Protein AF-K1RUV2-F1 (afdb_monomer)

Solvent-accessible surface area (backbone atoms only — not comparable to full-atom values): 22794 Å² total; per-residue (Å²): 114,90,88,54,102,77,64,81,54,66,67,58,53,53,51,51,52,50,52,49,51,51,51,50,52,49,50,52,49,52,51,50,49,53,55,52,38,51,52,52,30,52,51,51,45,50,49,53,52,52,53,48,54,57,48,58,76,42,44,40,59,67,59,60,76,75,42,56,74,65,60,58,50,38,44,76,48,55,23,46,46,36,38,30,45,26,58,49,46,38,54,47,49,46,53,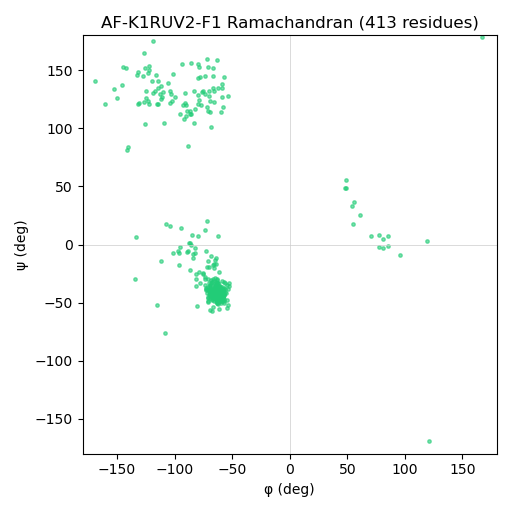51,29,52,52,46,40,50,53,40,50,54,54,36,35,44,66,25,42,68,64,39,52,52,53,52,52,54,46,52,51,48,53,55,51,48,55,57,49,51,58,55,40,51,53,30,46,48,54,20,52,54,33,45,50,58,38,50,52,50,50,52,51,49,62,76,39,41,66,58,37,57,76,70,65,39,60,68,59,54,52,50,52,50,50,53,41,50,47,54,22,49,55,29,42,49,54,21,50,52,55,54,63,47,47,60,60,50,53,50,52,52,50,50,52,51,44,52,53,48,52,53,51,49,49,50,36,33,74,69,57,40,79,32,50,21,76,84,46,78,43,65,52,47,73,66,55,48,57,49,45,57,52,43,55,54,60,48,54,54,39,57,58,49,49,62,63,36,50,57,49,45,56,54,14,50,56,29,44,52,54,48,48,54,60,66,67,49,74,58,56,79,72,76,26,69,27,43,84,40,33,28,43,80,55,97,90,40,71,40,82,46,98,58,91,65,90,36,47,21,40,39,40,70,43,98,86,75,51,73,48,66,44,67,69,61,68,29,41,36,38,46,55,28,36,43,51,90,45,96,91,46,66,69,42,73,65,40,65,47,80,42,58,60,91,60,89,82,83,83,81,77,63,93,86,68,43,58,72,55,55,58,45,55,76,56,60,66,55,88,66,90,71,41,84,40,40,27,52,59,91,42,44,52,74,39,33,38,70,74,52,74,68,60,60,65,61,70,72,75,117

Organism: NCBI:txid408170

InterPro domains:
  IPR011527 ABC transporter type 1, transmembrane domain [PF00664] (6-242)
  IPR011527 ABC transporter type 1, transmembrane domain [PS50929] (1-268)
  IPR027417 P-loop containing nucleoside triphosphate hydrolase [G3DSA:3.40.50.300] (324-407)
  IPR027417 P-loop containing nucleoside triphosphate hydrolase [SSF52540] (247-373)
  IPR036640 ABC transporter type 1, transmembrane domain superfamily [G3DSA:1.20.1560.10] (2-289)
  IPR036640 ABC transporter type 1, transmembrane domain superfamily [SSF90123] (5-287)
  IPR039421 Type 1 protein exporter [PTHR24221] (19-373)

Radius of gyration: 36.94 Å; Cα contacts (8 Å, |Δi|>4): 420; chains: 1; bounding box: 81×55×107 Å

Mean predicted aligned error: 12.97 Å

Nearest PDB structures (foldseek):
  5mkk-assembly1_A  TM=8.765E-01  e=8.324E-17  Thermus thermophilus HB27
  4ayx-assembly1_A  TM=8.741E-01  e=3.265E-15  Homo sapiens
  4ayw-assembly1_A-2  TM=8.592E-01  e=6.584E-15  Homo sapiens
  7zdk-assembly1_D  TM=7.485E-01  e=2.156E-11  Escherichia coli K-12
  8ipt-assembly2_E  TM=6.665E-01  e=5.203E-10  Escherichia coli BL21(DE3)

Secondary structure (DSSP, 8-state):
-TT-SS---HHHHHHHHHHHHHHHHHHHHHHHHHHHHHHHHHHHHHHHHHHHHHHHHHS-HHHHHHS-HHHHHHIIIIIHHHHHHIIIIIIHHHHHHHHHHHHHHHHHHHH-HHHHHHHHHHHHHHHHHHHHHHHHHHHHHHHHHHHHHHHHHHHHHHHHTHHHHHHTT-HHHHHHHHHHHHHHHHHHHHHHHHHHHHHHHHHHHHHHHHHHHHHHHHHHHHHTT-EEEETTEEEE--HHHHHHHHHHHHHHHHHHHHHHHHHHHHHHHHHHHHHHHHHHTSPPPP----BEEEEEEEETTEEEE-SS--S-EEEEEE-TTS-EEEEE----EEEEEEEEEEETTEEEEEEEEEEE-TT-------STTSSHHHHHHHTTT-S--SS-SEEEETTEEGGGB-STTHHHHHHHT--

pLDDT: mean 81.43, std 16.66, range [26.27, 98.06]

Structure (mmCIF, N/CA/C/O backbone):
data_AF-K1RUV2-F1
#
_entry.id   AF-K1RUV2-F1
#
loop_
_atom_site.group_PDB
_atom_site.id
_atom_site.type_symbol
_atom_site.label_atom_id
_atom_site.label_alt_id
_atom_site.label_comp_id
_atom_site.label_asym_id
_atom_site.label_entity_id
_atom_site.label_seq_id
_atom_site.pdbx_PDB_ins_code
_atom_site.Cartn_x
_atom_site.Cartn_y
_atom_site.Cartn_z
_atom_site.occupancy
_atom_site.B_iso_or_equiv
_atom_site.auth_seq_id
_atom_site.auth_comp_id
_atom_site.a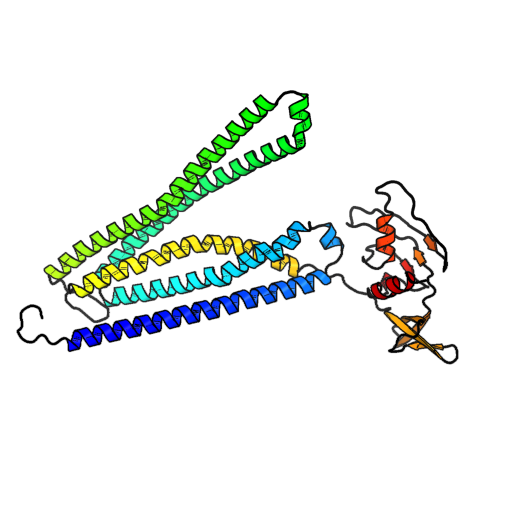uth_asym_id
_atom_site.auth_atom_id
_atom_site.pdbx_PDB_model_num
ATOM 1 N N . MET A 1 1 ? 27.754 -22.945 -38.852 1.00 51.12 1 MET A N 1
ATOM 2 C CA . MET A 1 1 ? 26.509 -23.498 -38.270 1.00 51.12 1 MET A CA 1
ATOM 3 C C . MET A 1 1 ? 25.407 -23.548 -39.324 1.00 51.12 1 MET A C 1
ATOM 5 O O . MET A 1 1 ? 24.957 -24.642 -39.619 1.00 51.12 1 MET A O 1
ATOM 9 N N . LEU A 1 2 ? 25.032 -22.432 -39.967 1.00 42.34 2 LEU A N 1
ATOM 10 C CA . LEU A 1 2 ? 24.216 -22.465 -41.194 1.00 42.34 2 LEU A CA 1
ATOM 11 C C . LEU A 1 2 ? 25.138 -22.649 -42.414 1.00 42.34 2 LEU A C 1
ATOM 13 O O . LEU A 1 2 ? 25.955 -21.773 -42.682 1.00 42.34 2 LEU A O 1
ATOM 17 N N . GLY A 1 3 ? 25.055 -23.807 -43.083 1.00 58.44 3 GLY A N 1
ATOM 18 C CA . GLY A 1 3 ? 25.777 -24.103 -44.336 1.00 58.44 3 GLY A CA 1
ATOM 19 C C . GLY A 1 3 ? 26.764 -25.285 -44.329 1.00 58.44 3 GLY A C 1
ATOM 20 O O . GLY A 1 3 ? 27.411 -25.521 -45.340 1.00 58.44 3 GLY A O 1
ATOM 21 N N . THR A 1 4 ? 26.903 -26.041 -43.233 1.00 58.97 4 THR A N 1
ATOM 22 C CA . THR A 1 4 ? 27.810 -27.211 -43.142 1.00 58.97 4 THR A CA 1
ATOM 23 C C . THR A 1 4 ? 27.036 -28.533 -43.168 1.00 58.97 4 THR A C 1
ATOM 25 O O . THR A 1 4 ? 26.016 -28.634 -42.494 1.00 58.97 4 THR A O 1
ATOM 28 N N . ALA A 1 5 ? 27.533 -29.549 -43.887 1.00 60.69 5 ALA A N 1
ATOM 29 C CA . ALA A 1 5 ? 26.845 -30.830 -44.138 1.00 60.69 5 ALA A CA 1
ATOM 30 C C . ALA A 1 5 ? 26.566 -31.697 -42.886 1.00 60.69 5 ALA A C 1
ATOM 32 O O . ALA A 1 5 ? 25.721 -32.584 -42.934 1.00 60.69 5 ALA A O 1
ATOM 33 N N . SER A 1 6 ? 27.231 -31.422 -41.758 1.00 65.62 6 SER A N 1
ATOM 34 C CA . SER A 1 6 ? 27.008 -32.077 -40.461 1.00 65.62 6 SER A CA 1
ATOM 35 C C . SER A 1 6 ? 27.099 -31.047 -39.318 1.00 65.62 6 SER A C 1
ATOM 37 O O . SER A 1 6 ? 28.178 -30.843 -38.756 1.00 65.62 6 SER A O 1
ATOM 39 N N . PRO A 1 7 ? 26.016 -30.314 -39.011 1.00 68.69 7 PRO A N 1
ATOM 40 C CA . PRO A 1 7 ? 26.014 -29.325 -37.935 1.00 68.69 7 PRO A CA 1
ATOM 41 C C . PRO A 1 7 ? 26.090 -29.996 -36.552 1.00 68.69 7 PRO A C 1
ATOM 43 O O . PRO A 1 7 ? 25.292 -30.871 -36.227 1.00 68.69 7 PRO A O 1
ATOM 46 N N . ASP A 1 8 ? 27.046 -29.566 -35.724 1.00 77.31 8 ASP A N 1
ATOM 47 C CA . ASP A 1 8 ? 27.189 -30.010 -34.333 1.00 77.31 8 ASP A CA 1
ATOM 48 C C . ASP A 1 8 ? 26.257 -29.203 -33.409 1.00 77.31 8 ASP A C 1
ATOM 50 O O . ASP A 1 8 ? 26.514 -28.042 -33.083 1.00 77.31 8 ASP A O 1
ATOM 54 N N . TYR A 1 9 ? 25.156 -29.822 -32.977 1.00 83.06 9 TYR A N 1
ATOM 55 C CA . TYR A 1 9 ? 24.178 -29.213 -32.068 1.00 83.06 9 TYR A CA 1
ATOM 56 C C . TYR A 1 9 ? 24.531 -29.362 -30.583 1.00 83.06 9 TYR A C 1
ATOM 58 O O . TYR A 1 9 ? 23.788 -28.862 -29.734 1.00 83.06 9 TYR A O 1
ATOM 66 N N . SER A 1 10 ? 25.644 -30.015 -30.234 1.00 85.31 10 SER A N 1
ATOM 67 C CA . SER A 1 10 ? 25.999 -30.289 -28.836 1.00 85.31 10 SER A CA 1
ATOM 68 C C . SER A 1 10 ? 26.113 -29.008 -27.996 1.00 85.31 10 SER A C 1
ATOM 70 O O . SER A 1 10 ? 25.611 -28.961 -26.870 1.00 85.31 10 SER A O 1
ATOM 72 N N . GLY A 1 11 ? 26.686 -27.938 -28.559 1.00 86.25 11 GLY A N 1
ATOM 73 C CA . GLY A 1 11 ? 26.793 -26.630 -27.905 1.00 86.25 11 GLY A CA 1
ATOM 74 C C . GLY A 1 11 ? 25.437 -25.961 -27.656 1.00 86.25 11 GLY A C 1
ATOM 75 O O . GLY A 1 11 ? 25.192 -25.446 -26.565 1.00 86.25 11 GLY A O 1
ATOM 76 N N . LEU A 1 12 ? 24.526 -26.024 -28.633 1.00 88.00 12 LEU A N 1
ATOM 77 C CA . LEU A 1 12 ? 23.172 -25.478 -28.499 1.00 88.00 12 LEU A CA 1
ATOM 78 C C . LEU A 1 12 ? 22.353 -26.266 -27.469 1.00 88.00 12 LEU A C 1
ATOM 80 O O . LEU A 1 12 ? 21.694 -25.665 -26.626 1.00 88.00 12 LEU A O 1
ATOM 84 N N . ILE A 1 13 ? 22.433 -27.600 -27.493 1.00 92.44 13 ILE A N 1
ATOM 85 C CA . ILE A 1 13 ? 21.741 -28.469 -26.531 1.00 92.44 13 ILE A CA 1
ATOM 86 C C . ILE A 1 13 ? 22.238 -28.191 -25.106 1.00 92.44 13 ILE A C 1
ATOM 88 O O . ILE A 1 13 ? 21.420 -28.025 -24.203 1.00 92.44 13 ILE A O 1
ATOM 92 N N . ARG A 1 14 ? 23.556 -28.054 -24.893 1.00 92.75 14 ARG A N 1
ATOM 93 C CA . ARG A 1 14 ? 24.118 -27.673 -23.581 1.00 92.75 14 ARG A CA 1
ATOM 94 C C . ARG A 1 14 ? 23.602 -26.312 -23.107 1.00 92.75 14 ARG A C 1
ATOM 96 O O . ARG A 1 14 ? 23.240 -26.179 -21.938 1.00 92.75 14 ARG A O 1
ATOM 103 N N . ALA A 1 15 ? 23.525 -25.319 -23.994 1.00 89.88 15 ALA A N 1
ATOM 104 C CA . ALA A 1 15 ? 22.972 -24.006 -23.661 1.00 89.88 15 ALA A CA 1
ATOM 105 C C . ALA A 1 15 ? 21.478 -24.084 -23.294 1.00 89.88 15 ALA A C 1
ATOM 107 O O . ALA A 1 15 ? 21.075 -23.531 -22.272 1.00 89.88 15 ALA A O 1
ATOM 108 N N . LEU A 1 16 ? 20.670 -24.821 -24.066 1.00 94.00 16 LEU A N 1
ATOM 109 C CA . LEU A 1 16 ? 19.240 -25.013 -23.797 1.00 94.00 16 LEU A CA 1
ATOM 110 C C . LEU A 1 16 ? 18.989 -25.744 -22.475 1.00 94.00 16 LEU A C 1
ATOM 112 O O . LEU A 1 16 ? 18.134 -25.315 -21.705 1.00 94.00 16 LEU A O 1
ATOM 116 N N . ILE A 1 17 ? 19.756 -26.798 -22.178 1.00 95.69 17 ILE A N 1
ATOM 117 C CA . ILE A 1 17 ? 19.678 -27.506 -20.891 1.00 95.69 17 ILE A CA 1
ATOM 118 C C . ILE A 1 17 ? 20.051 -26.561 -19.746 1.00 95.69 17 ILE A C 1
ATOM 120 O O . ILE A 1 17 ? 19.357 -26.526 -18.736 1.00 95.69 17 ILE A O 1
ATOM 124 N N . THR A 1 18 ? 21.099 -25.749 -19.910 1.00 95.00 18 THR A N 1
ATOM 125 C CA . THR A 1 18 ? 21.525 -24.789 -18.879 1.00 95.00 18 THR A CA 1
ATOM 126 C C . THR A 1 18 ? 20.438 -23.749 -18.606 1.00 95.00 18 THR A C 1
ATOM 128 O O . THR A 1 18 ? 20.088 -23.522 -17.450 1.00 95.00 18 THR A O 1
ATOM 131 N N . ILE A 1 19 ? 19.848 -23.164 -19.655 1.00 94.31 19 ILE A N 1
ATOM 132 C CA . ILE A 1 19 ? 18.724 -22.221 -19.535 1.00 94.31 19 ILE A CA 1
ATOM 133 C C . ILE A 1 19 ? 17.511 -22.904 -18.889 1.00 94.31 19 ILE A C 1
ATOM 135 O O . ILE A 1 19 ? 16.895 -22.334 -17.990 1.00 94.31 19 ILE A O 1
ATOM 139 N N . GLY A 1 20 ? 17.199 -24.139 -19.294 1.00 96.38 20 GLY A N 1
ATOM 140 C CA . GLY A 1 20 ? 16.120 -24.939 -18.715 1.00 96.38 20 GLY A CA 1
ATOM 141 C C . GLY A 1 20 ? 16.310 -25.179 -17.217 1.00 96.38 20 GLY A C 1
ATOM 142 O O . GLY A 1 20 ? 15.389 -24.940 -16.438 1.00 96.38 20 GLY A O 1
ATOM 143 N N . CYS A 1 21 ? 17.516 -25.562 -16.792 1.00 96.50 21 CYS A N 1
ATOM 144 C CA . CYS A 1 21 ? 17.860 -25.720 -15.379 1.00 96.50 21 CYS A CA 1
ATOM 145 C C . CYS A 1 21 ? 17.753 -24.395 -14.612 1.00 96.50 21 CYS A C 1
ATOM 147 O O . CYS A 1 21 ? 17.178 -24.372 -13.525 1.00 96.50 21 CYS A O 1
ATOM 149 N N . VAL A 1 22 ? 18.246 -23.284 -15.172 1.00 95.81 22 VAL A N 1
ATOM 150 C CA . VAL A 1 22 ? 18.151 -21.954 -14.542 1.00 95.81 22 VAL A CA 1
ATOM 151 C C . VAL A 1 22 ? 16.692 -21.530 -14.365 1.00 95.81 22 VAL A C 1
ATOM 153 O O . VAL A 1 22 ? 16.321 -21.067 -13.287 1.00 95.81 22 VAL A O 1
ATOM 156 N N . TYR A 1 23 ? 15.840 -21.725 -15.373 1.00 95.06 23 TYR A N 1
ATOM 157 C CA . TYR A 1 23 ? 14.414 -21.412 -15.262 1.00 95.06 23 TYR A CA 1
ATOM 158 C C . TYR A 1 23 ? 13.665 -22.346 -14.314 1.00 95.06 23 TYR A C 1
ATOM 160 O O . TYR A 1 23 ? 12.786 -21.877 -13.588 1.00 95.06 23 TYR A O 1
ATOM 168 N N . LEU A 1 24 ? 14.022 -23.631 -14.258 1.00 96.81 24 LEU A N 1
ATOM 169 C CA . LEU A 1 24 ? 13.444 -24.568 -13.296 1.00 96.81 24 LEU A CA 1
ATOM 170 C C . LEU A 1 24 ? 13.792 -24.160 -11.860 1.00 96.81 24 LEU A C 1
ATOM 172 O O . LEU A 1 24 ? 12.898 -24.037 -11.023 1.00 96.81 24 LEU A O 1
ATOM 176 N N . VAL A 1 25 ? 15.071 -23.880 -11.589 1.00 97.12 25 VAL A N 1
ATOM 177 C CA . VAL A 1 25 ? 15.536 -23.397 -10.280 1.00 97.12 25 VAL A CA 1
ATOM 178 C C . VAL A 1 25 ? 14.878 -22.063 -9.933 1.00 97.12 25 VAL A C 1
ATOM 180 O O . VAL A 1 25 ? 14.385 -21.908 -8.819 1.00 97.12 25 VAL A O 1
ATOM 183 N N . GLY A 1 26 ? 14.801 -21.128 -10.884 1.00 94.62 26 GLY A N 1
ATOM 184 C CA . GLY A 1 26 ? 14.125 -19.844 -10.700 1.00 94.62 26 GLY A CA 1
ATOM 185 C C . GLY A 1 26 ? 12.650 -20.014 -10.336 1.00 94.62 26 GLY A C 1
ATOM 186 O O . GLY A 1 26 ? 12.191 -19.442 -9.352 1.00 94.62 26 GLY A O 1
ATOM 187 N N . THR A 1 27 ? 11.925 -20.869 -11.058 1.00 95.81 27 THR A N 1
ATOM 188 C CA . THR A 1 27 ? 10.502 -21.147 -10.800 1.00 95.81 27 THR A CA 1
ATOM 189 C C . THR A 1 27 ? 10.293 -21.792 -9.429 1.00 95.81 27 THR A C 1
ATOM 191 O O . THR A 1 27 ? 9.411 -21.370 -8.680 1.00 95.81 27 THR A O 1
ATOM 194 N N . LEU A 1 28 ? 11.126 -22.772 -9.059 1.00 97.38 28 LEU A N 1
ATOM 195 C CA . LEU A 1 28 ? 11.082 -23.411 -7.740 1.00 97.38 28 LEU A CA 1
ATOM 196 C C . LEU A 1 28 ? 11.402 -22.419 -6.615 1.00 97.38 28 LEU A C 1
ATOM 198 O O . LEU A 1 28 ? 10.717 -22.415 -5.591 1.00 97.38 28 LEU A O 1
ATOM 202 N N . ALA A 1 29 ? 12.393 -21.547 -6.811 1.00 95.06 29 ALA A N 1
ATOM 203 C CA . ALA A 1 29 ? 12.749 -20.504 -5.856 1.00 95.06 29 ALA A CA 1
ATOM 204 C C . ALA A 1 29 ? 11.611 -19.488 -5.684 1.00 95.06 29 ALA A C 1
ATOM 206 O O . ALA A 1 29 ? 11.242 -19.170 -4.553 1.00 95.06 29 ALA A O 1
ATOM 207 N N . THR A 1 30 ? 10.999 -19.027 -6.779 1.00 92.38 30 THR A N 1
ATOM 208 C CA . THR A 1 30 ? 9.839 -18.124 -6.738 1.00 92.38 30 THR A CA 1
ATOM 209 C C . THR A 1 30 ? 8.638 -18.783 -6.064 1.00 92.38 30 THR A C 1
ATOM 211 O O . THR A 1 30 ? 7.958 -18.142 -5.260 1.00 92.38 30 THR A O 1
ATOM 214 N N . TRP A 1 31 ? 8.374 -20.061 -6.337 1.00 95.69 31 TRP A N 1
ATOM 215 C CA . TRP A 1 31 ? 7.308 -20.808 -5.670 1.00 95.69 31 TRP A CA 1
ATOM 216 C C . TRP A 1 31 ? 7.557 -20.927 -4.161 1.00 95.69 31 TRP A C 1
ATOM 218 O O . TRP A 1 31 ? 6.667 -20.622 -3.363 1.00 95.69 31 TRP A O 1
ATOM 228 N N . LEU A 1 32 ? 8.780 -21.293 -3.761 1.00 95.69 32 LEU A N 1
ATOM 229 C CA . LEU A 1 32 ? 9.170 -21.399 -2.357 1.00 95.69 32 LEU A CA 1
ATOM 230 C C . LEU A 1 32 ? 9.050 -20.048 -1.645 1.00 95.69 32 LEU A C 1
ATOM 232 O O . LEU A 1 32 ? 8.464 -19.982 -0.566 1.00 95.69 32 LEU A O 1
ATOM 236 N N . TYR A 1 33 ? 9.554 -18.978 -2.261 1.00 92.69 33 TYR A N 1
ATOM 237 C CA . TYR A 1 33 ? 9.432 -17.612 -1.759 1.00 92.69 33 TYR A CA 1
ATOM 238 C C . TYR A 1 33 ? 7.967 -17.238 -1.511 1.00 92.69 33 TYR A C 1
ATOM 240 O O . TYR A 1 33 ? 7.614 -16.900 -0.383 1.00 92.69 33 TYR A O 1
ATOM 248 N N . ASN A 1 34 ? 7.095 -17.382 -2.516 1.00 91.00 34 ASN A N 1
ATOM 249 C CA . ASN A 1 34 ? 5.678 -17.034 -2.381 1.00 91.00 34 ASN A CA 1
ATOM 250 C C . ASN A 1 34 ? 4.999 -17.862 -1.284 1.00 91.00 34 ASN A C 1
ATOM 252 O O . ASN A 1 34 ? 4.272 -17.322 -0.449 1.00 91.00 34 ASN A O 1
ATOM 256 N N . ARG A 1 35 ? 5.273 -19.171 -1.235 1.00 93.44 35 ARG A N 1
ATOM 257 C CA . ARG A 1 35 ? 4.701 -20.061 -0.220 1.00 93.44 35 ARG A CA 1
ATOM 258 C C . ARG A 1 35 ? 5.135 -19.664 1.190 1.00 93.44 35 ARG A C 1
ATOM 260 O O . ARG A 1 35 ? 4.287 -19.591 2.077 1.00 93.44 35 ARG A O 1
ATOM 267 N N . ARG A 1 36 ? 6.428 -19.398 1.402 1.00 93.50 36 ARG A N 1
ATOM 268 C CA . ARG A 1 36 ? 6.961 -18.965 2.705 1.00 93.50 36 ARG A CA 1
ATOM 269 C C . ARG A 1 36 ? 6.417 -17.599 3.100 1.00 93.50 36 ARG A C 1
ATOM 271 O O . ARG A 1 36 ? 5.998 -17.436 4.243 1.00 93.50 36 ARG A O 1
ATOM 278 N N . MET A 1 37 ? 6.353 -16.664 2.157 1.00 91.88 37 MET A N 1
ATOM 279 C CA . MET A 1 37 ? 5.868 -15.313 2.408 1.00 91.88 37 MET A CA 1
ATOM 280 C C . MET A 1 37 ? 4.397 -15.292 2.831 1.00 91.88 37 MET A C 1
ATOM 282 O O . MET A 1 37 ? 4.049 -14.619 3.799 1.00 91.88 37 MET A O 1
ATOM 286 N N . VAL A 1 38 ? 3.540 -16.083 2.174 1.00 90.56 38 VAL A N 1
ATOM 287 C CA . VAL A 1 38 ? 2.124 -16.213 2.555 1.00 90.56 38 VAL A CA 1
ATOM 288 C C . VAL A 1 38 ? 1.981 -16.781 3.966 1.00 90.56 38 VAL A C 1
ATOM 290 O O . VAL A 1 38 ? 1.199 -16.250 4.751 1.00 90.56 38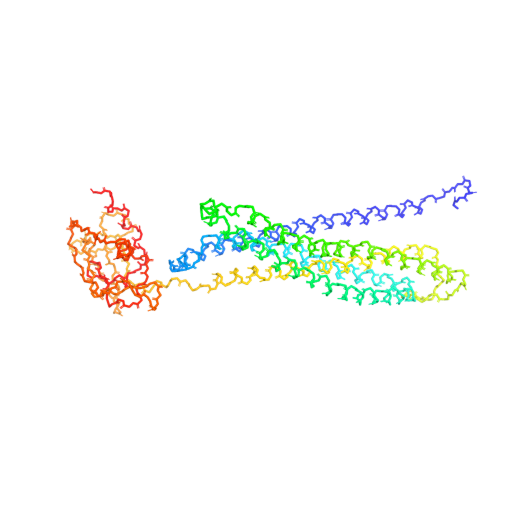 VAL A O 1
ATOM 293 N N . THR A 1 39 ? 2.749 -17.817 4.315 1.00 94.00 39 THR A N 1
ATOM 294 C CA . THR A 1 39 ? 2.710 -18.394 5.667 1.00 94.00 39 THR A CA 1
ATOM 295 C C . THR A 1 39 ? 3.145 -17.384 6.727 1.00 94.00 39 THR A C 1
ATOM 297 O O . THR A 1 39 ? 2.479 -17.269 7.752 1.00 94.00 39 THR A O 1
ATOM 300 N N . ILE A 1 40 ? 4.217 -16.624 6.478 1.00 93.19 40 ILE A N 1
ATOM 301 C CA . ILE A 1 40 ? 4.692 -15.581 7.401 1.00 93.19 40 ILE A CA 1
ATOM 302 C C . ILE A 1 40 ? 3.633 -14.487 7.553 1.00 93.19 40 ILE A C 1
ATOM 304 O O . ILE A 1 40 ? 3.257 -14.147 8.669 1.00 93.19 40 ILE A O 1
ATOM 308 N N . ALA A 1 41 ? 3.108 -13.963 6.445 1.00 91.75 41 ALA A N 1
ATOM 309 C CA . ALA A 1 41 ? 2.144 -12.870 6.478 1.00 91.75 41 ALA A CA 1
ATOM 310 C C . ALA A 1 41 ? 0.834 -13.258 7.178 1.00 91.75 41 ALA A C 1
ATOM 312 O O . ALA A 1 41 ? 0.337 -12.502 8.011 1.00 91.75 41 ALA A O 1
ATOM 313 N N . GLN A 1 42 ? 0.287 -14.438 6.871 1.00 92.75 42 GLN A N 1
ATOM 314 C CA . GLN A 1 42 ? -0.940 -14.926 7.506 1.00 92.75 42 GLN A CA 1
ATOM 315 C C . GLN A 1 42 ? -0.711 -15.327 8.967 1.00 92.75 42 GLN A C 1
ATOM 317 O O . GLN A 1 42 ? -1.568 -15.070 9.808 1.00 92.75 42 GLN A O 1
ATOM 322 N N . GLY A 1 43 ? 0.450 -15.902 9.294 1.00 94.06 43 GLY A N 1
ATOM 323 C CA . GLY A 1 43 ? 0.825 -16.217 10.674 1.00 94.06 43 GLY A CA 1
ATOM 324 C C . GLY A 1 43 ? 0.937 -14.964 11.545 1.00 94.06 43 GLY A C 1
ATOM 325 O O . GLY A 1 43 ? 0.372 -14.924 12.636 1.00 94.06 43 GLY A O 1
ATOM 326 N N . THR A 1 44 ? 1.587 -13.913 11.037 1.00 92.62 44 THR A N 1
ATOM 327 C CA . THR A 1 44 ? 1.666 -12.613 11.719 1.00 92.62 44 THR A CA 1
ATOM 328 C C . THR A 1 44 ? 0.286 -11.981 11.877 1.00 92.62 44 THR A C 1
ATOM 330 O O . THR A 1 44 ? -0.034 -11.501 12.960 1.00 92.62 44 THR A O 1
ATOM 333 N N . LEU A 1 45 ? -0.552 -12.024 10.835 1.00 93.38 45 LEU A N 1
ATOM 334 C CA . LEU A 1 45 ? -1.918 -11.500 10.894 1.00 93.38 45 LEU A CA 1
ATOM 335 C C . LEU A 1 45 ? -2.765 -12.224 11.947 1.00 93.38 45 LEU A C 1
ATOM 337 O O . LEU A 1 45 ? -3.465 -11.571 12.717 1.00 93.38 45 LEU A O 1
ATOM 341 N N . LYS A 1 46 ? -2.683 -13.559 11.996 1.00 94.69 46 LYS A N 1
ATOM 342 C CA . LYS A 1 46 ? -3.350 -14.362 13.024 1.00 94.69 46 LYS A CA 1
ATOM 343 C C . LYS A 1 46 ? -2.908 -13.919 14.416 1.00 94.69 46 LYS A C 1
ATOM 345 O O . LYS A 1 46 ? -3.759 -13.621 15.238 1.00 94.69 46 LYS A O 1
ATOM 350 N N . ARG A 1 47 ? -1.596 -13.822 14.654 1.00 95.12 47 ARG A N 1
ATOM 351 C CA . ARG A 1 47 ? -1.060 -13.425 15.961 1.00 95.12 47 ARG A CA 1
ATOM 352 C C . ARG A 1 47 ? -1.535 -12.033 16.387 1.00 95.12 47 ARG A C 1
ATOM 354 O O . ARG A 1 47 ? -2.018 -11.897 17.497 1.00 95.12 47 ARG A O 1
ATOM 361 N N . ILE A 1 48 ? -1.465 -11.039 15.498 1.00 94.44 48 ILE A N 1
ATOM 362 C CA . ILE A 1 48 ? -1.947 -9.679 15.798 1.00 94.44 48 ILE A CA 1
ATOM 363 C C . ILE A 1 48 ? -3.442 -9.696 16.135 1.00 94.44 48 ILE A C 1
ATOM 365 O O . ILE A 1 48 ? -3.862 -9.048 17.084 1.00 94.44 48 ILE A O 1
ATOM 369 N N . ARG A 1 49 ? -4.258 -10.449 15.386 1.00 94.88 49 ARG A N 1
ATOM 370 C CA . ARG A 1 49 ? -5.697 -10.555 15.667 1.00 94.88 49 ARG A CA 1
ATOM 371 C C . ARG A 1 49 ? -5.985 -11.247 16.996 1.00 94.88 49 ARG A C 1
ATOM 373 O O . ARG A 1 49 ? -6.875 -10.790 17.702 1.00 94.88 49 ARG A O 1
ATOM 380 N N . ASP A 1 50 ? -5.247 -12.305 17.321 1.00 95.56 50 ASP A N 1
ATOM 381 C CA . ASP A 1 50 ? -5.377 -13.017 18.594 1.00 95.56 50 ASP A CA 1
ATOM 382 C C . ASP A 1 50 ? -4.999 -12.083 19.767 1.00 95.56 50 ASP A C 1
ATOM 384 O O . ASP A 1 50 ? -5.782 -11.941 20.703 1.00 95.56 50 ASP A O 1
ATOM 388 N N . GLU A 1 51 ? -3.871 -11.366 19.672 1.00 94.88 51 GLU A N 1
ATOM 389 C CA . GLU A 1 51 ? -3.407 -10.399 20.685 1.00 94.88 51 GLU A CA 1
ATOM 390 C C . GLU A 1 51 ? -4.378 -9.220 20.852 1.00 94.88 51 GLU A C 1
ATOM 392 O O . GLU A 1 51 ? -4.727 -8.844 21.971 1.00 94.88 51 GLU A O 1
ATOM 397 N N . MET A 1 52 ? -4.875 -8.652 19.748 1.00 94.50 52 MET A N 1
ATOM 398 C CA . MET A 1 52 ? -5.891 -7.600 19.799 1.00 94.50 52 MET A CA 1
ATOM 399 C C . MET A 1 52 ? -7.186 -8.097 20.449 1.00 94.50 52 MET A C 1
ATOM 401 O O . MET A 1 52 ? -7.791 -7.372 21.237 1.00 94.50 52 MET A O 1
ATOM 405 N N . PHE A 1 53 ? -7.613 -9.324 20.141 1.00 93.75 53 PHE A N 1
ATOM 406 C CA . PHE A 1 53 ? -8.836 -9.896 20.697 1.00 93.75 53 PHE A CA 1
ATOM 407 C C . PHE A 1 53 ? -8.712 -10.180 22.198 1.00 93.75 53 PHE A C 1
ATOM 409 O O . PHE A 1 53 ? -9.658 -9.943 22.953 1.00 93.75 53 PHE A O 1
ATOM 416 N N . GLU A 1 54 ? -7.554 -10.656 22.651 1.00 93.12 54 GLU A N 1
ATOM 417 C CA . GLU A 1 54 ? -7.248 -10.802 24.076 1.00 93.12 54 GLU A CA 1
ATOM 418 C C . GLU A 1 54 ? -7.238 -9.437 24.770 1.00 93.12 54 GLU A C 1
ATOM 420 O O . GLU A 1 54 ? -7.934 -9.243 25.769 1.00 93.12 54 GLU A O 1
ATOM 425 N N . LYS A 1 55 ? -6.560 -8.446 24.178 1.00 92.38 55 LYS A N 1
ATOM 426 C CA . LYS A 1 55 ? -6.534 -7.079 24.703 1.00 92.38 55 LYS A CA 1
ATOM 427 C C . LYS A 1 55 ? -7.934 -6.485 24.825 1.00 92.38 55 LYS A C 1
ATOM 429 O O . LYS A 1 55 ? -8.253 -5.912 25.863 1.00 92.38 55 LYS A O 1
ATOM 434 N N . MET A 1 56 ? -8.779 -6.654 23.809 1.00 91.69 56 MET A N 1
ATOM 435 C CA . MET A 1 56 ? -10.151 -6.139 23.784 1.00 91.69 56 MET A CA 1
ATOM 436 C C . MET A 1 56 ? -10.962 -6.575 25.007 1.00 91.69 56 MET A C 1
ATOM 438 O O . MET A 1 56 ? -11.735 -5.784 25.534 1.00 91.69 56 MET A O 1
ATOM 442 N N . GLN A 1 57 ? -10.775 -7.809 25.475 1.00 89.88 57 GLN A N 1
ATOM 443 C CA . GLN A 1 57 ? -11.497 -8.344 26.634 1.00 89.88 57 GLN A CA 1
ATOM 444 C C . GLN A 1 57 ? -11.074 -7.700 27.961 1.00 89.88 57 GLN A C 1
ATOM 446 O O . GLN A 1 57 ? -11.817 -7.780 28.932 1.00 89.88 57 GLN A O 1
ATOM 451 N N . SER A 1 58 ? -9.900 -7.067 27.997 1.00 88.56 58 SER A N 1
ATOM 452 C CA . SER A 1 58 ? -9.360 -6.378 29.175 1.00 88.56 58 SER A CA 1
ATOM 453 C C . SER A 1 58 ? -9.633 -4.871 29.194 1.00 88.56 58 SER A C 1
ATOM 455 O O . SER A 1 58 ? -9.305 -4.203 30.172 1.00 88.56 58 SER A O 1
ATOM 457 N N . LEU A 1 59 ? -10.180 -4.305 28.112 1.00 89.81 59 LEU A N 1
ATOM 458 C CA . LEU A 1 59 ? -10.414 -2.865 28.020 1.00 89.81 59 LEU A CA 1
ATOM 459 C C . LEU A 1 59 ? -11.666 -2.449 28.808 1.00 89.81 59 LEU A C 1
ATOM 461 O O . LEU A 1 59 ? -12.671 -3.163 28.781 1.00 89.81 59 LEU A O 1
ATOM 465 N N . PRO A 1 60 ? -11.652 -1.266 29.450 1.00 85.88 60 PRO A N 1
ATOM 466 C CA . PRO A 1 60 ? -12.794 -0.780 30.214 1.00 85.88 60 PRO A CA 1
ATOM 467 C C . PRO A 1 60 ? -13.986 -0.466 29.303 1.00 85.88 60 PRO A C 1
ATOM 469 O O . PRO A 1 60 ? -13.814 -0.013 28.168 1.00 85.88 60 PRO A O 1
ATOM 472 N N . ILE A 1 61 ? -15.212 -0.578 29.831 1.00 82.25 61 ILE A N 1
ATOM 473 C CA . ILE A 1 61 ? -16.456 -0.256 29.094 1.00 82.25 61 ILE A CA 1
ATOM 474 C C . ILE A 1 61 ? -16.418 1.148 28.475 1.00 82.25 61 ILE A C 1
ATOM 476 O O . ILE A 1 61 ? -16.868 1.344 27.346 1.00 82.25 61 ILE A O 1
ATOM 480 N N . ARG A 1 62 ? -15.791 2.115 29.158 1.00 80.31 62 ARG A N 1
ATOM 481 C CA . ARG A 1 62 ? -15.606 3.485 28.655 1.00 80.31 62 ARG A CA 1
ATOM 482 C C . ARG A 1 62 ? -14.932 3.529 27.277 1.00 80.31 62 ARG A C 1
ATOM 484 O O . ARG A 1 62 ? -15.251 4.404 26.470 1.00 80.31 62 ARG A O 1
ATOM 491 N N . TYR A 1 63 ? -14.011 2.608 26.993 1.00 85.31 63 TYR A N 1
ATOM 492 C CA . TYR A 1 63 ? -13.374 2.509 25.680 1.00 85.31 63 TYR A CA 1
ATOM 493 C C . TYR A 1 63 ? -14.411 2.230 24.580 1.00 85.31 63 TYR A C 1
ATOM 495 O O . TYR A 1 63 ? -14.415 2.892 23.544 1.00 85.31 63 TYR A O 1
ATOM 503 N N . PHE A 1 64 ? -15.343 1.313 24.841 1.00 86.62 64 PHE A N 1
ATOM 504 C CA . PHE A 1 64 ? -16.415 0.932 23.917 1.00 86.62 64 PHE A CA 1
ATOM 505 C C . PHE A 1 64 ? -17.537 1.970 23.813 1.00 86.62 64 PHE A C 1
ATOM 507 O O . PHE A 1 64 ? -18.185 2.055 22.777 1.00 86.62 64 PHE A O 1
ATOM 514 N N . ASP A 1 65 ? -17.740 2.791 24.843 1.00 83.06 65 ASP A N 1
ATOM 515 C CA . ASP A 1 65 ? -18.694 3.907 24.787 1.00 83.06 65 ASP A CA 1
ATOM 516 C C . ASP A 1 65 ? -18.160 5.095 23.966 1.00 83.06 65 ASP A C 1
ATOM 518 O O . ASP A 1 65 ? -18.934 5.907 23.456 1.00 83.06 65 ASP A O 1
ATOM 522 N N . THR A 1 66 ? -16.833 5.217 23.847 1.00 82.38 66 THR A N 1
ATOM 523 C CA . THR A 1 66 ? -16.160 6.318 23.130 1.00 82.38 66 THR A CA 1
ATOM 524 C C . THR A 1 66 ? -15.777 5.977 21.693 1.00 82.38 66 THR A C 1
ATOM 526 O O . THR A 1 66 ? -15.563 6.891 20.898 1.00 82.38 66 THR A O 1
ATOM 529 N N . HIS A 1 67 ? -15.730 4.692 21.339 1.00 84.94 67 HIS A N 1
ATOM 530 C CA . HIS A 1 67 ? -15.412 4.218 19.994 1.00 84.94 67 HIS A CA 1
ATOM 531 C C . HIS A 1 67 ? -16.618 3.526 19.378 1.00 84.94 67 HIS A C 1
ATOM 533 O O . HIS A 1 67 ? -17.263 2.691 20.011 1.00 84.94 67 HIS A O 1
ATOM 539 N N . THR A 1 68 ? -16.923 3.826 18.116 1.00 86.44 68 THR A N 1
ATOM 540 C CA . THR A 1 68 ? -18.040 3.145 17.464 1.00 86.44 68 THR A CA 1
ATOM 541 C C . THR A 1 68 ? -17.687 1.685 17.191 1.00 86.44 68 THR A C 1
ATOM 543 O O . THR A 1 68 ? -16.531 1.322 16.961 1.00 86.44 68 THR A O 1
ATOM 546 N N . HIS A 1 69 ? -18.703 0.825 17.143 1.00 84.56 69 HIS A N 1
ATOM 547 C CA . HIS A 1 69 ? -18.498 -0.581 16.796 1.00 84.56 69 HIS A CA 1
ATOM 548 C C . HIS A 1 69 ? -17.830 -0.748 15.414 1.00 84.56 69 HIS A C 1
ATOM 550 O O . HIS A 1 69 ? -17.036 -1.665 15.210 1.00 84.56 69 HIS A O 1
ATOM 556 N N . GLY A 1 70 ? -18.103 0.174 14.479 1.00 86.75 70 GLY A N 1
ATOM 557 C CA . GLY A 1 70 ? -17.473 0.210 13.158 1.00 86.75 70 GLY A CA 1
ATOM 558 C C . GLY A 1 70 ? -15.977 0.526 13.206 1.00 86.75 70 GLY A C 1
ATOM 559 O O . GLY A 1 70 ? -15.205 -0.114 12.491 1.00 86.75 70 GLY A O 1
ATOM 560 N N . ASP A 1 71 ? -15.556 1.444 14.080 1.00 87.25 71 ASP A N 1
ATOM 561 C CA . ASP A 1 71 ? -14.142 1.803 14.242 1.00 87.25 71 ASP A CA 1
ATOM 562 C C . ASP A 1 71 ? -13.325 0.607 14.734 1.00 87.25 71 ASP A C 1
ATOM 564 O O . ASP A 1 71 ? -12.293 0.277 14.148 1.00 87.25 71 ASP A O 1
ATOM 568 N N . ILE A 1 72 ? -13.836 -0.104 15.745 1.00 90.75 72 ILE A N 1
ATOM 569 C CA . ILE A 1 72 ? -13.188 -1.304 16.291 1.00 90.75 72 ILE A CA 1
ATOM 570 C C . ILE A 1 72 ? -13.128 -2.407 15.227 1.00 90.75 72 ILE A C 1
ATOM 572 O O . ILE A 1 72 ? -12.068 -2.989 14.995 1.00 90.75 72 ILE A O 1
ATOM 576 N N . MET A 1 73 ? -14.227 -2.664 14.512 1.00 89.50 73 MET A N 1
ATOM 577 C CA . MET A 1 73 ? -14.255 -3.674 13.445 1.00 89.50 73 MET A CA 1
ATOM 578 C C . MET A 1 73 ? -13.300 -3.350 12.287 1.00 89.50 73 MET A C 1
ATOM 580 O O . MET A 1 73 ? -12.713 -4.266 11.699 1.00 89.50 73 MET A O 1
ATOM 584 N N . SER A 1 74 ? -13.090 -2.068 11.966 1.00 93.44 74 SER A N 1
ATOM 585 C CA . SER A 1 74 ? -12.124 -1.650 10.942 1.00 93.44 74 SER A CA 1
ATOM 586 C C . SER A 1 74 ? -10.682 -2.011 11.312 1.00 93.44 74 SER A C 1
ATOM 588 O O . SER A 1 74 ? -9.894 -2.294 10.407 1.00 93.44 74 SER A O 1
ATOM 590 N N . LEU A 1 75 ? -10.329 -2.045 12.603 1.00 92.81 75 LEU A N 1
ATOM 591 C CA . LEU A 1 75 ? -8.995 -2.467 13.049 1.00 92.81 75 LEU A CA 1
ATOM 592 C C . LEU A 1 75 ? -8.747 -3.942 12.675 1.00 92.81 75 LEU A C 1
ATOM 594 O O . LEU A 1 75 ? -7.747 -4.285 12.041 1.00 92.81 75 LEU A O 1
ATOM 598 N N . TYR A 1 76 ? -9.713 -4.818 12.971 1.00 92.50 76 TYR A N 1
ATOM 599 C CA . TYR A 1 76 ? -9.626 -6.262 12.698 1.00 92.50 76 TYR A CA 1
ATOM 600 C C . TYR A 1 76 ? -9.740 -6.644 11.221 1.00 92.50 76 TYR A C 1
ATOM 602 O O . TYR A 1 76 ? -9.351 -7.752 10.839 1.00 92.50 76 TYR A O 1
ATOM 610 N N . THR A 1 77 ? -10.278 -5.759 10.386 1.00 90.88 77 THR A N 1
ATOM 611 C CA . THR A 1 77 ? -10.533 -6.034 8.969 1.00 90.88 77 THR A CA 1
ATOM 612 C C . THR A 1 77 ? -9.570 -5.264 8.076 1.00 90.88 77 THR A C 1
ATOM 614 O O . THR A 1 77 ? -8.613 -5.850 7.572 1.00 90.88 77 THR A O 1
ATOM 617 N N . ASN A 1 78 ? -9.792 -3.962 7.907 1.00 92.00 78 ASN A N 1
ATOM 618 C CA . ASN A 1 78 ? -9.048 -3.130 6.968 1.00 92.00 78 ASN A CA 1
ATOM 619 C C . ASN A 1 78 ? -7.609 -2.882 7.422 1.00 92.00 78 ASN A C 1
ATOM 621 O O . ASN A 1 78 ? -6.684 -3.104 6.645 1.00 92.00 78 ASN A O 1
ATOM 625 N N . ASP A 1 79 ? -7.390 -2.463 8.667 1.00 94.25 79 ASP A N 1
ATOM 626 C CA . ASP A 1 79 ? -6.049 -2.033 9.088 1.00 94.25 79 ASP A CA 1
ATOM 627 C C . ASP A 1 79 ? -5.087 -3.205 9.164 1.00 94.25 79 ASP A C 1
ATOM 629 O O . ASP A 1 79 ? -3.983 -3.154 8.619 1.00 94.25 79 ASP A O 1
ATOM 633 N N . THR A 1 80 ? -5.531 -4.303 9.766 1.00 92.81 80 THR A N 1
ATOM 634 C CA . THR A 1 80 ? -4.729 -5.523 9.821 1.00 92.81 80 THR A CA 1
ATOM 635 C C . THR A 1 80 ? -4.471 -6.108 8.426 1.00 92.81 80 THR A C 1
ATOM 637 O O . THR A 1 80 ? -3.372 -6.615 8.187 1.00 92.81 80 THR A O 1
ATOM 640 N N . ASP A 1 81 ? -5.399 -5.984 7.465 1.00 92.06 81 ASP A N 1
ATOM 641 C CA . ASP A 1 81 ? -5.123 -6.374 6.074 1.00 92.06 81 ASP A CA 1
ATOM 642 C C . ASP A 1 81 ? -4.136 -5.424 5.381 1.00 92.06 81 ASP A C 1
ATOM 644 O O . ASP A 1 81 ? -3.239 -5.900 4.686 1.00 92.06 81 ASP A O 1
ATOM 648 N N . THR A 1 82 ? -4.213 -4.108 5.607 1.00 92.00 82 THR A N 1
ATOM 649 C CA . THR A 1 82 ? -3.220 -3.160 5.058 1.00 92.00 82 THR A CA 1
ATOM 650 C C . THR A 1 82 ? -1.816 -3.462 5.586 1.00 92.00 82 THR A C 1
ATOM 652 O O . THR A 1 82 ? -0.852 -3.490 4.816 1.00 92.00 82 THR A O 1
ATOM 655 N N . LEU A 1 83 ? -1.702 -3.802 6.873 1.00 91.56 83 LEU A N 1
ATOM 656 C CA . LEU A 1 83 ? -0.459 -4.238 7.504 1.00 91.56 83 LEU A CA 1
ATOM 657 C C . LEU A 1 83 ? 0.027 -5.567 6.906 1.00 91.56 83 LEU A C 1
ATOM 659 O O . LEU A 1 83 ? 1.207 -5.703 6.569 1.00 91.56 83 LEU A O 1
ATOM 663 N N . ARG A 1 84 ? -0.878 -6.528 6.673 1.00 92.00 84 ARG A N 1
ATOM 664 C CA . ARG A 1 84 ? -0.555 -7.782 5.975 1.00 92.00 84 ARG A CA 1
ATOM 665 C C . ARG A 1 84 ? -0.045 -7.519 4.558 1.00 92.00 84 ARG A C 1
ATOM 667 O O . ARG A 1 84 ? 0.953 -8.123 4.172 1.00 92.00 84 ARG A O 1
ATOM 674 N N . GLN A 1 85 ? -0.697 -6.656 3.780 1.00 91.50 85 GLN A N 1
ATOM 675 C CA . GLN A 1 85 ? -0.253 -6.293 2.428 1.00 91.50 85 GLN A CA 1
ATOM 676 C C . GLN A 1 85 ? 1.142 -5.661 2.458 1.00 91.50 85 GLN A C 1
ATOM 678 O O . GLN A 1 85 ? 2.001 -6.038 1.658 1.00 91.50 85 GLN A O 1
ATOM 683 N N . MET A 1 86 ? 1.402 -4.776 3.426 1.00 91.06 86 MET A N 1
ATOM 684 C CA . MET A 1 86 ? 2.719 -4.172 3.619 1.00 91.06 86 MET A CA 1
ATOM 685 C C . MET A 1 86 ? 3.813 -5.210 3.845 1.00 91.06 86 MET A C 1
ATOM 687 O O . MET A 1 86 ? 4.856 -5.161 3.193 1.00 91.06 86 MET A O 1
ATOM 691 N N . ILE A 1 87 ? 3.566 -6.163 4.739 1.00 89.62 87 ILE A N 1
ATOM 692 C CA . ILE A 1 87 ? 4.527 -7.224 5.033 1.00 89.62 87 ILE A CA 1
ATOM 693 C C . ILE A 1 87 ? 4.677 -8.133 3.811 1.00 89.62 87 ILE A C 1
ATOM 695 O O . ILE A 1 87 ? 5.781 -8.269 3.295 1.00 89.62 87 ILE A O 1
ATOM 699 N N . ALA A 1 88 ? 3.573 -8.720 3.335 1.00 88.25 88 ALA A N 1
ATOM 700 C CA . ALA A 1 88 ? 3.545 -9.792 2.337 1.00 88.25 88 ALA A CA 1
ATOM 701 C C . ALA A 1 88 ? 4.034 -9.369 0.952 1.00 88.25 88 ALA A C 1
ATOM 703 O O . ALA A 1 88 ? 4.679 -10.150 0.259 1.00 88.25 88 ALA A O 1
ATOM 704 N N . GLN A 1 89 ? 3.670 -8.160 0.539 1.00 87.94 89 GLN A N 1
ATOM 705 C CA . GLN A 1 89 ? 3.861 -7.689 -0.822 1.00 87.94 89 GLN A CA 1
ATOM 706 C C . GLN A 1 89 ? 4.841 -6.528 -0.825 1.00 87.94 89 GLN A C 1
ATOM 708 O O . GLN A 1 89 ? 5.857 -6.587 -1.510 1.00 87.94 89 GLN A O 1
ATOM 713 N N . SER A 1 90 ? 4.598 -5.516 0.007 1.00 90.88 90 SER A N 1
ATOM 714 C CA . SER A 1 90 ? 5.294 -4.244 -0.133 1.00 90.88 90 SER A CA 1
ATOM 715 C C . SER A 1 90 ? 6.771 -4.286 0.207 1.00 90.88 90 SER A C 1
ATOM 717 O O . SER A 1 90 ? 7.626 -3.954 -0.617 1.00 90.88 90 SER A O 1
ATOM 719 N N . MET A 1 91 ? 7.086 -4.726 1.419 1.00 87.25 91 MET A N 1
ATOM 720 C CA . MET A 1 91 ? 8.470 -4.884 1.857 1.00 87.25 91 MET A CA 1
ATOM 721 C C . MET A 1 91 ? 9.194 -5.916 0.998 1.00 87.25 91 MET A C 1
ATOM 723 O O . MET A 1 91 ? 10.332 -5.707 0.584 1.00 87.25 91 MET A O 1
ATOM 727 N N . ALA A 1 92 ? 8.505 -7.011 0.688 1.00 87.69 92 ALA A N 1
ATOM 728 C CA . ALA A 1 92 ? 9.049 -8.112 -0.086 1.00 87.69 92 ALA A CA 1
ATOM 729 C C . ALA A 1 92 ? 9.449 -7.663 -1.506 1.00 87.69 92 ALA A C 1
ATOM 731 O O . ALA A 1 92 ? 10.545 -7.973 -1.981 1.00 87.69 92 ALA A O 1
ATOM 732 N N . GLN A 1 93 ? 8.600 -6.865 -2.153 1.00 89.56 93 GLN A N 1
ATOM 733 C CA . GLN A 1 93 ? 8.834 -6.323 -3.484 1.00 89.56 93 GLN A CA 1
ATOM 734 C C . GLN A 1 93 ? 9.886 -5.213 -3.493 1.00 89.56 93 GLN A C 1
ATOM 736 O O . GLN A 1 93 ? 10.678 -5.159 -4.434 1.00 89.56 93 GLN A O 1
ATOM 741 N N . LEU A 1 94 ? 9.971 -4.377 -2.449 1.00 90.19 94 LEU A N 1
ATOM 742 C CA . LEU A 1 94 ? 11.077 -3.424 -2.293 1.00 90.19 94 LEU A CA 1
ATOM 743 C C . LEU A 1 94 ? 12.426 -4.138 -2.204 1.00 90.19 94 LEU A C 1
ATOM 745 O O . LEU A 1 94 ? 13.347 -3.798 -2.945 1.00 90.19 94 LEU A O 1
ATOM 749 N N . VAL A 1 95 ? 12.526 -5.160 -1.352 1.00 89.44 95 VAL A N 1
ATOM 750 C CA . VAL A 1 95 ? 13.748 -5.963 -1.210 1.00 89.44 95 VAL A CA 1
ATOM 751 C C . VAL A 1 95 ? 14.100 -6.623 -2.545 1.00 89.44 95 VAL A C 1
ATOM 753 O O . VAL A 1 95 ? 15.214 -6.449 -3.038 1.00 89.44 95 VAL A O 1
ATOM 756 N N . SER A 1 96 ? 13.138 -7.292 -3.189 1.00 89.94 96 SER A N 1
ATOM 757 C CA . SER A 1 96 ? 13.334 -7.898 -4.514 1.00 89.94 96 SER A CA 1
ATOM 758 C C . SER A 1 96 ? 13.763 -6.874 -5.572 1.00 89.94 96 SER A C 1
ATOM 760 O O . SER A 1 96 ? 14.604 -7.179 -6.418 1.00 89.94 96 SER A O 1
ATOM 762 N N . SER A 1 97 ? 13.212 -5.659 -5.533 1.00 91.69 97 SER A N 1
ATOM 763 C CA . SER A 1 97 ? 13.542 -4.579 -6.469 1.00 91.69 97 SER A CA 1
ATOM 764 C C . SER A 1 97 ? 14.974 -4.093 -6.283 1.00 91.69 97 SER A C 1
ATOM 766 O O . SER A 1 97 ? 15.682 -3.934 -7.273 1.00 91.69 97 SER A O 1
ATOM 768 N N . VAL A 1 98 ? 15.429 -3.922 -5.038 1.00 91.25 98 VAL A N 1
ATOM 769 C CA . VAL A 1 98 ? 16.818 -3.546 -4.727 1.00 91.25 98 VAL A CA 1
ATOM 770 C C . VAL A 1 98 ? 17.790 -4.634 -5.184 1.00 91.25 98 VAL A C 1
ATOM 772 O O . VAL A 1 98 ? 18.774 -4.320 -5.853 1.00 91.25 98 VAL A O 1
ATOM 775 N N . PHE A 1 99 ? 17.496 -5.909 -4.904 1.00 91.50 99 PHE A N 1
ATOM 776 C CA . PHE A 1 99 ? 18.322 -7.027 -5.376 1.00 91.50 99 PHE A CA 1
ATOM 777 C C . PHE A 1 99 ? 18.370 -7.109 -6.902 1.00 91.50 99 PHE A C 1
ATOM 779 O O . PHE A 1 99 ? 19.448 -7.273 -7.467 1.00 91.50 99 PHE A O 1
ATOM 786 N N . THR A 1 100 ? 17.227 -6.958 -7.575 1.00 91.06 100 THR A N 1
ATOM 787 C CA . THR A 1 100 ? 17.157 -6.974 -9.044 1.00 91.06 100 THR A CA 1
ATOM 788 C C . THR A 1 100 ? 17.943 -5.808 -9.634 1.00 91.06 100 THR A C 1
ATOM 790 O O . THR A 1 100 ? 18.740 -6.012 -10.544 1.00 91.06 100 THR A O 1
ATOM 793 N N . LEU A 1 101 ? 17.773 -4.600 -9.089 1.00 91.81 101 LEU A N 1
ATOM 794 C CA . LEU A 1 101 ? 18.488 -3.404 -9.525 1.00 91.81 101 LEU A CA 1
ATOM 795 C C . LEU A 1 101 ? 20.003 -3.581 -9.371 1.00 91.81 101 LEU A C 1
ATOM 797 O O . LEU A 1 101 ? 20.739 -3.337 -10.323 1.00 91.81 101 LEU A O 1
ATOM 801 N N . ALA A 1 102 ? 20.460 -4.058 -8.209 1.00 93.06 102 ALA A N 1
ATOM 802 C CA . ALA A 1 102 ? 21.871 -4.318 -7.949 1.00 93.06 102 ALA A CA 1
ATOM 803 C C . ALA A 1 102 ? 22.425 -5.409 -8.879 1.00 93.06 102 ALA A C 1
ATOM 805 O O . ALA A 1 102 ? 23.434 -5.192 -9.546 1.00 93.06 102 ALA A O 1
ATOM 806 N N . ALA A 1 103 ? 21.750 -6.558 -8.983 1.00 93.12 103 ALA A N 1
ATOM 807 C CA . ALA A 1 103 ? 22.187 -7.669 -9.826 1.00 93.12 103 ALA A CA 1
ATOM 808 C C . ALA A 1 103 ? 22.279 -7.264 -11.304 1.00 93.12 103 ALA A C 1
ATOM 810 O O . ALA A 1 103 ? 23.293 -7.525 -11.952 1.00 93.12 103 ALA A O 1
ATOM 811 N N . VAL A 1 104 ? 21.256 -6.579 -11.825 1.00 93.06 104 VAL A N 1
ATOM 812 C CA . VAL A 1 104 ? 21.251 -6.067 -13.200 1.00 93.06 104 VAL A CA 1
ATOM 813 C C . VAL A 1 104 ? 22.352 -5.027 -13.389 1.00 93.06 104 VAL A C 1
ATOM 815 O O . VAL A 1 104 ? 23.086 -5.123 -14.366 1.00 93.06 104 VAL A O 1
ATOM 818 N N . PHE A 1 105 ? 22.541 -4.096 -12.449 1.00 93.19 105 PHE A N 1
ATOM 819 C CA . PHE A 1 105 ? 23.617 -3.103 -12.509 1.00 93.19 105 PHE A CA 1
ATOM 820 C C . PHE A 1 105 ? 25.002 -3.751 -12.608 1.00 93.19 105 PHE A C 1
ATOM 822 O O . PHE A 1 105 ? 25.782 -3.410 -13.497 1.00 93.19 105 PHE A O 1
ATOM 829 N N . PHE A 1 106 ? 25.295 -4.736 -11.754 1.00 93.44 106 PHE A N 1
ATOM 830 C CA . PHE A 1 106 ? 26.567 -5.460 -11.801 1.00 93.44 106 PHE A CA 1
ATOM 831 C C . PHE A 1 106 ? 26.721 -6.277 -13.090 1.00 93.44 106 PHE A C 1
ATOM 833 O O . PHE A 1 106 ? 27.804 -6.280 -13.673 1.00 93.44 106 PHE A O 1
ATOM 840 N N . CYS A 1 107 ? 25.651 -6.901 -13.595 1.00 92.69 107 CYS A N 1
ATOM 841 C CA . CYS A 1 107 ? 25.674 -7.575 -14.899 1.00 92.69 107 CYS A CA 1
ATOM 842 C C . CYS A 1 107 ? 25.922 -6.591 -16.055 1.00 92.69 107 CYS A C 1
ATOM 844 O O . CYS A 1 107 ? 26.618 -6.919 -17.014 1.00 92.69 107 CYS A O 1
ATOM 846 N N . MET A 1 108 ? 25.386 -5.374 -15.974 1.00 91.94 108 MET A N 1
ATOM 847 C CA . MET A 1 108 ? 25.609 -4.332 -16.977 1.00 91.94 108 MET A CA 1
ATOM 848 C C . MET A 1 108 ? 27.054 -3.824 -16.943 1.00 91.94 108 MET A C 1
ATOM 850 O O . MET A 1 108 ? 27.684 -3.762 -17.997 1.00 91.94 108 MET A O 1
ATOM 854 N N . LEU A 1 109 ? 27.620 -3.574 -15.756 1.00 92.00 109 LEU A N 1
ATOM 855 C CA . LEU A 1 109 ? 29.043 -3.238 -15.592 1.00 92.00 109 LEU A CA 1
ATOM 856 C C . LEU A 1 109 ? 29.972 -4.371 -16.050 1.00 92.00 109 LEU A C 1
ATOM 858 O O . LEU A 1 109 ? 31.055 -4.113 -16.579 1.00 92.00 109 LEU A O 1
ATOM 862 N N . TYR A 1 110 ? 29.547 -5.625 -15.876 1.00 90.38 110 TYR A N 1
ATOM 863 C CA . TYR A 1 110 ? 30.276 -6.792 -16.365 1.00 90.38 110 TYR A CA 1
ATOM 864 C C . TYR A 1 110 ? 30.394 -6.790 -17.894 1.00 90.38 110 TYR A C 1
ATOM 866 O O . TYR A 1 110 ? 31.463 -7.104 -18.418 1.00 90.38 110 TYR A O 1
ATOM 874 N N . ILE A 1 111 ? 29.333 -6.383 -18.601 1.00 88.81 111 ILE A N 1
ATOM 875 C CA . ILE A 1 111 ? 29.316 -6.304 -20.067 1.00 88.81 111 ILE A CA 1
ATOM 876 C C . ILE A 1 111 ? 29.995 -5.026 -20.579 1.00 88.81 111 ILE A C 1
ATOM 878 O O . ILE A 1 111 ? 30.849 -5.104 -21.458 1.00 88.81 111 ILE A O 1
ATOM 882 N N . SER A 1 112 ? 29.602 -3.845 -20.098 1.00 90.56 112 SER A N 1
ATOM 883 C CA . SER A 1 112 ? 30.101 -2.560 -20.608 1.00 90.56 112 SER A CA 1
ATOM 884 C C . SER A 1 112 ? 29.875 -1.420 -19.620 1.00 90.56 112 SER A C 1
ATOM 886 O O . SER A 1 112 ? 28.736 -1.064 -19.309 1.00 90.56 112 SER A O 1
ATOM 888 N N . ILE A 1 113 ? 30.954 -0.763 -19.196 1.00 91.75 113 ILE A N 1
ATOM 889 C CA . ILE A 1 113 ? 30.884 0.422 -18.332 1.00 91.75 113 ILE A CA 1
ATOM 890 C C . ILE A 1 113 ? 30.304 1.620 -19.101 1.00 91.75 113 ILE A C 1
ATOM 892 O O . ILE A 1 113 ? 29.442 2.324 -18.578 1.00 91.75 113 ILE A O 1
ATOM 896 N N . TRP A 1 114 ? 30.700 1.820 -20.363 1.00 89.62 114 TRP A N 1
ATOM 897 C CA . TRP A 1 114 ? 30.252 2.957 -21.180 1.00 89.62 114 TRP A CA 1
ATOM 898 C C . TRP A 1 114 ? 28.743 2.963 -21.413 1.00 89.62 114 TRP A C 1
ATOM 900 O O . TRP A 1 114 ? 28.075 3.969 -21.167 1.00 89.62 114 TRP A O 1
ATOM 910 N N . LEU A 1 115 ? 28.185 1.823 -21.830 1.00 90.38 115 LEU A N 1
ATOM 911 C CA . LEU A 1 115 ? 26.742 1.708 -22.032 1.00 90.38 115 LEU A CA 1
ATOM 912 C C . LEU A 1 115 ? 25.981 1.818 -20.699 1.00 90.38 115 LEU A C 1
ATOM 914 O O . LEU A 1 115 ? 24.874 2.357 -20.662 1.00 90.38 115 LEU A O 1
ATOM 918 N N . THR A 1 116 ? 26.581 1.365 -19.592 1.00 92.44 116 THR A N 1
ATOM 919 C CA . THR A 1 116 ? 25.978 1.479 -18.253 1.00 92.44 116 THR A CA 1
ATOM 920 C C . THR A 1 116 ? 25.887 2.932 -17.795 1.00 92.44 116 THR A C 1
ATOM 922 O O . THR A 1 116 ? 24.861 3.328 -17.243 1.00 92.44 116 THR A O 1
ATOM 925 N N . LEU A 1 117 ? 26.900 3.757 -18.071 1.00 92.31 117 LEU A N 1
ATOM 926 C CA . LEU A 1 117 ? 26.858 5.192 -17.769 1.00 92.31 117 LEU A CA 1
ATOM 927 C C . LEU A 1 117 ? 25.735 5.904 -18.529 1.00 92.31 117 LEU A C 1
ATOM 929 O O . LEU A 1 117 ? 25.021 6.715 -17.941 1.00 92.31 117 LEU A O 1
ATOM 933 N N . ILE A 1 118 ? 25.526 5.557 -19.803 1.00 91.06 118 ILE A N 1
ATOM 934 C CA . ILE A 1 118 ? 24.420 6.097 -20.608 1.00 91.06 118 ILE A CA 1
ATOM 935 C C . ILE A 1 118 ? 23.075 5.715 -19.986 1.00 91.06 118 ILE A C 1
ATOM 937 O O . ILE A 1 118 ? 22.216 6.575 -19.797 1.00 91.06 118 ILE A O 1
ATOM 941 N N . VAL A 1 119 ? 22.901 4.445 -19.610 1.00 91.06 119 VAL A N 1
ATOM 942 C CA . VAL A 1 119 ? 21.692 3.972 -18.916 1.00 91.06 119 VAL A CA 1
ATOM 943 C C . VAL A 1 119 ? 21.472 4.731 -17.610 1.00 91.06 119 VAL A C 1
ATOM 945 O O . VAL A 1 119 ? 20.357 5.175 -17.350 1.00 91.06 119 VAL A O 1
ATOM 948 N N . CYS A 1 120 ? 22.520 4.931 -16.811 1.00 91.31 120 CYS A N 1
ATOM 949 C CA . CYS A 1 120 ? 22.428 5.669 -15.553 1.00 91.31 120 CYS A CA 1
ATOM 950 C C . CYS A 1 120 ? 22.069 7.145 -15.770 1.00 91.31 120 CYS A C 1
ATOM 952 O O . CYS A 1 120 ? 21.262 7.689 -15.018 1.00 91.31 120 CYS A O 1
ATOM 954 N N . ALA A 1 121 ? 22.609 7.785 -16.808 1.00 91.81 121 ALA A N 1
ATOM 955 C CA . ALA A 1 121 ? 22.286 9.167 -17.156 1.00 91.81 121 ALA A CA 1
ATOM 956 C C . ALA A 1 121 ? 20.826 9.315 -17.614 1.00 91.81 121 ALA A C 1
ATOM 958 O O . ALA A 1 121 ? 20.104 10.190 -17.128 1.00 91.81 121 ALA A O 1
ATOM 959 N N . VAL A 1 122 ? 20.359 8.422 -18.494 1.00 88.75 122 VAL A N 1
ATOM 960 C CA . VAL A 1 122 ? 18.951 8.381 -18.920 1.00 88.75 122 VAL A CA 1
ATOM 961 C C . VAL A 1 122 ? 18.040 8.079 -17.726 1.00 88.75 122 VAL A C 1
ATOM 963 O O . VAL A 1 122 ? 16.998 8.712 -17.576 1.00 88.75 122 VAL A O 1
ATOM 966 N N . MET A 1 123 ? 18.450 7.189 -16.821 1.00 86.25 123 MET A N 1
ATOM 967 C CA . MET A 1 123 ? 17.718 6.908 -15.586 1.00 86.25 123 MET A CA 1
ATOM 968 C C . MET A 1 123 ? 17.622 8.136 -14.676 1.00 86.25 123 MET A C 1
ATOM 970 O O . MET A 1 123 ? 16.541 8.429 -14.169 1.00 86.25 123 MET A O 1
ATOM 974 N N . ALA A 1 124 ? 18.713 8.873 -14.467 1.00 89.44 124 ALA A N 1
ATOM 975 C CA . ALA A 1 124 ? 18.683 10.094 -13.666 1.00 89.44 124 ALA A CA 1
ATOM 976 C C . ALA A 1 124 ? 17.692 11.116 -14.251 1.00 89.44 124 ALA A C 1
ATOM 978 O O . ALA A 1 124 ? 16.901 11.709 -13.513 1.00 89.44 124 ALA A O 1
ATOM 979 N N . LEU A 1 125 ? 17.659 11.251 -15.582 1.00 88.88 125 LEU A N 1
ATOM 980 C CA . LEU A 1 125 ? 16.680 12.081 -16.284 1.00 88.88 125 LEU A CA 1
ATOM 981 C C . LEU A 1 125 ? 15.238 11.590 -16.056 1.00 88.88 125 LEU A C 1
ATOM 983 O O . LEU A 1 125 ? 14.358 12.404 -15.766 1.00 88.88 125 LEU A O 1
ATOM 987 N N . ILE A 1 126 ? 15.000 10.273 -16.127 1.00 86.19 126 ILE A N 1
ATOM 988 C CA . ILE A 1 126 ? 13.695 9.661 -15.824 1.00 86.19 126 ILE A CA 1
ATOM 989 C C . ILE A 1 126 ? 13.266 9.986 -14.393 1.00 86.19 126 ILE A C 1
ATOM 991 O O . ILE A 1 126 ? 12.137 10.420 -14.188 1.00 86.19 126 ILE A O 1
ATOM 995 N N . LEU A 1 127 ? 14.145 9.820 -13.401 1.00 86.50 127 LEU A N 1
ATOM 996 C CA . LEU A 1 127 ? 13.814 10.068 -11.994 1.00 86.50 127 LEU A CA 1
ATOM 997 C C . LEU A 1 127 ? 13.433 11.531 -11.741 1.00 86.50 127 LEU A C 1
ATOM 999 O O . LEU A 1 127 ? 12.456 11.805 -11.040 1.00 86.50 127 LEU A O 1
ATOM 1003 N N . VAL A 1 128 ? 14.155 12.478 -12.346 1.00 88.62 128 VAL A N 1
ATOM 1004 C CA . VAL A 1 128 ? 13.819 13.910 -12.274 1.00 88.62 128 VAL A CA 1
ATOM 1005 C C . VAL A 1 128 ? 12.464 14.184 -12.932 1.00 88.62 128 VAL A C 1
ATOM 1007 O O . VAL A 1 128 ? 11.632 14.902 -12.367 1.00 88.62 128 VAL A O 1
ATOM 1010 N N . PHE A 1 129 ? 12.217 13.586 -14.100 1.00 85.12 129 PHE A N 1
ATOM 1011 C CA . PHE A 1 129 ? 10.949 13.712 -14.813 1.00 85.12 129 PHE A CA 1
ATOM 1012 C C . PHE A 1 129 ? 9.771 13.158 -13.995 1.00 85.12 129 PHE A C 1
ATOM 1014 O O . PHE A 1 129 ? 8.775 13.860 -13.802 1.00 85.12 129 PHE A O 1
ATOM 1021 N N . VAL A 1 130 ? 9.913 11.949 -13.441 1.00 83.50 130 VAL A N 1
ATOM 1022 C CA . VAL A 1 130 ? 8.915 11.300 -12.577 1.00 83.50 130 VAL A CA 1
ATOM 1023 C C . VAL A 1 130 ? 8.635 12.159 -11.352 1.00 83.50 130 VAL A C 1
ATOM 1025 O O . VAL A 1 130 ? 7.477 12.462 -11.081 1.00 83.50 130 VAL A O 1
ATOM 1028 N N . ARG A 1 131 ? 9.667 12.638 -10.646 1.00 85.06 131 ARG A N 1
ATOM 1029 C CA . ARG A 1 131 ? 9.484 13.472 -9.447 1.00 85.06 131 ARG A CA 1
ATOM 1030 C C . ARG A 1 131 ? 8.654 14.726 -9.738 1.00 85.06 131 ARG A C 1
ATOM 1032 O O . ARG A 1 131 ? 7.769 15.073 -8.955 1.00 85.06 131 ARG A O 1
ATOM 1039 N N . LYS A 1 132 ? 8.908 15.391 -10.869 1.00 85.25 132 LYS A N 1
ATOM 1040 C CA . LYS A 1 132 ? 8.163 16.587 -11.291 1.00 85.25 132 LYS A CA 1
ATOM 1041 C C . LYS A 1 132 ? 6.714 16.262 -11.668 1.00 85.25 132 LYS A C 1
ATOM 1043 O O . LYS A 1 132 ? 5.809 17.026 -11.331 1.00 85.25 132 LYS A O 1
ATOM 1048 N N . LEU A 1 133 ? 6.491 15.141 -12.354 1.00 84.06 133 LEU A N 1
ATOM 1049 C CA . LEU A 1 133 ? 5.161 14.721 -12.791 1.00 84.06 133 LEU A CA 1
ATOM 1050 C C . LEU A 1 133 ? 4.295 14.254 -11.612 1.00 84.06 133 LEU A C 1
ATOM 1052 O O . LEU A 1 133 ? 3.161 14.714 -11.479 1.00 84.06 133 LEU A O 1
ATOM 1056 N N . THR A 1 134 ? 4.842 13.427 -10.716 1.00 84.31 134 THR A N 1
ATOM 1057 C CA . THR A 1 134 ? 4.145 12.918 -9.524 1.00 84.31 134 THR A CA 1
ATOM 1058 C C . THR A 1 134 ? 3.680 14.051 -8.614 1.00 84.31 134 THR A C 1
ATOM 1060 O O . THR A 1 134 ? 2.535 14.036 -8.170 1.00 84.31 134 THR A O 1
ATOM 1063 N N . GLY A 1 135 ? 4.507 15.081 -8.395 1.00 83.81 135 GLY A N 1
ATOM 1064 C CA . GLY A 1 135 ? 4.096 16.251 -7.609 1.00 83.81 135 GLY A CA 1
ATOM 1065 C C . GLY A 1 135 ? 2.884 16.977 -8.208 1.00 83.81 135 GLY A C 1
ATOM 1066 O O . GLY A 1 135 ? 1.974 17.384 -7.487 1.00 83.81 135 GLY A O 1
ATOM 1067 N N . ARG A 1 136 ? 2.819 17.075 -9.541 1.00 85.38 136 ARG A N 1
ATOM 1068 C CA . ARG A 1 136 ? 1.679 17.682 -10.241 1.00 85.38 136 ARG A CA 1
ATOM 1069 C C . ARG A 1 136 ? 0.430 16.798 -10.183 1.00 85.38 136 ARG A C 1
ATOM 1071 O O . ARG A 1 136 ? -0.661 17.318 -9.967 1.00 85.38 136 ARG A O 1
ATOM 1078 N N . ILE A 1 137 ? 0.585 15.485 -10.364 1.00 87.06 137 ILE A N 1
ATOM 1079 C CA . ILE A 1 137 ? -0.501 14.501 -10.237 1.00 87.06 137 ILE A CA 1
ATOM 1080 C C . ILE A 1 137 ? -1.105 14.556 -8.826 1.00 87.06 137 ILE A C 1
ATOM 1082 O O . ILE A 1 137 ? -2.326 14.627 -8.692 1.00 87.06 137 ILE A O 1
ATOM 1086 N N . GLY A 1 138 ? -0.263 14.615 -7.788 1.00 84.50 138 GLY A N 1
ATOM 1087 C CA . GLY A 1 138 ? -0.699 14.720 -6.393 1.00 84.50 138 GLY A CA 1
ATOM 1088 C C . GLY A 1 138 ? -1.609 15.925 -6.133 1.00 84.50 138 GLY A C 1
ATOM 1089 O O . GLY A 1 138 ? -2.633 15.783 -5.471 1.00 84.50 138 GLY A O 1
ATOM 1090 N N . GLY A 1 139 ? -1.308 17.085 -6.730 1.00 88.94 139 GLY A N 1
ATOM 1091 C CA . GLY A 1 139 ? -2.169 18.271 -6.636 1.00 88.94 139 GLY A CA 1
ATOM 1092 C C . GLY A 1 139 ? -3.577 18.057 -7.208 1.00 88.94 139 GLY A C 1
ATOM 1093 O O . GLY A 1 139 ? -4.560 18.467 -6.592 1.00 88.94 139 GLY A O 1
ATOM 1094 N N . TYR A 1 140 ? -3.700 17.363 -8.345 1.00 89.62 140 TYR A N 1
ATOM 1095 C CA . TYR A 1 140 ? -5.009 17.028 -8.922 1.00 89.62 140 TYR A CA 1
ATOM 1096 C C . TYR A 1 140 ? -5.774 15.996 -8.087 1.00 89.62 140 TYR A C 1
ATOM 1098 O O . TYR A 1 140 ? -6.985 16.137 -7.937 1.00 89.62 140 TYR A O 1
ATOM 1106 N N . PHE A 1 141 ? -5.091 15.002 -7.508 1.00 89.50 141 PHE A N 1
ATOM 1107 C CA . PHE A 1 141 ? -5.724 14.054 -6.583 1.00 89.50 141 PHE A CA 1
ATOM 1108 C C . PHE A 1 141 ? -6.231 14.736 -5.309 1.00 89.50 141 PHE A C 1
ATOM 1110 O O . PHE A 1 141 ? -7.317 14.407 -4.839 1.00 89.50 141 PHE A O 1
ATOM 1117 N N . MET A 1 142 ? -5.509 15.728 -4.781 1.00 92.06 142 MET A N 1
ATOM 1118 C CA . MET A 1 142 ? -6.002 16.532 -3.657 1.00 92.06 142 MET A CA 1
ATOM 1119 C C . MET A 1 142 ? -7.243 17.341 -4.037 1.00 92.06 142 MET A C 1
ATOM 1121 O O . MET A 1 142 ? -8.249 17.270 -3.336 1.00 92.06 142 MET A O 1
ATOM 1125 N N . ALA A 1 143 ? -7.231 18.028 -5.183 1.00 92.75 143 ALA A N 1
ATOM 1126 C CA . ALA A 1 143 ? -8.409 18.752 -5.669 1.00 92.75 143 ALA A CA 1
ATOM 1127 C C . ALA A 1 143 ? -9.616 17.824 -5.921 1.00 92.75 143 ALA A C 1
ATOM 1129 O O . ALA A 1 143 ? -10.756 18.191 -5.631 1.00 92.75 143 ALA A O 1
ATOM 1130 N N . GLN A 1 144 ? -9.375 16.610 -6.430 1.00 94.69 144 GLN A N 1
ATOM 1131 C CA . GLN A 1 144 ? -10.398 15.574 -6.583 1.00 94.69 144 GLN A CA 1
ATOM 1132 C C . GLN A 1 144 ? -10.973 15.152 -5.225 1.00 94.69 144 GLN A C 1
ATOM 1134 O O . GLN A 1 144 ? -12.193 15.058 -5.100 1.00 94.69 144 GLN A O 1
ATOM 1139 N N . GLN A 1 145 ? -10.123 14.925 -4.219 1.00 92.38 145 GLN A N 1
ATOM 1140 C CA . GLN A 1 145 ? -10.554 14.521 -2.881 1.00 92.38 145 GLN A CA 1
ATOM 1141 C C . GLN A 1 145 ? -11.394 15.612 -2.203 1.00 92.38 145 GLN A C 1
ATOM 1143 O O . GLN A 1 145 ? -12.440 15.311 -1.631 1.00 92.38 145 GLN A O 1
ATOM 1148 N N . THR A 1 146 ? -10.993 16.882 -2.317 1.00 95.50 146 THR A N 1
ATOM 1149 C CA . THR A 1 146 ? -11.771 18.017 -1.794 1.00 95.50 146 THR A CA 1
ATOM 1150 C C . THR A 1 146 ? -13.130 18.141 -2.488 1.00 95.50 146 THR A C 1
ATOM 1152 O O . THR A 1 146 ? -14.146 18.292 -1.815 1.00 95.50 146 THR A O 1
ATOM 1155 N N . ALA A 1 147 ? -13.177 18.022 -3.820 1.00 95.88 147 ALA A N 1
ATOM 1156 C CA . ALA A 1 147 ? -14.436 18.065 -4.567 1.00 95.88 147 ALA A CA 1
ATOM 1157 C C . ALA A 1 147 ? -15.356 16.874 -4.242 1.00 95.88 147 ALA A C 1
ATOM 1159 O O . ALA A 1 147 ? -16.573 17.032 -4.200 1.00 95.88 147 ALA A O 1
ATOM 1160 N N . LEU A 1 148 ? -14.784 15.691 -3.987 1.00 96.50 148 LEU A N 1
ATOM 1161 C CA . LEU A 1 148 ? -15.538 14.513 -3.556 1.00 96.50 148 LEU A CA 1
ATOM 1162 C C . LEU A 1 148 ? -16.133 14.705 -2.156 1.00 96.50 148 LEU A C 1
ATOM 1164 O O . LEU A 1 148 ? -17.286 14.344 -1.940 1.00 96.50 148 LEU A O 1
ATOM 1168 N N . ALA A 1 149 ? -15.377 15.286 -1.221 1.00 94.88 149 ALA A N 1
ATOM 1169 C CA . ALA A 1 149 ? -15.870 15.587 0.121 1.00 94.88 149 ALA A CA 1
ATOM 1170 C C . ALA A 1 149 ? -17.035 16.592 0.088 1.00 94.88 149 ALA A C 1
ATOM 1172 O O . ALA A 1 149 ? -18.059 16.355 0.722 1.00 94.88 149 ALA A O 1
ATOM 1173 N N . ASP A 1 150 ? -16.920 17.660 -0.707 1.00 96.56 150 ASP A N 1
ATOM 1174 C CA . ASP A 1 150 ? -17.989 18.655 -0.889 1.00 96.56 150 ASP A CA 1
ATOM 1175 C C . ASP A 1 150 ? -19.242 18.065 -1.569 1.00 96.56 150 ASP A C 1
ATOM 1177 O O . ASP A 1 150 ? -20.378 18.407 -1.225 1.00 96.56 150 ASP A O 1
ATOM 1181 N N . LEU A 1 151 ? -19.053 17.140 -2.516 1.00 97.44 151 LEU A N 1
ATOM 1182 C CA . LEU A 1 151 ? -20.146 16.403 -3.147 1.00 97.44 151 LEU A CA 1
ATOM 1183 C C . LEU A 1 151 ? -20.838 15.455 -2.156 1.00 97.44 151 LEU A C 1
ATOM 1185 O O . LEU A 1 151 ? -22.065 15.451 -2.085 1.00 97.44 151 LEU A O 1
ATOM 1189 N N . ASN A 1 152 ? -20.073 14.674 -1.389 1.00 96.19 152 ASN A N 1
ATOM 1190 C CA . ASN A 1 152 ? -20.619 13.743 -0.401 1.00 96.19 152 ASN A CA 1
ATOM 1191 C C . ASN A 1 152 ? -21.348 14.477 0.726 1.00 96.19 152 ASN A C 1
ATOM 1193 O O . ASN A 1 152 ? -22.460 14.082 1.061 1.00 96.19 152 ASN A O 1
ATOM 1197 N N . GLY A 1 153 ? -20.778 15.570 1.243 1.00 96.62 153 GLY A N 1
ATOM 1198 C CA . GLY A 1 153 ? -21.437 16.397 2.257 1.00 96.62 153 GLY A CA 1
ATOM 1199 C C . GLY A 1 153 ? -22.776 16.947 1.762 1.00 96.62 153 GLY A C 1
ATOM 1200 O O . GLY A 1 153 ? -23.780 16.863 2.464 1.00 96.62 153 GLY A O 1
ATOM 1201 N N . TYR A 1 154 ? -22.828 17.406 0.506 1.00 97.19 154 TYR A N 1
ATOM 1202 C CA . TYR A 1 154 ? -24.082 17.833 -0.115 1.00 97.19 154 TYR A CA 1
ATOM 1203 C C . TYR A 1 154 ? -25.105 16.697 -0.235 1.00 97.19 154 TYR A C 1
ATOM 1205 O O . TYR A 1 154 ? -26.284 16.880 0.062 1.00 97.19 154 TYR A O 1
ATOM 1213 N N . VAL A 1 155 ? -24.673 15.513 -0.679 1.00 96.94 155 VAL A N 1
ATOM 1214 C CA . VAL A 1 155 ? -25.554 14.341 -0.787 1.00 96.94 155 VAL A CA 1
ATOM 1215 C C . VAL A 1 155 ? -26.102 13.952 0.586 1.00 96.94 155 VAL A C 1
ATOM 1217 O O . VAL A 1 155 ? -27.301 13.706 0.703 1.00 96.94 155 VAL A O 1
ATOM 1220 N N . GLU A 1 156 ? -25.264 13.939 1.619 1.00 96.31 156 GLU A N 1
ATOM 1221 C CA . GLU A 1 156 ? -25.660 13.609 2.989 1.00 96.31 156 GLU A CA 1
ATOM 1222 C C . GLU A 1 156 ? -26.694 14.604 3.542 1.00 96.31 156 GLU A C 1
ATOM 1224 O O . GLU A 1 156 ? -27.734 14.189 4.063 1.00 96.31 156 GLU A O 1
ATOM 1229 N N . GLU A 1 157 ? -26.482 15.908 3.342 1.00 96.56 157 GLU A N 1
ATOM 1230 C CA . GLU A 1 157 ? -27.438 16.950 3.733 1.00 96.56 157 GLU A CA 1
ATOM 1231 C C . GLU A 1 157 ? -28.775 16.811 2.988 1.00 96.56 157 GLU A C 1
ATOM 1233 O O . GLU A 1 157 ? -29.841 16.886 3.600 1.00 96.56 157 GLU A O 1
ATOM 1238 N N . MET A 1 158 ? -28.748 16.545 1.679 1.00 96.12 158 MET A N 1
ATOM 1239 C CA . MET A 1 158 ? -29.970 16.380 0.882 1.00 96.12 158 MET A CA 1
ATOM 1240 C C . MET A 1 158 ? -30.740 15.102 1.227 1.00 96.12 158 MET A C 1
ATOM 1242 O O . MET A 1 158 ? -31.972 15.105 1.195 1.00 96.12 158 MET A O 1
ATOM 1246 N N . VAL A 1 159 ? -30.047 14.012 1.563 1.00 94.19 159 VAL A N 1
ATOM 1247 C CA . VAL A 1 159 ? -30.680 12.747 1.964 1.00 94.19 159 VAL A CA 1
ATOM 1248 C C . VAL A 1 159 ? -31.319 12.876 3.347 1.00 94.19 159 VAL A C 1
ATOM 1250 O O . VAL A 1 159 ? -32.483 12.496 3.518 1.00 94.19 159 VAL A O 1
ATOM 1253 N N . ASN A 1 160 ? -30.614 13.473 4.310 1.00 95.94 160 ASN A N 1
ATOM 1254 C CA . ASN A 1 160 ? -31.158 13.749 5.642 1.00 95.94 160 ASN A CA 1
ATOM 1255 C C . ASN A 1 160 ? -32.298 14.785 5.582 1.00 95.94 160 ASN A C 1
ATOM 1257 O O . ASN A 1 160 ? -33.340 14.619 6.220 1.00 95.94 160 ASN A O 1
ATOM 1261 N N . GLY A 1 161 ? -32.146 15.813 4.746 1.00 95.50 161 GLY A N 1
ATOM 1262 C CA . GLY A 1 161 ? -33.107 16.895 4.523 1.00 95.50 161 GLY A CA 1
ATOM 1263 C C . GLY A 1 161 ? -34.210 16.594 3.503 1.00 95.50 161 GLY A C 1
ATOM 1264 O O . GLY A 1 161 ? -34.985 17.489 3.166 1.00 95.50 161 GLY A O 1
ATOM 1265 N N . GLN A 1 162 ? -34.338 15.358 3.007 1.00 95.94 162 GLN A N 1
ATOM 1266 C CA . GLN A 1 162 ? -35.203 15.038 1.859 1.00 95.94 162 GLN A CA 1
ATOM 1267 C C . GLN A 1 162 ? -36.676 15.448 2.036 1.00 95.94 162 GLN A C 1
ATOM 1269 O O . GLN A 1 162 ? -37.338 15.823 1.067 1.00 95.94 162 GLN A O 1
ATOM 1274 N N . LYS A 1 163 ? -37.205 15.395 3.269 1.00 96.25 163 LYS A N 1
ATOM 1275 C CA . LYS A 1 163 ? -38.582 15.823 3.564 1.00 96.25 163 LYS A CA 1
ATOM 1276 C C . LYS A 1 163 ? -38.738 17.327 3.364 1.00 96.25 163 LYS A C 1
ATOM 1278 O O . LYS A 1 163 ? -39.714 17.750 2.760 1.00 96.25 163 LYS A O 1
ATOM 1283 N N . VAL A 1 164 ? -37.761 18.108 3.820 1.00 95.81 164 VAL A N 1
ATOM 1284 C CA . VAL A 1 164 ? -37.736 19.568 3.671 1.00 95.81 164 VAL A CA 1
ATOM 1285 C C . VAL A 1 164 ? -37.668 19.930 2.188 1.00 95.81 164 VAL A C 1
ATOM 1287 O O . VAL A 1 164 ? -38.502 20.691 1.710 1.00 95.81 164 VAL A O 1
ATOM 1290 N N . VAL A 1 165 ? -36.761 19.300 1.433 1.00 96.31 165 VAL A N 1
ATOM 1291 C CA . VAL A 1 165 ? -36.619 19.540 -0.015 1.00 96.31 165 VAL A CA 1
ATOM 1292 C C . VAL A 1 165 ? -37.933 19.284 -0.764 1.00 96.31 165 VAL A C 1
ATOM 1294 O O . VAL A 1 165 ? -38.320 20.102 -1.597 1.00 96.31 165 VAL A O 1
ATOM 1297 N N . LYS A 1 166 ? -38.644 18.192 -0.443 1.00 95.06 166 LYS A N 1
ATOM 1298 C CA . LYS A 1 166 ? -39.941 17.860 -1.061 1.00 95.06 166 LYS A CA 1
ATOM 1299 C C . LYS A 1 166 ? -41.067 18.803 -0.643 1.00 95.06 166 LYS A C 1
ATOM 1301 O O . LYS A 1 166 ? -41.851 19.218 -1.487 1.00 95.06 166 LYS A O 1
ATOM 1306 N N . VAL A 1 167 ? -41.154 19.161 0.640 1.00 97.31 167 VAL A N 1
ATOM 1307 C CA . VAL A 1 167 ? -42.197 20.074 1.147 1.00 97.31 167 VAL A CA 1
ATOM 1308 C C . VAL A 1 167 ? -42.089 21.448 0.489 1.00 97.31 167 VAL A C 1
ATOM 1310 O O . VAL A 1 167 ? -43.103 22.030 0.117 1.00 97.31 167 VAL A O 1
ATOM 1313 N N . PHE A 1 168 ? -40.868 21.938 0.282 1.00 96.12 168 PHE A N 1
ATOM 1314 C CA . PHE A 1 168 ? -40.636 23.208 -0.400 1.00 96.12 168 PHE A CA 1
ATOM 1315 C C . PHE A 1 168 ? -40.557 23.080 -1.934 1.00 96.12 168 PHE A C 1
ATOM 1317 O O . PHE A 1 168 ? -40.351 24.092 -2.597 1.00 96.12 168 PHE A O 1
ATOM 1324 N N . CYS A 1 169 ? -40.722 21.887 -2.523 1.00 95.31 169 CYS A N 1
ATOM 1325 C CA . CYS A 1 169 ? -40.627 21.642 -3.974 1.00 95.31 169 CYS A CA 1
ATOM 1326 C C . CYS A 1 169 ? -39.288 22.093 -4.610 1.00 95.31 169 CYS A C 1
ATOM 1328 O O . CYS A 1 169 ? -39.251 22.625 -5.722 1.00 95.31 169 CYS A O 1
ATOM 1330 N N . HIS A 1 170 ? -38.171 21.926 -3.891 1.00 95.81 170 HIS A N 1
ATOM 1331 C CA . HIS A 1 170 ? -36.830 22.359 -4.322 1.00 95.81 170 HIS A CA 1
ATOM 1332 C C . HIS A 1 170 ? -36.017 21.255 -5.026 1.00 95.81 170 HIS A C 1
ATOM 1334 O O . HIS A 1 170 ? -34.813 21.404 -5.244 1.00 95.81 170 HIS A O 1
ATOM 1340 N N . GLU A 1 171 ? -36.635 20.147 -5.448 1.00 95.88 171 GLU A N 1
ATOM 1341 C CA . GLU A 1 171 ? -35.915 19.008 -6.035 1.00 95.88 171 GLU A CA 1
ATOM 1342 C C . GLU A 1 171 ? -35.152 19.381 -7.311 1.00 95.88 171 GLU A C 1
ATOM 1344 O O . GLU A 1 171 ? -34.065 18.857 -7.566 1.00 95.88 171 GLU A O 1
ATOM 1349 N N . GLY A 1 172 ? -35.716 20.273 -8.131 1.00 96.62 172 GLY A N 1
ATOM 1350 C CA . GLY A 1 172 ? -35.079 20.750 -9.359 1.00 96.62 172 GLY A CA 1
ATOM 1351 C C . GLY A 1 172 ? -33.787 21.519 -9.081 1.00 96.62 172 GLY A C 1
ATOM 1352 O O . GLY A 1 172 ? -32.758 21.238 -9.701 1.00 96.62 172 GLY A O 1
ATOM 1353 N N . GLN A 1 173 ? -33.824 22.435 -8.108 1.00 94.88 173 GLN A N 1
ATOM 1354 C CA . GLN A 1 173 ? -32.661 23.218 -7.693 1.00 94.88 173 GLN A CA 1
ATOM 1355 C C . GLN A 1 173 ? -31.604 22.325 -7.042 1.00 94.88 173 GLN A C 1
ATOM 1357 O O . GLN A 1 173 ? -30.429 22.417 -7.403 1.00 94.88 173 GLN A O 1
ATOM 1362 N N . SER A 1 174 ? -32.014 21.398 -6.170 1.00 96.06 174 SER A N 1
ATOM 1363 C CA . SER A 1 174 ? -31.075 20.473 -5.535 1.00 96.06 174 SER A CA 1
ATOM 1364 C C . SER A 1 174 ? -30.371 19.572 -6.554 1.00 96.06 174 SER A C 1
ATOM 1366 O O . SER A 1 174 ? -29.160 19.362 -6.501 1.00 96.06 174 SER A O 1
ATOM 1368 N N . LYS A 1 175 ? -31.099 19.088 -7.568 1.00 96.56 175 LYS A N 1
ATOM 1369 C CA . LYS A 1 175 ? -30.495 18.333 -8.678 1.00 96.56 175 LYS A CA 1
ATOM 1370 C C . LYS A 1 175 ? -29.524 19.181 -9.501 1.00 96.56 175 LYS A C 1
ATOM 1372 O O . LYS A 1 175 ? -28.521 18.649 -9.974 1.00 96.56 175 LYS A O 1
ATOM 1377 N N . ALA A 1 176 ? -29.813 20.465 -9.713 1.00 97.50 176 ALA A N 1
ATOM 1378 C CA . ALA A 1 176 ? -28.926 21.357 -10.457 1.00 97.50 176 ALA A CA 1
ATOM 1379 C C . ALA A 1 176 ? -27.605 21.599 -9.707 1.00 97.50 176 ALA A C 1
ATOM 1381 O O . ALA A 1 176 ? -26.536 21.473 -10.309 1.00 97.50 176 ALA A O 1
ATOM 1382 N N . GLU A 1 177 ? -27.667 21.857 -8.399 1.00 97.00 177 GLU A N 1
ATOM 1383 C CA . GLU A 1 177 ? -26.474 22.031 -7.564 1.00 97.00 177 GLU A CA 1
ATOM 1384 C C . GLU A 1 177 ? -25.667 20.728 -7.453 1.00 97.00 177 GLU A C 1
ATOM 1386 O O . GLU A 1 177 ? -24.447 20.745 -7.641 1.00 97.00 177 GLU A O 1
ATOM 1391 N N . LEU A 1 178 ? -26.339 19.578 -7.296 1.00 97.44 178 LEU A N 1
ATOM 1392 C CA . LEU A 1 178 ? -25.685 18.267 -7.349 1.00 97.44 178 LEU A CA 1
ATOM 1393 C C . LEU A 1 178 ? -24.902 18.084 -8.653 1.00 97.44 178 LEU A C 1
ATOM 1395 O O . LEU A 1 178 ? -23.741 17.682 -8.630 1.00 97.44 178 LEU A O 1
ATOM 1399 N N . ARG A 1 179 ? -25.512 18.398 -9.806 1.00 98.00 179 ARG A N 1
ATOM 1400 C CA . ARG A 1 179 ? -24.840 18.290 -11.113 1.00 98.00 179 ARG A CA 1
ATOM 1401 C C . ARG A 1 179 ? -23.628 19.209 -11.210 1.00 98.00 179 ARG A C 1
ATOM 1403 O O . ARG A 1 179 ? -22.622 18.797 -11.783 1.00 98.00 179 ARG A O 1
ATOM 1410 N N . ARG A 1 180 ? -23.706 20.428 -10.671 1.00 97.75 180 ARG A N 1
ATOM 1411 C CA . ARG A 1 180 ? -22.585 21.377 -10.661 1.00 97.75 180 ARG A CA 1
ATOM 1412 C C . ARG A 1 180 ? -21.409 20.825 -9.856 1.00 97.75 180 ARG A C 1
ATOM 1414 O O . ARG A 1 180 ? -20.304 20.755 -10.392 1.00 97.75 180 ARG A O 1
ATOM 1421 N N . ARG A 1 181 ? -21.646 20.379 -8.619 1.00 97.75 181 ARG A N 1
ATOM 1422 C CA . ARG A 1 181 ? -20.606 19.777 -7.761 1.00 97.75 181 ARG A CA 1
ATOM 1423 C C . ARG A 1 181 ? -20.038 18.499 -8.375 1.00 97.75 181 ARG A C 1
ATOM 1425 O O . ARG A 1 181 ? -18.822 18.339 -8.466 1.00 97.75 181 ARG A O 1
ATOM 1432 N N . ASN A 1 182 ? -20.910 17.642 -8.905 1.00 98.06 182 ASN A N 1
ATOM 1433 C CA . ASN A 1 182 ? -20.511 16.413 -9.584 1.00 98.06 182 ASN A CA 1
ATOM 1434 C C . ASN A 1 182 ? -19.649 16.688 -10.825 1.00 98.06 182 ASN A C 1
ATOM 1436 O O . ASN A 1 182 ? -18.707 15.950 -11.091 1.00 98.06 182 ASN A O 1
ATOM 1440 N N . ARG A 1 183 ? -19.918 17.768 -11.570 1.00 97.94 183 ARG A N 1
ATOM 1441 C CA . ARG A 1 183 ? -19.089 18.172 -12.712 1.00 97.94 183 ARG A CA 1
ATOM 1442 C C . ARG A 1 183 ? -17.692 18.615 -12.281 1.00 97.94 183 ARG A C 1
ATOM 1444 O O . ARG A 1 183 ? -16.725 18.204 -12.913 1.00 97.94 183 ARG A O 1
ATOM 1451 N N . VAL A 1 184 ? -17.575 19.394 -11.204 1.00 96.75 184 VAL A N 1
ATOM 1452 C CA . VAL A 1 184 ? -16.267 19.794 -10.648 1.00 96.75 184 VAL A CA 1
ATOM 1453 C C . VAL A 1 184 ? -15.467 18.563 -10.220 1.00 96.75 184 VAL A C 1
ATOM 1455 O O . VAL A 1 184 ? -14.295 18.432 -10.580 1.00 96.75 184 VAL A O 1
ATOM 1458 N N . TRP A 1 185 ? -16.105 17.630 -9.508 1.00 97.31 185 TRP A N 1
ATOM 1459 C CA . TRP A 1 185 ? -15.479 16.357 -9.155 1.00 97.31 185 TRP A CA 1
ATOM 1460 C C . TRP A 1 185 ? -15.058 15.565 -10.400 1.00 97.31 185 TRP A C 1
ATOM 1462 O O . TRP A 1 185 ? -13.905 15.146 -10.479 1.00 97.31 185 TRP A O 1
ATOM 1472 N N . ALA A 1 186 ? -15.939 15.416 -11.392 1.00 97.00 186 ALA A N 1
ATOM 1473 C CA . ALA A 1 186 ? -15.660 14.668 -12.616 1.00 97.00 186 ALA A CA 1
ATOM 1474 C C . ALA A 1 186 ? -14.502 15.273 -13.429 1.00 97.00 186 ALA A C 1
ATOM 1476 O O . ALA A 1 186 ? -13.642 14.536 -13.908 1.00 97.00 186 ALA A O 1
ATOM 1477 N N . GLU A 1 187 ? -14.432 16.601 -13.557 1.00 96.31 187 GLU A N 1
ATOM 1478 C CA . GLU A 1 187 ? -13.338 17.290 -14.254 1.00 96.31 187 GLU A CA 1
ATOM 1479 C C . GLU A 1 187 ? -11.996 17.102 -13.525 1.00 96.31 187 GLU A C 1
ATOM 1481 O O . GLU A 1 187 ? -10.984 16.788 -14.161 1.00 96.31 187 GLU A O 1
ATOM 1486 N N . ASN A 1 188 ? -11.983 17.223 -12.193 1.00 93.56 188 ASN A N 1
ATOM 1487 C CA . ASN A 1 188 ? -10.783 16.976 -11.389 1.00 93.56 188 ASN A CA 1
ATOM 1488 C C . ASN A 1 188 ? -10.353 15.503 -11.443 1.00 93.56 188 ASN A C 1
ATOM 1490 O O . ASN A 1 188 ? -9.172 15.218 -11.642 1.00 93.56 188 ASN A O 1
ATOM 1494 N N . ALA A 1 189 ? -11.304 14.572 -11.344 1.00 93.00 189 ALA A N 1
ATOM 1495 C CA . ALA A 1 189 ? -11.064 13.136 -11.439 1.00 93.00 189 ALA A CA 1
ATOM 1496 C C . ALA A 1 189 ? -10.515 12.731 -12.813 1.00 93.00 189 ALA A C 1
ATOM 1498 O O . ALA A 1 189 ? -9.574 11.936 -12.889 1.00 93.00 189 ALA A O 1
ATOM 1499 N N . ALA A 1 190 ? -11.054 13.304 -13.894 1.00 94.81 190 ALA A N 1
ATOM 1500 C CA . ALA A 1 190 ? -10.583 13.063 -15.253 1.00 94.81 190 ALA A CA 1
ATOM 1501 C C . ALA A 1 190 ? -9.147 13.569 -15.453 1.00 94.81 190 ALA A C 1
ATOM 1503 O O . ALA A 1 190 ? -8.326 12.861 -16.036 1.00 94.81 190 ALA A O 1
ATOM 1504 N N . ARG A 1 191 ? -8.808 14.757 -14.930 1.00 91.69 191 ARG A N 1
ATOM 1505 C CA . ARG A 1 191 ? -7.435 15.292 -14.986 1.00 91.69 191 ARG A CA 1
ATOM 1506 C C . ARG A 1 191 ? -6.456 14.470 -14.145 1.00 91.69 191 ARG A C 1
ATOM 1508 O O . ARG A 1 191 ? -5.371 14.154 -14.633 1.00 91.69 191 ARG A O 1
ATOM 1515 N N . ALA A 1 192 ? -6.839 14.097 -12.921 1.00 89.19 192 ALA A N 1
ATOM 1516 C CA . ALA A 1 192 ? -6.020 13.278 -12.028 1.00 89.19 192 ALA A CA 1
ATOM 1517 C C . ALA A 1 192 ? -5.742 11.897 -12.638 1.00 89.19 192 ALA A C 1
ATOM 1519 O O . ALA A 1 192 ? -4.586 11.526 -12.851 1.00 89.19 192 ALA A O 1
ATOM 1520 N N . SER A 1 193 ? -6.805 11.177 -13.006 1.00 88.06 193 SER A N 1
ATOM 1521 C CA . SER A 1 193 ? -6.718 9.818 -13.553 1.00 88.06 193 SER A CA 1
ATOM 1522 C C . SER A 1 193 ? -6.093 9.802 -14.943 1.00 88.06 193 SER A C 1
ATOM 1524 O O . SER A 1 193 ? -5.285 8.928 -15.238 1.00 88.06 193 SER A O 1
ATOM 1526 N N . GLY A 1 194 ? -6.416 10.779 -15.795 1.00 88.12 194 GLY A N 1
ATOM 1527 C CA . GLY A 1 194 ? -5.835 10.894 -17.131 1.00 88.12 194 GLY A CA 1
ATOM 1528 C C . GLY A 1 194 ? -4.319 11.060 -17.075 1.00 88.12 194 GLY A C 1
ATOM 1529 O O . GLY A 1 194 ? -3.591 10.338 -17.756 1.00 88.12 194 GLY A O 1
ATOM 1530 N N . MET A 1 195 ? -3.827 11.946 -16.204 1.00 85.31 195 MET A N 1
ATOM 1531 C CA . MET A 1 195 ? -2.388 12.159 -16.066 1.00 85.31 195 MET A CA 1
ATOM 1532 C C . MET A 1 195 ? -1.690 10.992 -15.351 1.00 85.31 195 MET A C 1
ATOM 1534 O O . MET A 1 195 ? -0.616 10.580 -15.787 1.00 85.31 195 MET A O 1
ATOM 1538 N N . ALA A 1 196 ? -2.313 10.395 -14.331 1.00 86.12 196 ALA A N 1
ATOM 1539 C CA . ALA A 1 196 ? -1.788 9.200 -13.668 1.00 86.12 196 ALA A CA 1
ATOM 1540 C C . ALA A 1 196 ? -1.673 8.003 -14.627 1.00 86.12 196 ALA A C 1
ATOM 1542 O O . ALA A 1 196 ? -0.614 7.385 -14.724 1.00 86.12 196 ALA A O 1
ATOM 1543 N N . ASN A 1 197 ? -2.721 7.724 -15.404 1.00 86.69 197 ASN A N 1
ATOM 1544 C CA . ASN A 1 197 ? -2.732 6.613 -16.357 1.00 86.69 197 ASN A CA 1
ATOM 1545 C C . ASN A 1 197 ? -1.769 6.844 -17.528 1.00 86.69 197 ASN A C 1
ATOM 1547 O O . ASN A 1 197 ? -1.189 5.886 -18.036 1.00 86.69 197 ASN A O 1
ATOM 1551 N N . SER A 1 198 ? -1.536 8.100 -17.925 1.00 85.19 198 SER A N 1
ATOM 1552 C CA . SER A 1 198 ? -0.537 8.438 -18.951 1.00 85.19 198 SER A CA 1
ATOM 1553 C C . SER A 1 198 ? 0.910 8.156 -18.520 1.00 85.19 198 SER A C 1
ATOM 1555 O O . SER A 1 198 ? 1.790 8.014 -19.371 1.00 85.19 198 SER A O 1
ATOM 1557 N N . MET A 1 199 ? 1.165 8.005 -17.214 1.00 83.50 199 MET A N 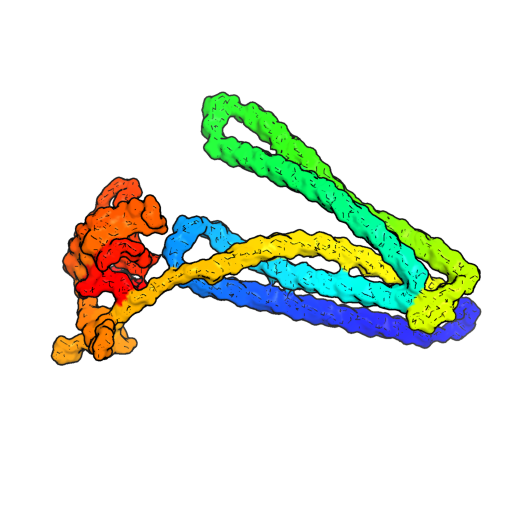1
ATOM 1558 C CA . MET A 1 199 ? 2.508 7.791 -16.675 1.00 83.50 199 MET A CA 1
ATOM 1559 C C . MET A 1 199 ? 3.128 6.476 -17.161 1.00 83.50 199 MET A C 1
ATOM 1561 O O . MET A 1 199 ? 4.295 6.463 -17.546 1.00 83.50 199 MET A O 1
ATOM 1565 N N . MET A 1 200 ? 2.361 5.380 -17.195 1.00 83.81 200 MET A N 1
ATOM 1566 C CA . MET A 1 200 ? 2.888 4.067 -17.594 1.00 83.81 200 MET A CA 1
ATOM 1567 C C . MET A 1 200 ? 3.287 4.020 -19.086 1.00 83.81 200 MET A C 1
ATOM 1569 O O . MET A 1 200 ? 4.429 3.654 -19.375 1.00 83.81 200 MET A O 1
ATOM 1573 N N . PRO A 1 201 ? 2.454 4.486 -20.041 1.00 88.38 201 PRO A N 1
ATOM 1574 C CA . PRO A 1 201 ? 2.871 4.650 -21.433 1.00 88.38 201 PRO A CA 1
ATOM 1575 C C . PRO A 1 201 ? 4.080 5.576 -21.609 1.00 88.38 201 PRO A C 1
ATOM 1577 O O . PRO A 1 201 ? 4.960 5.259 -22.406 1.00 88.38 201 PRO A O 1
ATOM 1580 N N . MET A 1 202 ? 4.170 6.683 -20.856 1.00 85.38 202 MET A N 1
ATOM 1581 C CA . MET A 1 202 ? 5.348 7.561 -20.907 1.00 85.38 202 MET A CA 1
ATOM 1582 C C . MET A 1 202 ? 6.616 6.846 -20.431 1.00 85.38 202 MET A C 1
ATOM 1584 O O . MET A 1 202 ? 7.651 6.966 -21.080 1.00 85.38 202 MET A O 1
ATOM 1588 N N . MET A 1 203 ? 6.547 6.070 -19.346 1.00 82.44 203 MET A N 1
ATOM 1589 C CA . MET A 1 203 ? 7.684 5.269 -18.873 1.00 82.44 203 MET A CA 1
ATOM 1590 C C . MET A 1 203 ? 8.132 4.247 -19.921 1.00 82.44 203 MET A C 1
ATOM 1592 O O . MET A 1 203 ? 9.328 4.136 -20.194 1.00 82.44 203 MET A O 1
ATOM 1596 N N . ASN A 1 204 ? 7.188 3.569 -20.577 1.00 86.00 204 ASN A N 1
ATOM 1597 C CA . ASN A 1 204 ? 7.504 2.652 -21.673 1.00 86.00 204 ASN A CA 1
ATOM 1598 C C . ASN A 1 204 ? 8.133 3.380 -22.867 1.00 86.00 204 ASN A C 1
ATOM 1600 O O . ASN A 1 204 ? 9.118 2.900 -23.422 1.00 86.00 204 ASN A O 1
ATOM 1604 N N . ALA A 1 205 ? 7.610 4.552 -23.239 1.00 88.31 205 ALA A N 1
ATOM 1605 C CA . ALA A 1 205 ? 8.156 5.361 -24.326 1.00 88.31 205 ALA A CA 1
ATOM 1606 C C . ALA A 1 205 ? 9.605 5.784 -24.049 1.00 88.31 205 ALA A C 1
ATOM 1608 O O . ALA A 1 205 ? 10.455 5.665 -24.932 1.00 88.31 205 ALA A O 1
ATOM 1609 N N . VAL A 1 206 ? 9.919 6.201 -22.816 1.00 84.62 206 VAL A N 1
ATOM 1610 C CA . VAL A 1 206 ? 11.307 6.505 -22.441 1.00 84.62 206 VAL A CA 1
ATOM 1611 C C . VAL A 1 206 ? 12.172 5.242 -22.447 1.00 84.62 206 VAL A C 1
ATOM 1613 O O . VAL A 1 206 ? 13.304 5.287 -22.923 1.00 84.62 206 VAL A O 1
ATOM 1616 N N . GLY A 1 207 ? 11.636 4.099 -22.012 1.00 86.38 207 GLY A N 1
ATOM 1617 C CA . GLY A 1 207 ? 12.319 2.808 -22.126 1.00 86.38 207 GLY A CA 1
ATOM 1618 C C . GLY A 1 207 ? 12.643 2.420 -23.576 1.00 86.38 207 GLY A C 1
ATOM 1619 O O . GLY A 1 207 ? 13.729 1.910 -23.854 1.00 86.38 207 GLY A O 1
ATOM 1620 N N . TYR A 1 208 ? 11.749 2.705 -24.527 1.00 89.50 208 TYR A N 1
ATOM 1621 C CA . TYR A 1 208 ? 12.020 2.505 -25.954 1.00 89.50 208 TYR A CA 1
ATOM 1622 C C . TYR A 1 208 ? 13.037 3.506 -26.503 1.00 89.50 208 TYR A C 1
ATOM 1624 O O . TYR A 1 208 ? 13.911 3.112 -27.272 1.00 89.50 208 TYR A O 1
ATOM 1632 N N . LEU A 1 209 ? 12.985 4.771 -26.079 1.00 89.94 209 LEU A N 1
ATOM 1633 C CA . LEU A 1 209 ? 13.997 5.761 -26.450 1.00 89.94 209 LEU A CA 1
ATOM 1634 C C . LEU A 1 209 ? 15.390 5.328 -25.971 1.00 89.94 209 LEU A C 1
ATOM 1636 O O . LEU A 1 209 ? 16.346 5.335 -26.742 1.00 89.94 209 LEU A O 1
ATOM 1640 N N . GLN A 1 210 ? 15.487 4.874 -24.722 1.00 88.81 210 GLN A N 1
ATOM 1641 C CA . GLN A 1 210 ? 16.703 4.305 -24.150 1.00 88.81 210 GLN A CA 1
ATOM 1642 C C . GLN A 1 210 ? 17.195 3.094 -24.954 1.00 88.81 210 GLN A C 1
ATOM 1644 O O . GLN A 1 210 ? 18.382 3.001 -25.259 1.00 88.81 210 GLN A O 1
ATOM 1649 N N . TYR A 1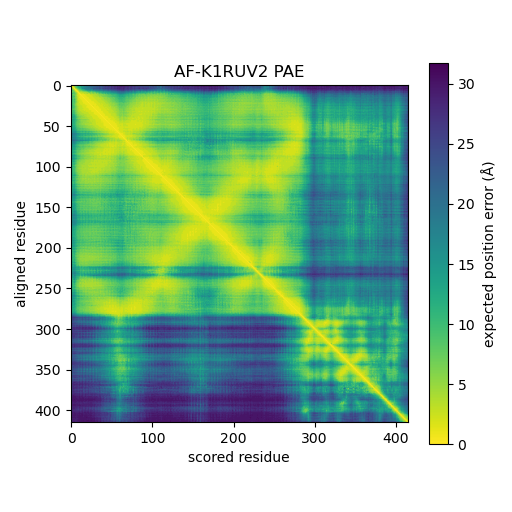 211 ? 16.289 2.194 -25.347 1.00 90.31 211 TYR A N 1
ATOM 1650 C CA . TYR A 1 211 ? 16.614 1.043 -26.191 1.00 90.31 211 TYR A CA 1
ATOM 1651 C C . TYR A 1 211 ? 17.232 1.472 -27.531 1.00 90.31 211 TYR A C 1
ATOM 1653 O O . TYR A 1 211 ? 18.254 0.920 -27.932 1.00 90.31 211 TYR A O 1
ATOM 1661 N N . VAL A 1 212 ? 16.657 2.478 -28.201 1.00 92.88 212 VAL A N 1
ATOM 1662 C CA . VAL A 1 212 ? 17.187 3.010 -29.469 1.00 92.88 212 VAL A CA 1
ATOM 1663 C C . VAL A 1 212 ? 18.572 3.628 -29.273 1.00 92.88 212 VAL A C 1
ATOM 1665 O O . VAL A 1 212 ? 19.483 3.313 -30.035 1.00 92.88 212 VAL A O 1
ATOM 1668 N N . ILE A 1 213 ? 18.758 4.448 -28.233 1.00 91.69 213 ILE A N 1
ATOM 1669 C CA . ILE A 1 213 ? 20.053 5.078 -27.921 1.00 91.69 213 ILE A CA 1
ATOM 1670 C C . ILE A 1 213 ? 21.139 4.012 -27.724 1.00 91.69 213 ILE A C 1
ATOM 1672 O O . ILE A 1 213 ? 22.216 4.107 -28.311 1.00 91.69 213 ILE A O 1
ATOM 1676 N N . ILE A 1 214 ? 20.846 2.966 -26.948 1.00 90.81 214 ILE A N 1
ATOM 1677 C CA . ILE A 1 214 ? 21.787 1.868 -26.695 1.00 90.81 214 ILE A CA 1
ATOM 1678 C C . ILE A 1 214 ? 22.057 1.067 -27.970 1.00 90.81 214 ILE A C 1
ATOM 1680 O O . ILE A 1 214 ? 23.202 0.699 -28.214 1.00 90.81 214 ILE A O 1
ATOM 1684 N N . ALA A 1 215 ? 21.036 0.792 -28.785 1.00 91.56 215 ALA A N 1
ATOM 1685 C CA . ALA A 1 215 ? 21.203 0.032 -30.020 1.00 91.56 215 ALA A CA 1
ATOM 1686 C C . ALA A 1 215 ? 22.092 0.775 -31.029 1.00 91.56 215 ALA A C 1
ATOM 1688 O O . ALA A 1 215 ? 22.985 0.167 -31.618 1.00 91.56 215 ALA A O 1
ATOM 1689 N N . VAL A 1 216 ? 21.893 2.089 -31.184 1.00 93.12 216 VAL A N 1
ATOM 1690 C CA . VAL A 1 216 ? 22.708 2.930 -32.072 1.00 93.12 216 VAL A CA 1
ATOM 1691 C C . VAL A 1 216 ? 24.140 3.026 -31.550 1.00 93.12 216 VAL A C 1
ATOM 1693 O O . VAL A 1 216 ? 25.073 2.684 -32.272 1.00 93.12 216 VAL A O 1
ATOM 1696 N N . ILE A 1 217 ? 24.330 3.420 -30.287 1.00 91.44 217 ILE A N 1
ATOM 1697 C CA . ILE A 1 217 ? 25.673 3.613 -29.722 1.00 91.44 217 ILE A CA 1
ATOM 1698 C C . ILE A 1 217 ? 26.417 2.277 -29.633 1.00 91.44 217 ILE A C 1
ATOM 1700 O O . ILE A 1 217 ? 27.534 2.162 -30.131 1.00 91.44 217 ILE A O 1
ATOM 1704 N N . GLY A 1 218 ? 25.784 1.238 -29.090 1.00 89.88 218 GLY A N 1
ATOM 1705 C CA . GLY A 1 218 ? 26.363 -0.102 -29.008 1.00 89.88 218 GLY A CA 1
ATOM 1706 C C . GLY A 1 218 ? 26.701 -0.679 -30.383 1.00 89.88 218 GLY A C 1
ATOM 1707 O O . GLY A 1 218 ? 27.785 -1.232 -30.559 1.00 89.88 218 GLY A O 1
ATOM 1708 N N . GLY A 1 219 ? 25.825 -0.489 -31.376 1.00 89.88 219 GLY A N 1
ATOM 1709 C CA . GLY A 1 219 ? 26.075 -0.893 -32.761 1.00 89.88 219 GLY A CA 1
ATOM 1710 C C . GLY A 1 219 ? 27.276 -0.172 -33.373 1.00 89.88 219 GLY A C 1
ATOM 1711 O O . GLY A 1 219 ? 28.156 -0.819 -33.938 1.00 89.88 219 GLY A O 1
ATOM 1712 N N . THR A 1 220 ? 27.370 1.151 -33.197 1.00 89.38 220 THR A N 1
ATOM 1713 C CA . THR A 1 220 ? 28.533 1.921 -33.672 1.00 89.38 220 THR A CA 1
ATOM 1714 C C . THR A 1 220 ? 29.831 1.502 -32.982 1.00 89.38 220 THR A C 1
ATOM 1716 O O . THR A 1 220 ? 30.833 1.320 -33.667 1.00 89.38 220 THR A O 1
ATOM 1719 N N . MET A 1 221 ? 29.815 1.253 -31.666 1.00 87.50 221 MET A N 1
ATOM 1720 C CA . MET A 1 221 ? 30.984 0.767 -30.921 1.00 87.50 221 MET A CA 1
ATOM 1721 C C . MET A 1 221 ? 31.440 -0.623 -31.387 1.00 87.50 221 MET A C 1
ATOM 1723 O O . MET A 1 221 ? 32.641 -0.882 -31.447 1.00 87.50 221 MET A O 1
ATOM 1727 N N . ALA A 1 222 ? 30.502 -1.510 -31.740 1.00 88.38 222 ALA A N 1
ATOM 1728 C CA . ALA A 1 222 ? 30.820 -2.831 -32.280 1.00 88.38 222 ALA A CA 1
ATOM 1729 C C . ALA A 1 222 ? 31.434 -2.760 -33.685 1.00 88.38 222 ALA A C 1
ATOM 1731 O O . ALA A 1 222 ? 32.418 -3.447 -33.950 1.00 88.38 222 ALA A O 1
ATOM 1732 N N . ILE A 1 223 ? 30.893 -1.915 -34.571 1.00 88.56 223 ILE A N 1
ATOM 1733 C CA . ILE A 1 223 ? 31.407 -1.744 -35.943 1.00 88.56 223 ILE A CA 1
ATOM 1734 C C . ILE A 1 223 ? 32.771 -1.044 -35.935 1.00 88.56 223 ILE A C 1
ATOM 1736 O O . ILE A 1 223 ? 33.676 -1.452 -36.658 1.00 88.56 223 ILE A O 1
ATOM 1740 N N . ALA A 1 224 ? 32.937 -0.014 -35.103 1.00 85.31 224 ALA A N 1
ATOM 1741 C CA . ALA A 1 224 ? 34.182 0.742 -34.987 1.00 85.31 224 ALA A CA 1
ATOM 1742 C C . ALA A 1 224 ? 35.301 -0.029 -34.260 1.00 85.31 224 ALA A C 1
ATOM 1744 O O . ALA A 1 224 ? 36.415 0.479 -34.156 1.00 85.31 224 ALA A O 1
ATOM 1745 N N . GLY A 1 225 ? 35.015 -1.221 -33.719 1.00 80.06 225 GLY A N 1
ATOM 1746 C CA . GLY A 1 225 ? 35.983 -2.016 -32.961 1.00 80.06 225 GLY A CA 1
ATOM 1747 C C . GLY A 1 225 ? 36.503 -1.301 -31.712 1.00 80.06 225 GLY A C 1
ATOM 1748 O O . GLY A 1 225 ? 37.618 -1.570 -31.269 1.00 80.06 225 GLY A O 1
ATOM 1749 N N . THR A 1 226 ? 35.728 -0.362 -31.160 1.00 79.69 226 THR A N 1
ATOM 1750 C CA . THR A 1 226 ? 36.158 0.455 -30.023 1.00 79.69 226 THR A CA 1
ATOM 1751 C C . THR A 1 226 ? 36.417 -0.446 -28.812 1.00 79.69 226 THR A C 1
ATOM 1753 O O . THR A 1 226 ? 35.583 -1.312 -28.524 1.00 79.69 226 THR A O 1
ATOM 1756 N N . PRO A 1 227 ? 37.533 -0.262 -28.079 1.00 78.44 227 PRO A N 1
ATOM 1757 C CA . PRO A 1 227 ? 37.795 -1.034 -26.872 1.00 78.44 227 PRO A CA 1
ATOM 1758 C C . PRO A 1 227 ? 36.670 -0.804 -25.860 1.00 78.44 227 PRO A C 1
ATOM 1760 O O . PRO A 1 227 ? 36.470 0.301 -25.351 1.00 78.44 227 PRO A O 1
ATOM 1763 N N . ASN A 1 228 ? 35.907 -1.859 -25.582 1.00 82.56 228 ASN A N 1
ATOM 1764 C CA . ASN A 1 228 ? 34.860 -1.839 -24.580 1.00 82.56 228 ASN A CA 1
ATOM 1765 C C . ASN A 1 228 ? 35.451 -2.268 -23.239 1.00 82.56 228 ASN A C 1
ATOM 1767 O O . ASN A 1 228 ? 35.966 -3.377 -23.096 1.00 82.56 228 ASN A O 1
ATOM 1771 N N . LEU A 1 229 ? 35.354 -1.372 -22.260 1.00 81.12 229 LEU A N 1
ATOM 1772 C CA . LEU A 1 229 ? 35.772 -1.630 -20.893 1.00 81.12 229 LEU A CA 1
ATOM 1773 C C . LEU A 1 229 ? 34.613 -2.283 -20.134 1.00 81.12 229 LEU A C 1
ATOM 1775 O O . LEU A 1 229 ? 33.587 -1.641 -19.894 1.00 81.12 229 LEU A O 1
ATOM 1779 N N . GLY A 1 230 ? 34.781 -3.551 -19.769 1.00 81.88 230 GLY A N 1
ATOM 1780 C CA . GLY A 1 230 ? 33.927 -4.256 -18.813 1.00 81.88 230 GLY A CA 1
ATOM 1781 C C . GLY A 1 230 ? 34.738 -4.719 -17.602 1.00 81.88 230 GLY A C 1
ATOM 1782 O O . GLY A 1 230 ? 35.966 -4.620 -17.588 1.00 81.88 230 GLY A O 1
ATOM 1783 N N . LEU A 1 231 ? 34.069 -5.285 -16.595 1.00 77.31 231 LEU A N 1
ATOM 1784 C CA . LEU A 1 231 ? 34.751 -5.864 -15.423 1.00 77.31 231 LEU A CA 1
ATOM 1785 C C . LEU A 1 231 ? 35.644 -7.079 -15.765 1.00 77.31 231 LEU A C 1
ATOM 1787 O O . LEU A 1 231 ? 36.433 -7.507 -14.931 1.00 77.31 231 LEU A O 1
ATOM 1791 N N . THR A 1 232 ? 35.535 -7.634 -16.977 1.00 72.88 232 THR A N 1
ATOM 1792 C CA . THR A 1 232 ? 36.334 -8.772 -17.474 1.00 72.88 232 THR A CA 1
ATOM 1793 C C . THR A 1 232 ? 37.568 -8.373 -18.287 1.00 72.88 232 THR A C 1
ATOM 1795 O O . THR A 1 232 ? 38.324 -9.251 -18.699 1.00 72.88 232 THR A O 1
ATOM 1798 N N . GLY A 1 233 ? 37.785 -7.073 -18.518 1.00 74.94 233 GLY A N 1
ATOM 1799 C CA . GLY A 1 233 ? 38.892 -6.546 -19.320 1.00 74.94 233 GLY A CA 1
ATOM 1800 C C . GLY A 1 233 ? 38.433 -5.707 -20.516 1.00 74.94 233 GLY A C 1
ATOM 1801 O O . GLY A 1 233 ? 37.263 -5.332 -20.627 1.00 74.94 233 GLY A O 1
ATOM 1802 N N . MET A 1 234 ? 39.377 -5.387 -21.407 1.00 76.19 234 MET A N 1
ATOM 1803 C CA . MET A 1 234 ? 39.114 -4.670 -22.659 1.00 76.19 234 MET A CA 1
ATOM 1804 C C . MET A 1 234 ? 38.850 -5.666 -23.790 1.00 76.19 234 MET A C 1
ATOM 1806 O O . MET A 1 234 ? 39.776 -6.314 -24.268 1.00 76.19 234 MET A O 1
ATOM 1810 N N . ASN A 1 235 ? 37.595 -5.762 -24.229 1.00 78.06 235 ASN A N 1
ATOM 1811 C CA . ASN A 1 235 ? 37.171 -6.621 -25.340 1.00 78.06 235 ASN A CA 1
ATOM 1812 C C . ASN A 1 235 ? 36.411 -5.799 -26.387 1.00 78.06 235 ASN A C 1
ATOM 1814 O O . ASN A 1 235 ? 35.978 -4.684 -26.110 1.00 78.06 235 ASN A O 1
ATOM 1818 N N . THR A 1 236 ? 36.212 -6.330 -27.592 1.00 79.69 236 THR A N 1
ATOM 1819 C CA . THR A 1 236 ? 35.308 -5.714 -28.576 1.00 79.69 236 THR A CA 1
ATOM 1820 C C . THR A 1 236 ? 33.854 -6.068 -28.264 1.00 79.69 236 THR A C 1
ATOM 1822 O O . THR A 1 236 ? 33.543 -7.170 -27.807 1.00 79.69 236 THR A O 1
ATOM 1825 N N . LEU A 1 237 ? 32.934 -5.126 -28.490 1.00 83.44 237 LEU A N 1
ATOM 1826 C CA . LEU A 1 237 ? 31.501 -5.358 -28.294 1.00 83.44 237 LEU A CA 1
ATOM 1827 C C . LEU A 1 237 ? 30.964 -6.334 -29.353 1.00 83.44 237 LEU A C 1
ATOM 1829 O O . LEU A 1 237 ? 30.913 -6.014 -30.535 1.00 83.44 237 LEU A O 1
ATOM 1833 N N . THR A 1 238 ? 30.534 -7.525 -28.932 1.00 86.44 238 THR A N 1
ATOM 1834 C CA . THR A 1 238 ? 29.886 -8.511 -29.803 1.00 86.44 238 THR A CA 1
ATOM 1835 C C . THR A 1 238 ? 28.385 -8.251 -29.907 1.00 86.44 238 THR A C 1
ATOM 1837 O O . THR A 1 238 ? 27.757 -7.702 -28.998 1.00 86.44 238 THR A O 1
ATOM 1840 N N . LEU A 1 239 ? 27.772 -8.729 -30.993 1.00 85.25 239 LEU A N 1
ATOM 1841 C CA . LEU A 1 239 ? 26.324 -8.636 -31.204 1.00 85.25 239 LEU A CA 1
ATOM 1842 C C . LEU A 1 239 ? 25.518 -9.265 -30.048 1.00 85.25 239 LEU A C 1
ATOM 1844 O O . LEU A 1 239 ? 24.505 -8.715 -29.621 1.00 85.25 239 LEU A O 1
ATOM 1848 N N . GLY A 1 240 ? 25.997 -10.388 -29.498 1.00 86.00 240 GLY A N 1
ATOM 1849 C CA . GLY A 1 240 ? 25.363 -11.068 -28.364 1.00 86.00 240 GLY A CA 1
ATOM 1850 C C . GLY A 1 240 ? 25.429 -10.270 -27.058 1.00 86.00 240 GLY A C 1
ATOM 1851 O O . GLY A 1 240 ? 24.462 -10.274 -26.292 1.00 86.00 240 GLY A O 1
ATOM 1852 N N . MET A 1 241 ? 26.520 -9.528 -26.828 1.00 87.31 241 MET A N 1
ATOM 1853 C CA . MET A 1 241 ? 26.636 -8.620 -25.683 1.00 87.31 241 MET A CA 1
ATOM 1854 C C . MET A 1 241 ? 25.665 -7.448 -25.805 1.00 87.31 241 MET A C 1
ATOM 1856 O O . MET A 1 241 ? 25.004 -7.123 -24.825 1.00 87.31 241 MET A O 1
ATOM 1860 N N . ILE A 1 242 ? 25.497 -6.876 -27.002 1.00 89.38 242 ILE A N 1
ATOM 1861 C CA . ILE A 1 242 ? 24.516 -5.803 -27.240 1.00 89.38 242 ILE A CA 1
ATOM 1862 C C . ILE A 1 242 ? 23.088 -6.312 -27.007 1.00 89.38 242 ILE A C 1
ATOM 1864 O O . ILE A 1 242 ? 22.322 -5.671 -26.290 1.00 89.38 242 ILE A O 1
ATOM 1868 N N . ALA A 1 243 ? 22.730 -7.480 -27.550 1.00 89.25 243 ALA A N 1
ATOM 1869 C CA . ALA A 1 243 ? 21.403 -8.071 -27.353 1.00 89.25 243 ALA A CA 1
ATOM 1870 C C . ALA A 1 243 ? 21.103 -8.358 -25.867 1.00 89.25 243 ALA A C 1
ATOM 1872 O O . ALA A 1 243 ? 20.016 -8.050 -25.365 1.00 89.25 243 ALA A O 1
ATOM 1873 N N . SER A 1 244 ? 22.094 -8.885 -25.142 1.00 91.19 244 SER A N 1
ATOM 1874 C CA . SER A 1 244 ? 22.008 -9.104 -23.693 1.00 91.19 244 SER A CA 1
ATOM 1875 C C . SER A 1 244 ? 21.865 -7.784 -22.935 1.00 91.19 244 SER A C 1
ATOM 1877 O O . SER A 1 244 ? 21.001 -7.655 -22.070 1.00 91.19 244 SER A O 1
ATOM 1879 N N . PHE A 1 245 ? 22.651 -6.771 -23.303 1.00 91.25 245 PHE A N 1
ATOM 1880 C CA . PHE A 1 245 ? 22.638 -5.459 -22.662 1.00 91.25 245 PHE A CA 1
ATOM 1881 C C . PHE A 1 245 ? 21.305 -4.730 -22.860 1.00 91.25 245 PHE A C 1
ATOM 1883 O O . PHE A 1 245 ? 20.758 -4.170 -21.913 1.00 91.25 245 PHE A O 1
ATOM 1890 N N . LEU A 1 246 ? 20.729 -4.789 -24.063 1.00 89.88 246 LEU A N 1
ATOM 1891 C CA . LEU A 1 246 ? 19.399 -4.244 -24.350 1.00 89.88 246 LEU A CA 1
ATOM 1892 C C . LEU A 1 246 ? 18.305 -4.908 -23.497 1.00 89.88 246 LEU A C 1
ATOM 1894 O O . LEU A 1 246 ? 17.359 -4.242 -23.071 1.00 89.88 246 LEU A O 1
ATOM 1898 N N . THR A 1 247 ? 18.445 -6.206 -23.218 1.00 90.31 247 THR A N 1
ATOM 1899 C CA . THR A 1 247 ? 17.529 -6.951 -22.340 1.00 90.31 247 THR A CA 1
ATOM 1900 C C . THR A 1 247 ? 17.700 -6.532 -20.878 1.00 90.31 247 THR A C 1
ATOM 1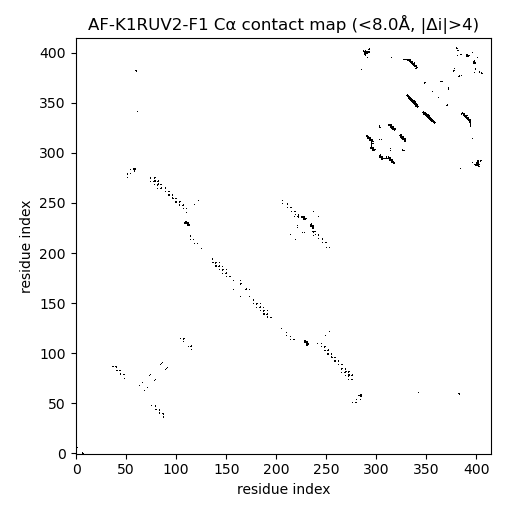902 O O . THR A 1 247 ? 16.718 -6.181 -20.218 1.00 90.31 247 THR A O 1
ATOM 1905 N N . LEU A 1 248 ? 18.944 -6.483 -20.389 1.00 91.19 248 LEU A N 1
ATOM 1906 C CA . LEU A 1 248 ? 19.277 -6.027 -19.033 1.00 91.19 248 LEU A CA 1
ATOM 1907 C C . LEU A 1 248 ? 18.818 -4.586 -18.787 1.00 91.19 248 LEU A C 1
ATOM 1909 O O . LEU A 1 248 ? 18.243 -4.295 -17.742 1.00 91.19 248 LEU A O 1
ATOM 1913 N N . SER A 1 249 ? 18.968 -3.709 -19.781 1.00 88.75 249 SER A N 1
ATOM 1914 C CA . SER A 1 249 ? 18.528 -2.316 -19.703 1.00 88.75 249 SER A CA 1
ATOM 1915 C C . SER A 1 249 ? 17.034 -2.184 -19.400 1.00 88.75 249 SER A C 1
ATOM 1917 O O . SER A 1 249 ? 16.656 -1.284 -18.656 1.00 88.75 249 SER A O 1
ATOM 1919 N N . ARG A 1 250 ? 16.171 -3.060 -19.935 1.00 84.75 250 ARG A N 1
ATOM 1920 C CA . ARG A 1 250 ? 14.734 -3.051 -19.592 1.00 84.75 250 ARG A CA 1
ATOM 1921 C C . ARG A 1 250 ? 14.483 -3.590 -18.184 1.00 84.75 250 ARG A C 1
ATOM 1923 O O . ARG A 1 250 ? 13.638 -3.059 -17.466 1.00 84.75 250 ARG A O 1
ATOM 1930 N N . GLY A 1 251 ? 15.239 -4.614 -17.781 1.00 86.38 251 GLY A N 1
ATOM 1931 C CA . GLY A 1 251 ? 15.212 -5.158 -16.419 1.00 86.38 251 GLY A CA 1
ATOM 1932 C C . GLY A 1 251 ? 15.626 -4.144 -15.348 1.00 86.38 251 GLY A C 1
ATOM 1933 O O . GLY A 1 251 ? 15.194 -4.262 -14.206 1.00 86.38 251 GLY A O 1
ATOM 1934 N N . PHE A 1 252 ? 16.400 -3.124 -15.722 1.00 84.62 252 PHE A N 1
ATOM 1935 C CA . PHE A 1 252 ? 16.831 -2.044 -14.836 1.00 84.62 252 PHE A 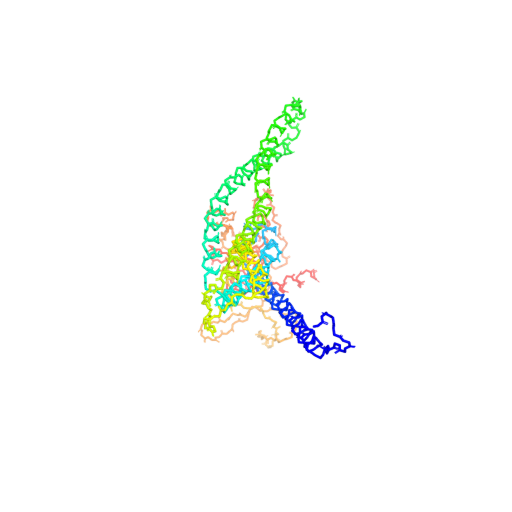CA 1
ATOM 1936 C C . PHE A 1 252 ? 15.741 -0.982 -14.591 1.00 84.62 252 PHE A C 1
ATOM 1938 O O . PHE A 1 252 ? 15.642 -0.439 -13.493 1.00 84.62 252 PHE A O 1
ATOM 1945 N N . THR A 1 253 ? 14.878 -0.715 -15.578 1.00 81.75 253 THR A N 1
ATOM 1946 C CA . THR A 1 253 ? 13.845 0.338 -15.492 1.00 81.75 253 THR A CA 1
ATOM 1947 C C . THR A 1 253 ? 12.595 -0.107 -14.721 1.00 81.75 253 THR A C 1
ATOM 1949 O O . THR A 1 253 ? 12.006 0.683 -13.982 1.00 81.75 253 THR A O 1
ATOM 1952 N N . ASN A 1 254 ? 12.190 -1.377 -14.838 1.00 82.69 254 ASN A N 1
ATOM 1953 C CA . ASN A 1 254 ? 10.953 -1.880 -14.219 1.00 82.69 254 ASN A CA 1
ATOM 1954 C C . ASN A 1 254 ? 10.916 -1.778 -12.675 1.00 82.69 254 ASN A C 1
ATOM 1956 O O . ASN A 1 254 ? 9.901 -1.310 -12.148 1.00 82.69 254 ASN A O 1
ATOM 1960 N N . PRO A 1 255 ? 11.974 -2.157 -11.924 1.00 85.25 255 PRO A N 1
ATOM 1961 C CA . PRO A 1 255 ? 11.979 -2.074 -10.460 1.00 85.25 255 PRO A CA 1
ATOM 1962 C C . PRO A 1 255 ? 11.742 -0.655 -9.924 1.00 85.25 255 PRO A C 1
ATOM 1964 O O . PRO A 1 255 ? 11.113 -0.478 -8.886 1.00 85.25 255 PRO A O 1
ATOM 1967 N N . ILE A 1 256 ? 12.173 0.376 -10.656 1.00 80.50 256 ILE A N 1
ATOM 1968 C CA . ILE A 1 256 ? 12.014 1.785 -10.258 1.00 80.50 256 ILE A CA 1
ATOM 1969 C C . ILE A 1 256 ? 10.533 2.178 -10.200 1.00 80.50 256 ILE A C 1
ATOM 1971 O O . ILE A 1 256 ? 10.080 2.831 -9.254 1.00 80.50 256 ILE A O 1
ATOM 1975 N N . SER A 1 257 ? 9.755 1.747 -11.197 1.00 76.62 257 SER A N 1
ATOM 1976 C CA . SER A 1 257 ? 8.308 1.972 -11.211 1.00 76.62 257 SER A CA 1
ATOM 1977 C C . SER A 1 257 ? 7.617 1.227 -10.065 1.00 76.62 257 SER A C 1
ATOM 1979 O O . SER A 1 257 ? 6.710 1.779 -9.440 1.00 76.62 257 SER A O 1
ATOM 1981 N N . GLN A 1 258 ? 8.084 0.019 -9.731 1.00 82.19 258 GLN A N 1
ATOM 1982 C CA . GLN A 1 258 ? 7.540 -0.759 -8.616 1.00 82.19 258 GLN A CA 1
ATOM 1983 C C . GLN A 1 258 ? 7.783 -0.077 -7.268 1.00 82.19 258 GLN A C 1
ATOM 1985 O O . GLN A 1 258 ? 6.841 0.047 -6.491 1.00 82.19 258 GLN A O 1
ATOM 1990 N N . ILE A 1 259 ? 8.992 0.444 -7.021 1.00 81.19 259 ILE A N 1
ATOM 1991 C CA . ILE A 1 259 ? 9.316 1.190 -5.790 1.00 81.19 259 ILE A CA 1
ATOM 1992 C C . ILE A 1 259 ? 8.348 2.366 -5.591 1.00 81.19 259 ILE A C 1
ATOM 1994 O O . ILE A 1 259 ? 7.859 2.587 -4.483 1.00 81.19 259 ILE A O 1
ATOM 1998 N N . SER A 1 260 ? 8.023 3.084 -6.671 1.00 75.56 260 SER A N 1
ATOM 1999 C CA . SER A 1 260 ? 7.118 4.240 -6.617 1.00 75.56 260 SER A CA 1
ATOM 2000 C C . SER A 1 260 ? 5.693 3.846 -6.226 1.00 75.56 260 SER A C 1
ATOM 2002 O O . SER A 1 260 ? 5.099 4.469 -5.346 1.00 75.56 260 SER A O 1
ATOM 2004 N N . ASN A 1 261 ? 5.155 2.785 -6.836 1.00 75.88 261 ASN A N 1
ATOM 2005 C CA . ASN A 1 261 ? 3.836 2.263 -6.467 1.00 75.88 261 ASN A CA 1
ATOM 2006 C C . ASN A 1 261 ? 3.825 1.760 -5.024 1.00 75.88 261 ASN A C 1
ATOM 2008 O O . ASN A 1 261 ? 2.818 1.883 -4.326 1.00 75.88 261 ASN A O 1
ATOM 2012 N N . GLN A 1 262 ? 4.962 1.230 -4.572 1.00 85.75 262 GLN A N 1
ATOM 2013 C CA . GLN A 1 262 ? 5.022 0.563 -3.295 1.00 85.75 262 GLN A CA 1
ATOM 2014 C C . GLN A 1 262 ? 4.971 1.501 -2.094 1.00 85.75 262 GLN A C 1
ATOM 2016 O O . GLN A 1 262 ? 4.450 1.135 -1.037 1.00 85.75 262 GLN A O 1
ATOM 2021 N N . PHE A 1 263 ? 5.479 2.716 -2.282 1.00 79.38 263 PHE A N 1
ATOM 2022 C CA . PHE A 1 263 ? 5.523 3.751 -1.262 1.00 79.38 263 PHE A CA 1
ATOM 2023 C C . PHE A 1 263 ? 4.130 4.097 -0.715 1.00 79.38 263 PHE A C 1
ATOM 2025 O O . PHE A 1 263 ? 3.960 4.205 0.497 1.00 79.38 263 PHE A O 1
ATOM 2032 N N . ASN A 1 264 ? 3.112 4.181 -1.581 1.00 77.38 264 ASN A N 1
ATOM 2033 C CA . ASN A 1 264 ? 1.741 4.491 -1.158 1.00 77.38 264 ASN A CA 1
ATOM 2034 C C . ASN A 1 264 ? 1.182 3.440 -0.191 1.00 77.38 264 ASN A C 1
ATOM 2036 O O . ASN A 1 264 ? 0.654 3.795 0.859 1.00 77.38 264 ASN A O 1
ATOM 2040 N N . SER A 1 265 ? 1.352 2.149 -0.492 1.00 83.19 265 SER A N 1
ATOM 2041 C CA . SER A 1 265 ? 0.863 1.078 0.386 1.00 83.19 265 SER A CA 1
ATOM 2042 C C . SER A 1 265 ? 1.557 1.077 1.749 1.00 83.19 265 SER A C 1
ATOM 2044 O O . SER A 1 265 ? 0.929 0.725 2.742 1.00 83.19 265 SER A O 1
ATOM 2046 N N . ILE A 1 266 ? 2.833 1.473 1.813 1.00 87.69 266 ILE A N 1
ATOM 2047 C CA . ILE A 1 266 ? 3.570 1.585 3.081 1.00 87.69 266 ILE A CA 1
ATOM 2048 C C . ILE A 1 266 ? 2.991 2.716 3.930 1.00 87.69 266 ILE A C 1
ATOM 2050 O O . ILE A 1 266 ? 2.751 2.519 5.117 1.00 87.69 266 ILE A O 1
ATOM 2054 N N . VAL A 1 267 ? 2.710 3.875 3.328 1.00 83.88 267 VAL A N 1
ATOM 2055 C CA . VAL A 1 267 ? 2.097 5.010 4.036 1.00 83.88 267 VAL A CA 1
ATOM 2056 C C . VAL A 1 267 ? 0.713 4.640 4.577 1.00 83.88 267 VAL A C 1
ATOM 2058 O O . VAL A 1 267 ? 0.425 4.900 5.745 1.00 83.88 267 VAL A O 1
ATOM 2061 N N . THR A 1 268 ? -0.129 3.983 3.772 1.00 85.06 268 THR A N 1
ATOM 2062 C CA . THR A 1 268 ? -1.455 3.519 4.216 1.00 85.06 268 THR A CA 1
ATOM 2063 C C . THR A 1 268 ? -1.355 2.504 5.353 1.00 85.06 268 THR A C 1
ATOM 2065 O O . THR A 1 268 ? -2.064 2.622 6.350 1.00 85.06 268 THR A O 1
ATOM 2068 N N . ALA A 1 269 ? -0.449 1.533 5.238 1.00 91.94 269 ALA A N 1
ATOM 2069 C CA . ALA A 1 269 ? -0.258 0.526 6.272 1.00 91.94 269 ALA A CA 1
ATOM 2070 C C . ALA A 1 269 ? 0.315 1.107 7.567 1.00 91.94 269 ALA A C 1
ATOM 2072 O O . ALA A 1 269 ? -0.044 0.635 8.639 1.00 91.94 269 ALA A O 1
ATOM 2073 N N . LEU A 1 270 ? 1.154 2.146 7.498 1.00 91.38 270 LEU A N 1
ATOM 2074 C CA . LEU A 1 270 ? 1.661 2.837 8.684 1.00 91.38 270 LEU A CA 1
ATOM 2075 C C . LEU A 1 270 ? 0.534 3.546 9.449 1.00 91.38 270 LEU A C 1
ATOM 2077 O O . LEU A 1 270 ? 0.515 3.509 10.678 1.00 91.38 270 LEU A O 1
ATOM 2081 N N . ALA A 1 271 ? -0.430 4.141 8.738 1.00 88.81 271 ALA A N 1
ATOM 2082 C CA . ALA A 1 271 ? -1.612 4.733 9.362 1.00 88.81 271 ALA A CA 1
ATOM 2083 C C . ALA A 1 271 ? -2.474 3.671 10.070 1.00 88.81 271 ALA A C 1
ATOM 2085 O O . ALA A 1 271 ? -2.850 3.867 11.224 1.00 88.81 271 ALA A O 1
ATOM 2086 N N . GLY A 1 272 ? -2.725 2.527 9.421 1.00 91.19 272 GLY A N 1
ATOM 2087 C CA . GLY A 1 272 ? -3.441 1.402 10.038 1.00 91.19 272 GLY A CA 1
ATOM 2088 C C . GLY A 1 272 ? -2.684 0.790 11.223 1.00 91.19 272 GLY A C 1
ATOM 2089 O O . GLY A 1 272 ? -3.263 0.553 12.279 1.00 91.19 272 GLY A O 1
ATOM 2090 N N . ALA A 1 273 ? -1.367 0.611 11.090 1.00 94.12 273 ALA A N 1
ATOM 2091 C CA . ALA A 1 273 ? -0.501 0.110 12.154 1.00 94.12 273 ALA A CA 1
ATOM 2092 C C . ALA A 1 273 ? -0.524 1.025 13.383 1.00 94.12 273 ALA A C 1
ATOM 2094 O O . ALA A 1 273 ? -0.641 0.530 14.497 1.00 94.12 273 ALA A O 1
ATOM 2095 N N . SER A 1 274 ? -0.467 2.346 13.185 1.00 94.81 274 SER A N 1
ATOM 2096 C CA . SER A 1 274 ? -0.560 3.326 14.274 1.00 94.81 274 SER A CA 1
ATOM 2097 C C . SER A 1 274 ? -1.853 3.160 15.079 1.00 94.81 274 SER A C 1
ATOM 2099 O O . SER A 1 274 ? -1.810 3.122 16.306 1.00 94.81 274 SER A O 1
ATOM 2101 N N . ARG A 1 275 ? -2.997 2.964 14.406 1.00 94.44 275 ARG A N 1
ATOM 2102 C CA . ARG A 1 275 ? -4.280 2.717 15.086 1.00 94.44 275 ARG A CA 1
ATOM 2103 C C . ARG A 1 275 ? -4.311 1.382 15.828 1.00 94.44 275 ARG A C 1
ATOM 2105 O O . ARG A 1 275 ? -4.811 1.329 16.947 1.00 94.44 275 ARG A O 1
ATOM 2112 N N . ILE A 1 276 ? -3.764 0.321 15.231 1.00 94.50 276 ILE A N 1
ATOM 2113 C CA . ILE A 1 276 ? -3.657 -0.997 15.877 1.00 94.50 276 ILE A CA 1
ATOM 2114 C C . ILE A 1 276 ? -2.787 -0.915 17.135 1.00 94.50 276 ILE A C 1
ATOM 2116 O O . ILE A 1 276 ? -3.200 -1.395 18.185 1.00 94.50 276 ILE A O 1
ATOM 2120 N N . PHE A 1 277 ? -1.608 -0.294 17.052 1.00 93.88 277 PHE A N 1
ATOM 2121 C CA . PHE A 1 277 ? -0.721 -0.148 18.207 1.00 93.88 277 PHE A CA 1
ATOM 2122 C C . PHE A 1 277 ? -1.344 0.737 19.285 1.00 93.88 277 PHE A C 1
ATOM 2124 O O . PHE A 1 277 ? -1.362 0.331 20.437 1.00 93.88 277 PHE A O 1
ATOM 2131 N N . ALA A 1 278 ? -1.988 1.849 18.919 1.00 93.25 278 ALA A N 1
ATOM 2132 C CA . ALA A 1 278 ? -2.730 2.671 19.876 1.00 93.25 278 ALA A CA 1
ATOM 2133 C C . ALA A 1 278 ? -3.860 1.896 20.586 1.00 93.25 278 ALA A C 1
ATOM 2135 O O . ALA A 1 278 ? -4.098 2.109 21.772 1.00 93.25 278 ALA A O 1
ATOM 2136 N N . PHE A 1 279 ? -4.544 0.981 19.888 1.00 93.50 279 PHE A N 1
ATOM 2137 C CA . PHE A 1 279 ? -5.526 0.075 20.494 1.00 93.50 279 PHE A CA 1
ATOM 2138 C C . PHE A 1 279 ? -4.866 -0.929 21.455 1.00 93.50 279 PHE A C 1
ATOM 2140 O O . PHE A 1 279 ? -5.375 -1.160 22.550 1.00 93.50 279 PHE A O 1
ATOM 2147 N N . MET A 1 280 ? -3.731 -1.521 21.074 1.00 92.75 280 MET A N 1
ATOM 2148 C CA . MET A 1 280 ? -3.011 -2.484 21.921 1.00 92.75 280 MET A CA 1
ATOM 2149 C C . MET A 1 280 ? -2.386 -1.833 23.165 1.00 92.75 280 MET A C 1
ATOM 2151 O O . MET A 1 280 ? -2.361 -2.444 24.239 1.00 92.75 280 MET A O 1
ATOM 2155 N N . ASP A 1 281 ? -1.959 -0.580 23.034 1.00 94.00 281 ASP A N 1
ATOM 2156 C CA . ASP A 1 281 ? -1.373 0.234 24.100 1.00 94.00 281 ASP A CA 1
ATOM 2157 C C . ASP A 1 281 ? -2.434 0.888 25.003 1.00 94.00 281 ASP A C 1
ATOM 2159 O O . ASP A 1 281 ? -2.086 1.466 26.032 1.00 94.00 281 ASP A O 1
ATOM 2163 N N . ALA A 1 282 ? -3.727 0.788 24.664 1.00 91.31 282 ALA A N 1
ATOM 2164 C CA . ALA A 1 282 ? -4.803 1.316 25.497 1.00 91.31 282 ALA A CA 1
ATOM 2165 C C . ALA A 1 282 ? -4.778 0.675 26.894 1.00 91.31 282 ALA A C 1
ATOM 2167 O O . ALA A 1 282 ? -4.560 -0.528 27.039 1.00 91.31 282 ALA A O 1
ATOM 2168 N N . GLU A 1 283 ? -4.985 1.475 27.936 1.00 88.38 283 GLU A N 1
ATOM 2169 C CA . GLU A 1 283 ? -4.850 1.010 29.316 1.00 88.38 283 GLU A CA 1
ATO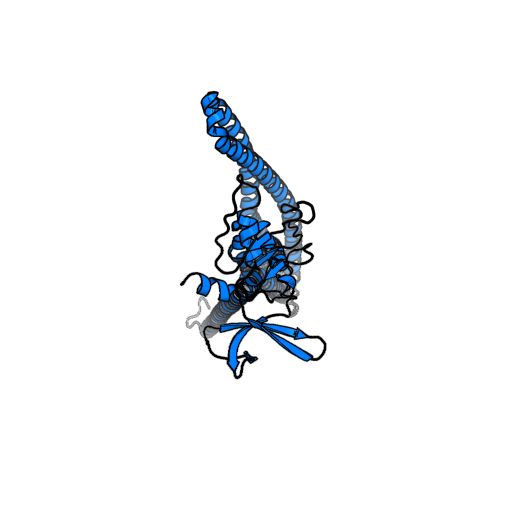M 2170 C C . GLU A 1 283 ? -5.977 0.017 29.674 1.00 88.38 283 GLU A C 1
ATOM 2172 O O . GLU A 1 283 ? -7.155 0.346 29.484 1.00 88.38 283 GLU A O 1
ATOM 2177 N N . PRO A 1 284 ? -5.649 -1.215 30.121 1.00 85.44 284 PRO A N 1
ATOM 2178 C CA . PRO A 1 284 ? -6.644 -2.173 30.599 1.00 85.44 284 PRO A CA 1
ATOM 2179 C C . PRO A 1 284 ? -7.378 -1.660 31.837 1.00 85.44 284 PRO A C 1
ATOM 2181 O O . PRO A 1 284 ? -6.855 -0.828 32.578 1.00 85.44 284 PRO A O 1
ATOM 2184 N N . GLU A 1 285 ? -8.565 -2.199 32.104 1.00 76.25 285 GLU A N 1
ATOM 2185 C CA . GLU A 1 285 ? -9.221 -1.974 33.389 1.00 76.25 285 GLU A CA 1
ATOM 2186 C C . GLU A 1 285 ? -8.396 -2.642 34.502 1.00 76.25 285 GLU A C 1
ATOM 2188 O O . GLU A 1 285 ? -8.092 -3.836 34.439 1.00 76.25 285 GLU A O 1
ATOM 2193 N N . THR A 1 286 ? -7.974 -1.860 35.498 1.00 67.62 286 THR A N 1
ATOM 2194 C CA . THR A 1 286 ? -7.244 -2.384 36.653 1.00 67.62 286 THR A CA 1
ATOM 2195 C C . THR A 1 286 ? -8.230 -3.013 37.631 1.00 67.62 286 THR A C 1
ATOM 2197 O O . THR A 1 286 ? -9.141 -2.356 38.135 1.00 67.62 286 THR A O 1
ATOM 2200 N N . ASP A 1 287 ? -8.046 -4.303 37.916 1.00 66.19 287 ASP A N 1
ATOM 2201 C CA . ASP A 1 287 ? -8.737 -4.970 39.017 1.00 66.19 287 ASP A CA 1
ATOM 2202 C C . ASP A 1 287 ? -7.918 -4.809 40.305 1.00 66.19 287 ASP A C 1
ATOM 2204 O O . ASP A 1 287 ? -7.116 -5.670 40.674 1.00 66.19 287 ASP A O 1
ATOM 2208 N N . ASP A 1 288 ? -8.116 -3.678 40.983 1.00 66.00 288 ASP A N 1
ATOM 2209 C CA . ASP A 1 288 ? -7.512 -3.389 42.292 1.00 66.00 288 ASP A CA 1
ATOM 2210 C C . ASP A 1 288 ? -8.266 -4.072 43.457 1.00 66.00 288 ASP A C 1
ATOM 2212 O O . ASP A 1 288 ? -7.983 -3.837 44.639 1.00 66.00 288 ASP A O 1
ATOM 2216 N N . GLY A 1 289 ? -9.242 -4.932 43.145 1.00 65.75 289 GLY A N 1
ATOM 2217 C CA . GLY A 1 289 ? -9.990 -5.702 44.123 1.00 65.75 289 GLY A CA 1
ATOM 2218 C C . GLY A 1 289 ? -9.138 -6.791 44.784 1.00 65.75 289 GLY A C 1
ATOM 2219 O O . GLY A 1 289 ? -8.472 -7.594 44.129 1.00 65.75 289 GLY A O 1
ATOM 2220 N N . TYR A 1 290 ? -9.190 -6.868 46.113 1.00 69.62 290 TYR A N 1
ATOM 2221 C CA . TYR A 1 290 ? -8.506 -7.887 46.921 1.00 69.62 290 TYR A CA 1
ATOM 2222 C C . TYR A 1 290 ? -9.473 -8.869 47.609 1.00 69.62 290 TYR A C 1
ATOM 2224 O O . TYR A 1 290 ? -9.070 -9.942 48.053 1.00 69.62 290 TYR A O 1
ATOM 2232 N N . VAL A 1 291 ? -10.762 -8.540 47.658 1.00 77.25 291 VAL A N 1
ATOM 2233 C CA . VAL A 1 291 ? -11.856 -9.406 48.099 1.00 77.25 291 VAL A CA 1
ATOM 2234 C C . VAL A 1 291 ? -12.280 -10.280 46.925 1.00 77.25 291 VAL A C 1
ATOM 2236 O O . VAL A 1 291 ? -12.518 -9.787 45.825 1.00 77.25 291 VAL A O 1
ATOM 2239 N N . THR A 1 292 ? -12.424 -11.581 47.148 1.00 80.56 292 THR A N 1
ATOM 2240 C CA . THR A 1 292 ? -12.871 -12.527 46.111 1.00 80.56 292 THR A CA 1
ATOM 2241 C C . THR A 1 292 ? -14.121 -13.269 46.551 1.00 80.56 292 THR A C 1
ATOM 2243 O O . THR A 1 292 ? -14.341 -13.475 47.742 1.00 80.56 292 THR A O 1
ATOM 2246 N N . LEU A 1 293 ? -14.969 -13.653 45.598 1.00 82.19 293 LEU A N 1
ATOM 2247 C CA . LEU A 1 293 ? -16.128 -14.496 45.874 1.00 82.19 293 LEU A CA 1
ATOM 2248 C C . LEU A 1 293 ? -15.723 -15.966 45.713 1.00 82.19 293 LEU A C 1
ATOM 2250 O O . LEU A 1 293 ? -15.267 -16.359 44.640 1.00 82.19 293 LEU A O 1
ATOM 2254 N N . VAL A 1 294 ? -15.891 -16.767 46.765 1.00 83.25 294 VAL A N 1
ATOM 2255 C CA . VAL A 1 294 ? -15.488 -18.182 46.789 1.00 83.25 294 VAL A CA 1
ATOM 2256 C C . VAL A 1 294 ? -16.654 -19.088 47.176 1.00 83.25 294 VAL A C 1
ATOM 2258 O O . VAL A 1 294 ? -17.565 -18.673 47.902 1.00 83.25 294 VAL A O 1
ATOM 2261 N N . ASN A 1 295 ? -16.630 -20.334 46.694 1.00 84.88 295 ASN A N 1
ATOM 2262 C CA . ASN A 1 295 ? -17.531 -21.362 47.208 1.00 84.88 295 ASN A CA 1
ATOM 2263 C C . ASN A 1 295 ? -17.151 -21.646 48.661 1.00 84.88 295 ASN A C 1
ATOM 2265 O O . ASN A 1 295 ? -15.971 -21.777 48.993 1.00 84.88 295 ASN A O 1
ATOM 2269 N N . ALA A 1 296 ? -18.154 -21.718 49.528 1.00 85.19 296 ALA A N 1
ATOM 2270 C CA . ALA A 1 296 ? -17.958 -21.888 50.956 1.00 85.19 296 ALA A CA 1
ATOM 2271 C C . ALA A 1 296 ? -18.771 -23.066 51.485 1.00 85.19 296 ALA A C 1
ATOM 2273 O O . ALA A 1 296 ? -19.893 -23.325 51.049 1.00 85.19 296 ALA A O 1
ATOM 2274 N N . LYS A 1 297 ? -18.220 -23.769 52.464 1.00 85.06 297 LYS A N 1
ATOM 2275 C CA . LYS A 1 297 ? -18.913 -24.782 53.253 1.00 85.06 297 LYS A CA 1
ATOM 2276 C C . LYS A 1 297 ? -18.964 -24.317 54.701 1.00 85.06 297 LYS A C 1
ATOM 2278 O O . LYS A 1 297 ? -18.049 -23.658 55.186 1.00 85.06 297 LYS A O 1
ATOM 2283 N N . GLU A 1 298 ? -20.047 -24.646 55.385 1.00 83.38 298 GLU A N 1
ATOM 2284 C CA . GLU A 1 298 ? -20.198 -24.368 56.808 1.00 83.38 298 GLU A CA 1
ATOM 2285 C C . GLU A 1 298 ? -19.780 -25.617 57.594 1.00 83.38 298 GLU A C 1
ATOM 2287 O O . GLU A 1 298 ? -20.428 -26.661 57.503 1.00 83.38 298 GLU A O 1
ATOM 2292 N N . GLU A 1 299 ? -18.669 -25.530 58.327 1.00 77.06 299 GLU A N 1
ATOM 2293 C CA . GLU A 1 299 ? -18.181 -26.591 59.213 1.00 77.06 299 GLU A CA 1
ATOM 2294 C C . GLU A 1 299 ? -18.068 -26.037 60.639 1.00 77.06 299 GLU A C 1
ATOM 2296 O O . GLU A 1 299 ? -17.371 -25.054 60.896 1.00 77.06 299 GLU A O 1
ATOM 2301 N N . ASN A 1 300 ? -18.797 -26.652 61.577 1.00 72.06 300 ASN A N 1
ATOM 2302 C CA . ASN A 1 300 ? -18.837 -26.275 62.998 1.00 72.06 300 ASN A CA 1
ATOM 2303 C C . ASN A 1 300 ? -19.197 -24.796 63.274 1.00 72.06 300 ASN A C 1
ATOM 2305 O O . ASN A 1 300 ? -18.723 -24.213 64.244 1.00 72.06 300 ASN A O 1
ATOM 2309 N N . GLY A 1 301 ? -20.043 -24.187 62.434 1.00 73.38 301 GLY A N 1
ATOM 2310 C CA . GLY A 1 301 ? -20.452 -22.778 62.558 1.00 73.38 301 GLY A CA 1
ATOM 2311 C C . GLY A 1 301 ? -19.439 -21.769 62.001 1.00 73.38 301 GLY A C 1
ATOM 2312 O O . GLY A 1 301 ? -19.648 -20.563 62.110 1.00 73.38 301 GLY A O 1
ATOM 2313 N N . THR A 1 302 ? -18.362 -22.249 61.376 1.00 78.44 302 THR A N 1
ATOM 2314 C CA . THR A 1 302 ? -17.346 -21.441 60.692 1.00 78.44 302 THR A CA 1
ATOM 2315 C C . THR A 1 302 ? -17.405 -21.671 59.184 1.00 78.44 302 THR A C 1
ATOM 2317 O O . THR A 1 302 ? -17.541 -22.801 58.716 1.00 78.44 302 THR A O 1
ATOM 2320 N N . LEU A 1 303 ? -17.313 -20.586 58.412 1.00 82.44 303 LEU A N 1
ATOM 2321 C CA . LEU A 1 303 ? -17.256 -20.638 56.952 1.00 82.44 303 LEU A CA 1
ATOM 2322 C C . LEU A 1 303 ? -15.837 -21.004 56.507 1.00 82.44 303 LEU A C 1
ATOM 2324 O O . LEU A 1 303 ? -14.884 -20.307 56.855 1.00 82.44 303 LEU A O 1
ATOM 2328 N N . ALA A 1 304 ? -15.716 -22.069 55.720 1.00 83.50 304 ALA A N 1
ATOM 2329 C CA . ALA A 1 304 ? -14.470 -22.514 55.107 1.00 83.50 304 ALA A CA 1
ATOM 2330 C C . ALA A 1 304 ? -14.594 -22.503 53.576 1.00 83.50 304 ALA A C 1
ATOM 2332 O O . ALA A 1 304 ? -15.639 -22.855 53.030 1.00 83.50 304 ALA A O 1
ATOM 2333 N N . GLU A 1 305 ? -13.535 -22.090 52.881 1.00 85.94 305 GLU A N 1
ATOM 2334 C CA . GLU A 1 305 ? -13.453 -22.132 51.416 1.00 85.94 305 GLU A CA 1
ATOM 2335 C C . GLU A 1 305 ? -13.436 -23.580 50.911 1.00 85.94 305 GLU A C 1
ATOM 2337 O O . GLU A 1 305 ? -12.882 -24.472 51.558 1.00 85.94 305 GLU A O 1
ATOM 2342 N N . THR A 1 306 ? -14.051 -23.824 49.756 1.00 84.69 306 THR A N 1
ATOM 2343 C CA . THR A 1 306 ? -14.057 -25.147 49.138 1.00 84.69 306 THR A CA 1
ATOM 2344 C C . THR A 1 306 ? -14.002 -25.087 47.616 1.00 84.69 306 THR A C 1
ATOM 2346 O O . THR A 1 306 ? -14.463 -24.139 46.982 1.00 84.69 306 THR A O 1
ATOM 2349 N N . ASP A 1 307 ? -13.448 -26.142 47.032 1.00 83.00 307 ASP A N 1
ATOM 2350 C CA . ASP A 1 307 ? -13.100 -26.226 45.614 1.00 83.00 307 ASP A CA 1
ATOM 2351 C C . ASP A 1 307 ? -14.296 -26.640 44.736 1.00 83.00 307 ASP A C 1
ATOM 2353 O O . ASP A 1 307 ? -14.233 -26.577 43.508 1.00 83.00 307 ASP A O 1
ATOM 2357 N N . HIS A 1 308 ? -15.391 -27.097 45.352 1.00 78.81 308 HIS A N 1
ATOM 2358 C CA . HIS A 1 308 ? -16.578 -27.610 44.671 1.00 78.81 308 HIS A CA 1
ATOM 2359 C C . HIS A 1 308 ? -17.835 -26.828 45.058 1.00 78.81 308 HIS A C 1
ATOM 2361 O O . HIS A 1 308 ? -17.934 -26.238 46.128 1.00 78.81 308 HIS A O 1
ATOM 2367 N N . HIS A 1 309 ? -18.824 -26.814 44.168 1.00 79.88 309 HIS A N 1
ATOM 2368 C CA . HIS A 1 309 ? -20.034 -26.021 44.358 1.00 79.88 309 HIS A CA 1
ATOM 2369 C C . HIS A 1 309 ? -20.930 -26.596 45.467 1.00 79.88 309 HIS A C 1
ATOM 2371 O O . HIS A 1 309 ? -21.514 -27.668 45.314 1.00 79.88 309 HIS A O 1
ATOM 2377 N N . THR A 1 310 ? -21.092 -25.848 46.557 1.00 80.94 310 THR A N 1
ATOM 2378 C CA . THR A 1 310 ? -21.924 -26.203 47.725 1.00 80.94 310 THR A CA 1
ATOM 2379 C C . THR A 1 310 ? -23.276 -25.487 47.750 1.00 80.94 310 THR A C 1
ATOM 2381 O O . THR A 1 310 ? -24.108 -25.775 48.607 1.00 80.94 310 THR A O 1
ATOM 2384 N N . GLY A 1 311 ? -23.501 -24.534 46.836 1.00 79.00 311 GLY A N 1
ATOM 2385 C CA . GLY A 1 311 ? -24.656 -23.625 46.860 1.00 79.00 311 GLY A CA 1
ATOM 2386 C C . GLY A 1 311 ? -24.527 -22.475 47.868 1.00 79.00 311 GLY A C 1
ATOM 2387 O O . GLY A 1 311 ? -25.402 -21.614 47.926 1.00 79.00 311 GLY A O 1
ATOM 2388 N N . LEU A 1 312 ? -23.432 -22.431 48.631 1.00 81.50 312 LEU A N 1
ATOM 2389 C CA . LEU A 1 312 ? -23.095 -21.370 49.574 1.00 81.50 312 LEU A CA 1
ATOM 2390 C C . LEU A 1 312 ? -21.893 -20.591 49.044 1.00 81.50 312 LEU A C 1
ATOM 2392 O O . LEU A 1 312 ? -20.848 -21.161 48.746 1.00 81.50 312 LEU A O 1
ATOM 2396 N N . TRP A 1 313 ? -22.046 -19.273 48.959 1.00 82.38 313 TRP A N 1
ATOM 2397 C CA . TRP A 1 313 ? -20.989 -18.361 48.534 1.00 82.38 313 TRP A CA 1
ATOM 2398 C C . TRP A 1 313 ? -20.589 -17.455 49.692 1.00 82.38 313 TRP A C 1
ATOM 2400 O O . TRP A 1 313 ? -21.448 -16.984 50.448 1.00 82.38 313 TRP A O 1
ATOM 2410 N N . ALA A 1 314 ? -19.292 -17.197 49.822 1.00 82.94 314 ALA A N 1
ATOM 2411 C CA . ALA A 1 314 ? -18.760 -16.254 50.794 1.00 82.94 314 ALA A CA 1
ATOM 2412 C C . ALA A 1 314 ? -17.751 -15.305 50.144 1.00 82.94 314 ALA A C 1
ATOM 2414 O O . ALA A 1 314 ? -16.999 -15.677 49.244 1.00 82.94 314 ALA A O 1
ATOM 2415 N N . TRP A 1 315 ? -17.731 -14.071 50.631 1.00 81.88 315 TRP A N 1
ATOM 2416 C CA . TRP A 1 315 ? -16.689 -13.099 50.348 1.00 81.88 315 TRP A CA 1
ATOM 2417 C C . TRP A 1 315 ? -15.461 -13.429 51.186 1.00 81.88 315 TRP A C 1
ATOM 2419 O O . TRP A 1 315 ? -15.537 -13.442 52.414 1.00 81.88 315 TRP A O 1
ATOM 2429 N N . LYS A 1 316 ? -14.342 -13.689 50.518 1.00 83.50 316 LYS A N 1
ATOM 2430 C CA . LYS A 1 316 ? -13.019 -13.878 51.104 1.00 83.50 316 LYS A CA 1
ATOM 2431 C C . LYS A 1 316 ? -12.325 -12.524 51.183 1.00 83.50 316 LYS A C 1
ATOM 2433 O O . LYS A 1 316 ? -11.961 -11.966 50.149 1.00 83.50 316 LYS A O 1
ATOM 2438 N N . HIS A 1 317 ? -12.144 -12.006 52.394 1.00 83.31 317 HIS A N 1
ATOM 2439 C CA . HIS A 1 317 ? -11.463 -10.739 52.663 1.00 83.31 317 HIS A CA 1
ATOM 2440 C C . HIS A 1 317 ? -10.105 -11.011 53.326 1.00 83.31 317 HIS A C 1
ATOM 2442 O O . HIS A 1 317 ? -10.073 -11.413 54.492 1.00 83.31 317 HIS A O 1
ATOM 2448 N N . PRO A 1 318 ? -8.990 -10.873 52.587 1.00 81.56 318 PRO A N 1
ATOM 2449 C CA . PRO A 1 318 ? -7.656 -10.984 53.158 1.00 81.56 318 PRO A CA 1
ATOM 2450 C C . PRO A 1 318 ? -7.273 -9.677 53.864 1.00 81.56 318 PRO A C 1
ATOM 2452 O O . PRO A 1 318 ? -7.355 -8.596 53.276 1.00 81.56 318 PRO A O 1
ATOM 2455 N N . HIS A 1 319 ? -6.839 -9.783 55.116 1.00 82.50 319 HIS A N 1
ATOM 2456 C CA . HIS A 1 319 ? -6.351 -8.664 55.920 1.00 82.50 319 HIS A CA 1
ATOM 2457 C C . HIS A 1 319 ? -4.828 -8.540 55.814 1.00 82.50 319 HIS A C 1
ATOM 2459 O O . HIS A 1 319 ? -4.119 -9.510 55.539 1.00 82.50 319 HIS A O 1
ATOM 2465 N N . GLY A 1 320 ? -4.300 -7.336 56.051 1.00 74.69 320 GLY A N 1
ATOM 2466 C CA . GLY A 1 320 ? -2.858 -7.059 55.970 1.00 74.69 320 GLY A CA 1
ATOM 2467 C C . GLY A 1 320 ? -2.000 -7.803 57.004 1.00 74.69 320 GLY A C 1
ATOM 2468 O O . GLY A 1 320 ? -0.783 -7.853 56.859 1.00 74.69 320 GLY A O 1
ATOM 2469 N N . ASP A 1 321 ? -2.622 -8.399 58.024 1.00 78.00 321 ASP A N 1
ATOM 2470 C CA . ASP A 1 321 ? -1.988 -9.242 59.044 1.00 78.00 321 ASP A CA 1
ATOM 2471 C C . ASP A 1 321 ? -1.899 -10.731 58.642 1.00 78.00 321 ASP A C 1
ATOM 2473 O O . ASP A 1 321 ? -1.391 -11.550 59.407 1.00 78.00 321 ASP A O 1
ATOM 2477 N N . GLY A 1 322 ? -2.373 -11.087 57.440 1.00 75.19 322 GLY A N 1
ATOM 2478 C CA . GLY A 1 322 ? -2.398 -12.457 56.924 1.00 75.19 322 GLY A CA 1
ATOM 2479 C C . GLY A 1 322 ? -3.622 -13.271 57.349 1.00 75.19 322 GLY A C 1
ATOM 2480 O O . GLY A 1 322 ? -3.759 -14.420 56.923 1.00 75.19 322 GLY A O 1
ATOM 2481 N N . THR A 1 323 ? -4.529 -12.703 58.151 1.00 82.94 323 THR A N 1
ATOM 2482 C CA . THR A 1 323 ? -5.801 -13.351 58.488 1.00 82.94 323 THR A CA 1
ATOM 2483 C C . THR A 1 323 ? -6.812 -13.195 57.351 1.00 82.94 323 THR A C 1
ATOM 2485 O O . THR A 1 323 ? -6.763 -12.254 56.559 1.00 82.94 323 THR A O 1
ATOM 2488 N N . VAL A 1 324 ? -7.742 -14.144 57.237 1.00 84.12 324 VAL A N 1
ATOM 2489 C CA . VAL A 1 324 ? -8.779 -14.134 56.198 1.00 84.12 324 VAL A CA 1
ATOM 2490 C C . VAL A 1 324 ? -10.137 -14.227 56.867 1.00 84.12 324 VAL A C 1
ATOM 2492 O O . VAL A 1 324 ? -10.383 -15.138 57.656 1.00 84.12 324 VAL A O 1
ATOM 2495 N N . THR A 1 325 ? -11.026 -13.290 56.549 1.00 85.38 325 THR A N 1
ATOM 2496 C CA . THR A 1 325 ? -12.418 -13.321 57.010 1.00 85.38 325 THR A CA 1
ATOM 2497 C C . THR A 1 325 ? -13.335 -13.755 55.876 1.00 85.38 325 THR A C 1
ATOM 2499 O O . THR A 1 325 ? -13.261 -13.220 54.770 1.00 85.38 325 THR A O 1
ATOM 2502 N N . TYR A 1 326 ? -14.220 -14.709 56.165 1.00 84.25 326 TYR A N 1
ATOM 2503 C CA . TYR A 1 326 ? -15.257 -15.158 55.243 1.00 84.25 326 TYR A CA 1
ATOM 2504 C C . TYR A 1 326 ? -16.609 -14.580 55.656 1.00 84.25 326 TYR A C 1
ATOM 2506 O O . TYR A 1 326 ? -17.075 -14.825 56.768 1.00 84.25 326 TYR A O 1
ATOM 2514 N N . THR A 1 327 ? -17.255 -13.838 54.756 1.00 82.62 327 THR A N 1
ATOM 2515 C CA . THR A 1 327 ? -18.592 -13.265 54.989 1.00 82.62 327 THR A CA 1
ATOM 2516 C C . THR A 1 327 ? -19.593 -13.879 54.022 1.00 82.62 327 THR A C 1
ATOM 2518 O O . THR A 1 327 ? -19.428 -13.774 52.810 1.00 82.62 327 THR A O 1
ATOM 2521 N N . LYS A 1 328 ? -20.647 -14.523 54.531 1.00 82.12 328 LYS A N 1
ATOM 2522 C CA . LYS A 1 328 ? -21.680 -15.163 53.698 1.00 82.12 328 LYS A CA 1
ATOM 2523 C C . LYS A 1 328 ? -22.350 -14.151 52.759 1.00 82.12 328 LYS A C 1
ATOM 2525 O O . LYS A 1 328 ? -22.753 -13.069 53.186 1.00 82.12 328 LYS A O 1
ATOM 2530 N N . LEU A 1 329 ? -22.527 -14.523 51.490 1.00 81.69 329 LEU A N 1
ATOM 2531 C CA . LEU A 1 329 ? -23.261 -13.723 50.511 1.00 81.69 329 LEU A CA 1
ATOM 2532 C C . LEU A 1 329 ? -24.755 -13.701 50.877 1.00 81.69 329 LEU A C 1
ATOM 2534 O O . LEU A 1 329 ? -25.480 -14.660 50.629 1.00 81.69 329 LEU A O 1
ATOM 2538 N N . ALA A 1 330 ? -25.209 -12.602 51.481 1.00 78.62 330 ALA A N 1
ATOM 2539 C CA . ALA A 1 330 ? -26.589 -12.448 51.951 1.00 78.62 330 ALA A CA 1
ATOM 2540 C C . ALA A 1 330 ? -27.509 -11.689 50.974 1.00 78.62 330 ALA A C 1
ATOM 2542 O O . ALA A 1 330 ? -28.698 -11.578 51.234 1.00 78.62 330 ALA A O 1
ATOM 2543 N N . GLY A 1 331 ? -26.985 -11.140 49.870 1.00 72.94 331 GLY A N 1
ATOM 2544 C CA . GLY A 1 331 ? -27.783 -10.404 48.875 1.00 72.94 331 GLY A CA 1
ATOM 2545 C C . GLY A 1 331 ? -28.179 -8.972 49.268 1.00 72.94 331 GLY A C 1
ATOM 2546 O O . GLY A 1 331 ? -28.953 -8.340 48.559 1.00 72.94 331 GLY A O 1
ATOM 2547 N N . ARG A 1 332 ? -27.642 -8.441 50.374 1.00 75.31 332 ARG A N 1
ATOM 2548 C CA . ARG A 1 332 ? -27.837 -7.044 50.793 1.00 75.31 332 ARG A CA 1
ATOM 2549 C C . ARG A 1 332 ? -27.025 -6.093 49.909 1.00 75.31 332 ARG A C 1
ATOM 2551 O O . ARG A 1 332 ? -25.813 -6.287 49.775 1.00 75.31 332 ARG A O 1
ATOM 2558 N N . VAL A 1 333 ? -27.663 -5.052 49.372 1.00 77.25 333 VAL A N 1
ATOM 2559 C CA . VAL A 1 333 ? -27.020 -4.038 48.512 1.00 77.25 333 VAL A CA 1
ATOM 2560 C C . VAL A 1 333 ? -27.116 -2.663 49.164 1.00 77.25 333 VAL A C 1
ATOM 2562 O O . VAL A 1 333 ? -28.196 -2.249 49.586 1.00 77.25 333 VAL A O 1
ATOM 2565 N N . VAL A 1 334 ? -25.985 -1.962 49.241 1.00 76.31 334 VAL A N 1
ATOM 2566 C CA . VAL A 1 334 ? -25.885 -0.612 49.800 1.00 76.31 334 VAL A CA 1
ATOM 2567 C C . VAL A 1 334 ? -25.100 0.286 48.846 1.00 76.31 334 VAL A C 1
ATOM 2569 O O . VAL A 1 334 ? -23.935 0.022 48.547 1.00 76.31 334 VAL A O 1
ATOM 2572 N N . PHE A 1 335 ? -25.726 1.365 48.391 1.00 75.38 335 PHE A N 1
ATOM 2573 C CA . PHE A 1 335 ? -25.048 2.530 47.831 1.00 75.38 335 PHE A CA 1
ATOM 2574 C C . PHE A 1 335 ? -24.978 3.596 48.917 1.00 75.38 335 PHE A C 1
ATOM 2576 O O . PHE A 1 335 ? -26.002 3.916 49.518 1.00 75.38 335 PHE A O 1
ATOM 2583 N N . ASP A 1 336 ? -23.780 4.108 49.179 1.00 77.06 336 ASP A N 1
ATOM 2584 C CA . ASP A 1 336 ? -23.518 5.100 50.217 1.00 77.06 336 ASP A CA 1
ATOM 2585 C C . ASP A 1 336 ? -22.806 6.298 49.586 1.00 77.06 336 ASP A C 1
ATOM 2587 O O . ASP A 1 336 ? -21.627 6.198 49.237 1.00 77.06 336 ASP A O 1
ATOM 2591 N N . HIS A 1 337 ? -23.544 7.395 49.383 1.00 75.69 337 HIS A N 1
ATOM 2592 C CA . HIS A 1 337 ? -23.037 8.637 48.791 1.00 75.69 337 HIS A CA 1
ATOM 2593 C C . HIS A 1 337 ? -22.254 8.393 47.481 1.00 75.69 337 HIS A C 1
ATOM 2595 O O . HIS A 1 337 ? -21.067 8.711 47.360 1.00 75.69 337 HIS A O 1
ATOM 2601 N N . VAL A 1 338 ? -22.898 7.723 46.513 1.00 69.94 338 VAL A N 1
ATOM 2602 C CA . VAL A 1 338 ? -22.262 7.309 45.252 1.00 69.94 338 VAL A CA 1
ATOM 2603 C C . VAL A 1 338 ? -22.461 8.352 44.159 1.00 69.94 338 VAL A C 1
ATOM 2605 O O . VAL A 1 338 ? -23.583 8.593 43.707 1.00 69.94 338 VAL A O 1
ATOM 2608 N N . ASP A 1 339 ? -21.340 8.859 43.656 1.00 72.81 339 ASP A N 1
ATOM 2609 C CA . ASP A 1 339 ? -21.256 9.674 42.449 1.00 72.81 339 ASP A CA 1
ATOM 2610 C C . ASP A 1 339 ? -20.764 8.856 41.243 1.00 72.81 339 ASP A C 1
ATOM 2612 O O . ASP A 1 339 ? -19.942 7.938 41.380 1.00 72.81 339 ASP A O 1
ATOM 2616 N N . PHE A 1 340 ? -21.248 9.176 40.037 1.00 69.81 340 PHE A N 1
ATOM 2617 C CA . PHE A 1 340 ? -20.797 8.502 38.814 1.00 69.81 340 PHE A CA 1
ATOM 2618 C C . PHE A 1 340 ? -20.916 9.354 37.544 1.00 69.81 340 PHE A C 1
ATOM 2620 O O . PHE A 1 340 ? -21.986 9.875 37.211 1.00 69.81 340 PHE A O 1
ATOM 2627 N N . GLY A 1 341 ? -19.848 9.355 36.742 1.00 63.62 341 GLY A N 1
ATOM 2628 C CA . GLY A 1 341 ? -19.778 9.931 35.398 1.00 63.62 341 GLY A CA 1
ATOM 2629 C C . GLY A 1 341 ? -18.937 9.070 34.450 1.00 63.62 341 GLY A C 1
ATOM 2630 O O . GLY A 1 341 ? -18.026 8.373 34.882 1.00 63.62 341 GLY A O 1
ATOM 2631 N N . TYR A 1 342 ? -19.234 9.121 33.146 1.00 57.84 342 TYR A N 1
ATOM 2632 C CA . TYR A 1 342 ? -18.424 8.439 32.115 1.00 57.84 342 TYR A CA 1
ATOM 2633 C C . TYR A 1 342 ? -17.145 9.214 31.769 1.00 57.84 342 TYR A C 1
ATOM 2635 O O . TYR A 1 342 ? -16.168 8.649 31.283 1.00 57.84 342 TYR A O 1
ATOM 2643 N N . THR A 1 343 ? -17.158 10.523 32.007 1.00 61.69 343 THR A N 1
ATOM 2644 C CA . THR A 1 343 ? -16.027 11.439 31.855 1.00 61.69 343 THR A CA 1
ATOM 2645 C C . THR A 1 343 ? -15.937 12.295 33.117 1.00 61.69 343 THR A C 1
ATOM 2647 O O . THR A 1 343 ? -16.991 12.599 33.682 1.00 61.69 343 THR A O 1
ATOM 2650 N N . PRO A 1 344 ? -14.733 12.729 33.537 1.00 66.12 344 PRO A N 1
ATOM 2651 C CA . PRO A 1 344 ? -14.564 13.581 34.721 1.00 66.12 344 PRO A CA 1
ATOM 2652 C C . PRO A 1 344 ? -15.445 14.836 34.681 1.00 66.12 344 PRO A C 1
ATOM 2654 O O . PRO A 1 344 ? -15.957 15.277 35.700 1.00 66.12 344 PRO A O 1
ATOM 2657 N N . ASP A 1 345 ? -15.684 15.359 33.478 1.00 67.62 345 ASP A N 1
ATOM 2658 C CA . ASP A 1 345 ? -16.406 16.614 33.263 1.00 67.62 345 ASP A CA 1
ATOM 2659 C C . ASP A 1 345 ? -17.936 16.457 33.254 1.00 67.62 345 ASP A C 1
ATOM 2661 O O . ASP A 1 345 ? -18.661 17.449 33.172 1.00 67.62 345 ASP A O 1
ATOM 2665 N N . LYS A 1 346 ? -18.453 15.219 33.263 1.00 70.56 346 LYS A N 1
ATOM 2666 C CA . LYS A 1 346 ? -19.892 14.955 33.123 1.00 70.56 346 LYS A CA 1
ATOM 2667 C C . LYS A 1 346 ? -20.353 13.822 34.025 1.00 70.56 346 LYS A C 1
ATOM 2669 O O . LYS A 1 346 ? -20.538 12.670 33.614 1.00 70.56 346 LYS A O 1
ATOM 2674 N N . GLU A 1 347 ? -20.572 14.208 35.264 1.00 70.75 347 GLU A N 1
ATOM 2675 C CA . GLU A 1 347 ? -21.218 13.405 36.284 1.00 70.75 347 GLU A CA 1
ATOM 2676 C C . GLU A 1 347 ? -22.732 13.322 36.023 1.00 70.75 347 GLU A C 1
ATOM 2678 O O . GLU A 1 347 ? -23.332 14.216 35.423 1.00 70.75 347 GLU A O 1
ATOM 2683 N N . VAL A 1 348 ? -23.331 12.176 36.341 1.00 72.38 348 VAL A N 1
ATOM 2684 C CA . VAL A 1 348 ? -24.735 11.867 36.010 1.00 72.38 348 VAL A CA 1
ATOM 2685 C C . VAL A 1 348 ? -25.489 11.254 37.174 1.00 72.38 348 VAL A C 1
ATOM 2687 O O . VAL A 1 348 ? -26.703 11.427 37.258 1.00 72.38 348 VAL A O 1
ATOM 2690 N N . LEU A 1 349 ? -24.805 10.522 38.050 1.00 76.12 349 LEU A N 1
ATOM 2691 C CA . LEU A 1 349 ? -25.329 10.217 39.375 1.00 76.12 349 LEU A CA 1
ATOM 2692 C C . LEU A 1 349 ? -24.615 11.136 40.355 1.00 76.12 349 LEU A C 1
ATOM 2694 O O . LEU A 1 349 ? -23.389 11.200 40.315 1.00 76.12 349 LEU A O 1
ATOM 2698 N N . HIS A 1 350 ? -25.397 11.814 41.186 1.00 79.69 350 HIS A N 1
ATOM 2699 C CA . HIS A 1 350 ? -24.908 12.701 42.228 1.00 79.69 350 HIS A CA 1
ATOM 2700 C C . HIS A 1 350 ? -25.476 12.224 43.559 1.00 79.69 350 HIS A C 1
ATOM 2702 O O . HIS A 1 350 ? -26.699 12.111 43.689 1.00 79.69 350 HIS A O 1
ATOM 2708 N N . ASP A 1 351 ? -24.589 11.942 44.503 1.00 78.69 351 ASP A N 1
ATOM 2709 C CA . ASP A 1 351 ? -24.876 11.633 45.899 1.00 78.69 351 ASP A CA 1
ATOM 2710 C C . ASP A 1 351 ? -25.989 10.589 46.108 1.00 78.69 351 ASP A C 1
ATOM 2712 O O . ASP A 1 351 ? -26.951 10.782 46.857 1.00 78.69 351 ASP A O 1
ATOM 2716 N N . ILE A 1 352 ? -25.905 9.466 45.388 1.00 74.75 352 ILE A N 1
ATOM 2717 C CA . ILE A 1 352 ? -26.929 8.423 45.469 1.00 74.75 352 ILE A CA 1
ATOM 2718 C C . ILE A 1 352 ? -26.683 7.535 46.687 1.00 74.75 352 ILE A C 1
ATOM 2720 O O . ILE A 1 352 ? -25.715 6.772 46.733 1.00 74.75 352 ILE A O 1
ATOM 2724 N N . THR A 1 353 ? -27.639 7.559 47.613 1.00 76.50 353 THR A N 1
ATOM 2725 C CA . THR A 1 353 ? -27.710 6.646 48.757 1.00 76.50 353 THR A CA 1
ATOM 2726 C C . THR A 1 353 ? -28.946 5.758 48.631 1.00 76.50 353 THR A C 1
ATOM 2728 O O . THR A 1 353 ? -30.074 6.243 48.533 1.00 76.50 353 THR A O 1
ATOM 2731 N N . LEU A 1 354 ? -28.743 4.440 48.592 1.00 79.69 354 LEU A N 1
ATOM 2732 C CA . LEU A 1 354 ? -29.804 3.452 48.386 1.00 79.69 354 LEU A CA 1
ATOM 2733 C C . LEU A 1 354 ? -29.512 2.178 49.177 1.00 79.69 354 LEU A C 1
ATOM 2735 O O . LEU A 1 354 ? -28.397 1.666 49.161 1.00 79.69 354 LEU A O 1
ATOM 2739 N N . TYR A 1 355 ? -30.542 1.628 49.813 1.00 81.00 355 TYR A N 1
ATOM 2740 C CA . TYR A 1 355 ? -30.462 0.395 50.590 1.00 81.00 355 TYR A CA 1
ATOM 2741 C C . TYR A 1 355 ? -31.503 -0.601 50.077 1.00 81.00 355 TYR A C 1
ATOM 2743 O O . TYR A 1 355 ? -32.669 -0.240 49.899 1.00 81.00 355 TYR A O 1
ATOM 2751 N N . ALA A 1 356 ? -31.087 -1.845 49.845 1.00 79.56 356 ALA A N 1
ATOM 2752 C CA . ALA A 1 356 ? -31.977 -2.944 49.488 1.00 79.56 356 ALA A CA 1
ATOM 2753 C C . ALA A 1 356 ? -31.694 -4.163 50.375 1.00 79.56 356 ALA A C 1
ATOM 2755 O O . ALA A 1 356 ? -30.567 -4.677 50.409 1.00 79.56 356 ALA A O 1
ATOM 2756 N N . GLU A 1 357 ? -32.725 -4.614 51.091 1.00 81.12 357 GLU A N 1
ATOM 2757 C CA . GLU A 1 357 ? -32.654 -5.807 51.932 1.00 81.12 357 GLU A CA 1
ATOM 2758 C C . GLU A 1 357 ? -32.782 -7.096 51.098 1.00 81.12 357 GLU A C 1
ATOM 2760 O O . GLU A 1 357 ? -33.371 -7.082 50.009 1.00 81.12 357 GLU A O 1
ATOM 2765 N N . PRO A 1 358 ? -32.251 -8.234 51.584 1.00 77.75 358 PRO A N 1
ATOM 2766 C CA . PRO A 1 358 ? -32.353 -9.512 50.884 1.00 77.75 358 PRO A CA 1
ATOM 2767 C C . PRO A 1 358 ? -33.804 -9.868 50.525 1.00 77.75 358 PRO A C 1
ATOM 2769 O O . PRO A 1 358 ? -34.690 -9.867 51.377 1.00 77.75 358 PRO A O 1
ATOM 2772 N N . GLY A 1 359 ? -34.054 -10.179 49.249 1.00 75.56 359 GLY A N 1
ATOM 2773 C CA . GLY A 1 359 ? -35.388 -10.524 48.737 1.00 75.56 359 GLY A CA 1
ATOM 2774 C C . GLY A 1 359 ? -36.307 -9.330 48.432 1.00 75.56 359 GLY A C 1
ATOM 2775 O O . GLY A 1 359 ? -37.405 -9.526 47.904 1.00 75.56 359 GLY A O 1
ATOM 2776 N N . GLN A 1 360 ? -35.879 -8.093 48.706 1.00 74.94 360 GLN A N 1
ATOM 2777 C CA . GLN A 1 360 ? -36.653 -6.891 48.402 1.00 74.94 360 GLN A CA 1
ATOM 2778 C C . GLN A 1 360 ? -36.603 -6.561 46.900 1.00 74.94 360 GLN A C 1
ATOM 2780 O O . GLN A 1 360 ? -35.537 -6.487 46.291 1.00 74.94 360 GLN A O 1
ATOM 2785 N N . LYS A 1 361 ? -37.769 -6.313 46.290 1.00 76.31 361 LYS A N 1
ATOM 2786 C CA . LYS A 1 361 ? -37.865 -5.863 44.893 1.00 76.31 361 LYS A CA 1
ATOM 2787 C C . LYS A 1 361 ? -37.810 -4.338 44.841 1.00 76.31 361 LYS A C 1
ATOM 2789 O O . LYS A 1 361 ? -38.727 -3.674 45.318 1.00 76.31 361 LYS A O 1
ATOM 2794 N N . VAL A 1 362 ? -36.755 -3.791 44.243 1.00 77.44 362 VAL A N 1
ATOM 2795 C CA . VAL A 1 362 ? -36.564 -2.345 44.055 1.00 77.44 362 VAL A CA 1
ATOM 2796 C C . VAL A 1 362 ? -36.713 -2.005 42.572 1.00 77.44 362 VAL A C 1
ATOM 2798 O O . VAL A 1 362 ? -36.120 -2.662 41.720 1.00 77.44 362 VAL A O 1
ATOM 2801 N N . ALA A 1 363 ? -37.513 -0.985 42.254 1.00 74.88 363 ALA A N 1
ATOM 2802 C CA . ALA A 1 363 ? -37.727 -0.519 40.885 1.00 74.88 363 ALA A CA 1
ATOM 2803 C C . ALA A 1 363 ? -37.121 0.876 40.683 1.00 74.88 363 ALA A C 1
ATOM 2805 O O . ALA A 1 363 ? -37.466 1.817 41.394 1.00 74.88 363 ALA A O 1
ATOM 2806 N N . PHE A 1 364 ? -36.256 1.023 39.678 1.00 70.00 364 PHE A N 1
ATOM 2807 C CA . PHE A 1 364 ? -35.729 2.323 39.258 1.00 70.00 364 PHE A CA 1
ATOM 2808 C C . PHE A 1 364 ? -36.690 2.974 38.252 1.00 70.00 364 PHE A C 1
ATOM 2810 O O . PHE A 1 364 ? -36.867 2.467 37.143 1.00 70.00 364 PHE A O 1
ATOM 2817 N N . VAL A 1 365 ? -37.298 4.109 38.617 1.00 70.88 365 VAL A N 1
ATOM 2818 C CA . VAL A 1 365 ? -38.278 4.843 37.789 1.00 70.88 365 VAL A CA 1
ATOM 2819 C C . VAL A 1 365 ? -37.806 6.285 37.560 1.00 70.88 365 VAL A C 1
ATOM 2821 O O . VAL A 1 365 ? -37.122 6.858 38.396 1.00 70.88 365 VAL A O 1
ATOM 2824 N N . GLY A 1 366 ? -38.119 6.872 36.399 1.00 67.62 366 GLY A N 1
ATOM 2825 C CA . GLY A 1 366 ? -37.686 8.227 36.031 1.00 67.62 366 GLY A CA 1
ATOM 2826 C C . GLY A 1 366 ? -37.895 8.539 34.546 1.00 67.62 366 GLY A C 1
ATOM 2827 O O . GLY A 1 366 ? -38.299 7.659 33.784 1.00 67.62 366 GLY A O 1
ATOM 2828 N N . ALA A 1 367 ? -37.563 9.750 34.098 1.00 65.38 367 ALA A N 1
ATOM 2829 C CA . ALA A 1 367 ? -37.574 10.122 32.677 1.00 65.38 367 ALA A CA 1
ATOM 2830 C C . ALA A 1 367 ? -36.419 9.454 31.893 1.00 65.38 367 ALA A C 1
ATOM 2832 O O . ALA A 1 367 ? -35.438 8.976 32.479 1.00 65.38 367 ALA A O 1
ATOM 2833 N N . THR A 1 368 ? -36.526 9.352 30.567 1.00 67.75 368 THR A N 1
ATOM 2834 C CA . THR A 1 368 ? -35.428 8.875 29.705 1.00 67.75 368 THR A CA 1
ATOM 2835 C C . THR A 1 368 ? -34.209 9.783 29.896 1.00 67.75 368 THR A C 1
ATOM 2837 O O . THR A 1 368 ? -34.340 10.998 29.826 1.00 67.75 368 THR A O 1
ATOM 2840 N N . GLY A 1 369 ? -33.039 9.211 30.199 1.00 59.75 369 GLY A N 1
ATOM 2841 C CA . GLY A 1 369 ? -31.820 9.974 30.516 1.00 59.75 369 GLY A CA 1
ATOM 2842 C C . GLY A 1 369 ? -31.536 10.200 32.010 1.00 59.75 369 GLY A C 1
ATOM 2843 O O . GLY A 1 369 ? -30.417 10.565 32.343 1.00 59.75 369 GLY A O 1
ATOM 2844 N N . ALA A 1 370 ? -32.464 9.880 32.921 1.00 62.94 370 ALA A N 1
ATOM 2845 C CA . ALA A 1 370 ? -32.287 10.049 34.375 1.00 62.94 370 ALA A CA 1
ATOM 2846 C C . ALA A 1 370 ? -31.338 9.028 35.054 1.00 62.94 370 ALA A C 1
ATOM 2848 O O . ALA A 1 370 ? -31.360 8.881 36.267 1.00 62.94 370 ALA A O 1
ATOM 2849 N N . GLY A 1 371 ? -30.562 8.250 34.290 1.00 56.72 371 GLY A N 1
ATOM 2850 C CA . GLY A 1 371 ? -29.578 7.315 34.857 1.00 56.72 371 GLY A CA 1
ATOM 2851 C C . GLY A 1 371 ? -30.085 5.919 35.262 1.00 56.72 371 GLY A C 1
ATOM 2852 O O . GLY A 1 371 ? -29.305 5.138 35.785 1.00 56.72 371 GLY A O 1
ATOM 2853 N N . LYS A 1 372 ? -31.334 5.528 34.966 1.00 63.84 372 LYS A N 1
ATOM 2854 C CA . LYS A 1 372 ? -31.889 4.205 35.360 1.00 63.84 372 LYS A CA 1
ATOM 2855 C C . LYS A 1 372 ? -31.045 2.997 34.924 1.00 63.84 372 LYS A C 1
ATOM 2857 O O . LYS A 1 372 ? -30.702 2.152 35.742 1.00 63.84 372 LYS A O 1
ATOM 2862 N N . THR A 1 373 ? -30.693 2.921 33.638 1.00 57.97 373 THR A N 1
ATOM 2863 C CA . THR A 1 373 ? -29.847 1.842 33.095 1.00 57.97 373 THR A CA 1
ATOM 2864 C C . THR A 1 373 ? -28.434 1.891 33.685 1.00 57.97 373 THR A C 1
ATOM 2866 O O . THR A 1 373 ? -27.791 0.867 33.855 1.00 57.97 373 THR A O 1
ATOM 2869 N N . ARG A 1 374 ? -27.972 3.086 34.068 1.00 53.44 374 ARG A N 1
ATOM 2870 C CA . ARG A 1 374 ? -26.635 3.351 34.610 1.00 53.44 374 ARG A CA 1
ATOM 2871 C C . ARG A 1 374 ? -26.475 2.820 36.038 1.00 53.44 374 ARG A C 1
ATOM 2873 O O . ARG A 1 374 ? -25.448 2.227 36.350 1.00 53.44 374 ARG A O 1
ATOM 2880 N N . SER A 1 375 ? -27.511 2.952 36.871 1.00 53.88 375 SER A N 1
ATOM 2881 C CA . SER A 1 375 ? -27.552 2.341 38.208 1.00 53.88 375 SER A CA 1
ATOM 2882 C C . SER A 1 375 ? -27.528 0.807 38.146 1.00 53.88 375 SER A C 1
ATOM 2884 O O . SER A 1 375 ? -26.876 0.184 38.978 1.00 53.88 375 SER A O 1
ATOM 2886 N N . GLN A 1 376 ? -28.161 0.199 37.131 1.00 56.94 376 GLN A N 1
ATOM 2887 C CA . GLN A 1 376 ? -28.098 -1.255 36.899 1.00 56.94 376 GLN A CA 1
ATOM 2888 C C . GLN A 1 376 ? -26.699 -1.724 36.461 1.00 56.94 376 GLN A C 1
ATOM 2890 O O . GLN A 1 376 ? -26.227 -2.775 36.893 1.00 56.94 376 GLN A O 1
ATOM 2895 N N . THR A 1 377 ? -25.997 -0.953 35.626 1.00 49.38 377 THR A N 1
ATOM 2896 C CA . THR A 1 377 ? -24.614 -1.288 35.245 1.00 49.38 377 THR A CA 1
ATOM 2897 C C . THR A 1 377 ? -23.665 -1.183 36.444 1.00 49.38 377 THR A C 1
ATOM 2899 O O . THR A 1 377 ? -22.855 -2.083 36.662 1.00 49.38 377 THR A O 1
ATOM 2902 N N . SER A 1 378 ? -23.813 -0.143 37.277 1.00 47.94 378 SER A N 1
ATOM 2903 C CA . SER A 1 378 ? -22.988 0.064 38.478 1.00 47.94 378 SER A CA 1
ATOM 2904 C C . SER A 1 378 ? -23.177 -1.026 39.543 1.00 47.94 378 SER A C 1
ATOM 2906 O O . SER A 1 378 ? -22.196 -1.445 40.156 1.00 47.94 378 SER A O 1
ATOM 2908 N N . SER A 1 379 ? -24.393 -1.565 39.716 1.00 47.16 379 SER A N 1
ATOM 2909 C CA . SER A 1 379 ? -24.628 -2.683 40.646 1.00 47.16 379 SER A CA 1
ATOM 2910 C C . SER A 1 379 ? -23.928 -3.985 40.244 1.00 47.16 379 SER A C 1
ATOM 2912 O O . SER A 1 379 ? -23.807 -4.885 41.069 1.00 47.16 379 SER A O 1
ATOM 2914 N N . THR A 1 380 ? -23.481 -4.106 38.991 1.00 48.22 380 THR A N 1
ATOM 2915 C CA . THR A 1 380 ? -22.995 -5.368 38.413 1.00 48.22 380 THR A CA 1
ATOM 2916 C C . THR A 1 380 ? -21.457 -5.423 38.303 1.00 48.22 380 THR A C 1
ATOM 2918 O O . THR A 1 380 ? -20.921 -6.272 37.607 1.00 48.22 380 THR A O 1
ATOM 2921 N N . ALA A 1 381 ? -20.719 -4.548 39.004 1.00 49.03 381 ALA A N 1
ATOM 2922 C CA . ALA A 1 381 ? -19.242 -4.483 39.011 1.00 49.03 381 ALA A CA 1
ATOM 2923 C C . ALA A 1 381 ? -18.571 -4.338 37.621 1.00 49.03 381 ALA A C 1
ATOM 2925 O O . ALA A 1 381 ? -17.375 -4.564 37.471 1.00 49.03 381 ALA A O 1
ATOM 2926 N N . PHE A 1 382 ? -19.326 -3.922 36.602 1.00 39.16 382 PHE A N 1
ATOM 2927 C CA . PHE A 1 382 ? -18.851 -3.782 35.222 1.00 39.16 382 PHE A CA 1
ATOM 2928 C C . PHE A 1 382 ? -18.101 -2.464 34.952 1.00 39.16 382 PHE A C 1
ATOM 2930 O O . PHE A 1 382 ? -17.663 -2.223 33.833 1.00 39.16 382 PHE A O 1
ATOM 2937 N N . THR A 1 383 ? -17.996 -1.556 35.926 1.00 35.84 383 THR A N 1
ATOM 2938 C CA . THR A 1 383 ? -17.279 -0.285 35.747 1.00 35.84 383 THR A CA 1
ATOM 2939 C C . THR A 1 383 ? -16.692 0.182 37.071 1.00 35.84 383 THR A C 1
ATOM 2941 O O . THR A 1 383 ? -17.414 0.330 38.062 1.00 35.84 383 THR A O 1
ATOM 2944 N N . THR A 1 384 ? -15.392 0.451 37.080 1.00 37.28 384 THR A N 1
ATOM 2945 C CA . THR A 1 384 ? -14.693 1.136 38.173 1.00 37.28 384 THR A CA 1
ATOM 2946 C C . THR A 1 384 ? -15.306 2.524 38.442 1.00 37.28 384 THR A C 1
ATOM 2948 O O . THR A 1 384 ? -15.341 3.399 37.580 1.00 37.28 384 THR A O 1
ATOM 2951 N N . LEU A 1 385 ? -15.836 2.735 39.656 1.00 42.09 385 LEU A N 1
ATOM 2952 C CA . LEU A 1 385 ? -16.385 4.024 40.103 1.00 42.09 385 LEU A CA 1
ATOM 2953 C C . LEU A 1 385 ? -15.222 5.013 40.336 1.00 42.09 385 LEU A C 1
ATOM 2955 O O . LEU A 1 385 ? -14.403 4.736 41.218 1.00 42.09 385 LEU A O 1
ATOM 2959 N N . PRO A 1 386 ? -15.118 6.154 39.623 1.00 31.91 386 PRO A N 1
ATOM 2960 C CA . PRO A 1 386 ? -13.972 7.066 39.747 1.00 31.91 386 PRO A CA 1
ATOM 2961 C C . PRO A 1 386 ? -13.933 7.829 41.084 1.00 31.91 386 PRO A C 1
ATOM 2963 O O . PRO A 1 386 ? -12.850 8.105 41.598 1.00 31.91 386 PRO A O 1
ATOM 2966 N N . THR A 1 387 ? -15.094 8.106 41.690 1.00 31.69 387 THR A N 1
ATOM 2967 C CA . THR A 1 387 ? -15.226 9.036 42.834 1.00 31.69 387 THR A CA 1
ATOM 2968 C C . THR A 1 387 ? -16.072 8.525 44.005 1.00 31.69 387 THR A C 1
ATOM 2970 O O . THR A 1 387 ? -16.273 9.254 44.969 1.00 31.69 387 THR A O 1
ATOM 2973 N N . ALA A 1 388 ? -16.520 7.266 44.001 1.00 31.75 388 ALA A N 1
ATOM 2974 C CA . ALA A 1 388 ? -17.326 6.736 45.104 1.00 31.75 388 ALA A CA 1
ATOM 2975 C C . ALA A 1 388 ? -16.483 6.434 46.359 1.00 31.75 388 ALA A C 1
ATOM 2977 O O . ALA A 1 388 ? -15.460 5.744 46.276 1.00 31.75 388 ALA A O 1
ATOM 2978 N N . ARG A 1 389 ? -16.950 6.887 47.535 1.00 34.50 389 ARG A N 1
ATOM 2979 C CA . ARG A 1 389 ? -16.360 6.525 48.840 1.00 34.50 389 ARG A CA 1
ATOM 2980 C C . ARG A 1 389 ? -16.599 5.054 49.197 1.00 34.50 389 ARG A C 1
ATOM 2982 O O . ARG A 1 389 ? -15.675 4.424 49.702 1.00 34.50 389 ARG A O 1
ATOM 2989 N N . SER A 1 390 ? -17.764 4.477 48.880 1.00 40.47 390 SER A N 1
ATOM 2990 C CA . SER A 1 390 ? -17.969 3.020 48.825 1.00 40.47 390 SER A CA 1
ATOM 2991 C C . SER A 1 390 ? -19.320 2.666 48.188 1.00 40.47 390 SER A C 1
ATOM 2993 O O . SER A 1 390 ? -20.329 3.305 48.455 1.00 40.47 390 SER A O 1
ATOM 2995 N N . ALA A 1 391 ? -19.370 1.621 47.369 1.00 44.81 391 ALA A N 1
ATOM 2996 C CA . ALA A 1 391 ? -20.609 0.893 47.101 1.00 44.81 391 ALA A CA 1
ATOM 2997 C C . ALA A 1 391 ? -20.397 -0.485 47.719 1.00 44.81 391 ALA A C 1
ATOM 2999 O O . ALA A 1 391 ? -19.338 -1.055 47.501 1.00 44.81 391 ALA A O 1
ATOM 3000 N N . THR A 1 392 ? -21.309 -0.997 48.537 1.00 47.50 392 THR A N 1
ATOM 3001 C CA . THR A 1 392 ? -21.035 -2.143 49.415 1.00 47.50 392 THR A CA 1
ATOM 3002 C C . THR A 1 392 ? -22.077 -3.235 49.187 1.00 47.50 392 THR A C 1
ATOM 3004 O O . THR A 1 392 ? -23.274 -3.008 49.361 1.00 47.50 392 THR A O 1
ATOM 3007 N N . MET A 1 393 ? -21.638 -4.441 48.823 1.00 45.16 393 MET A N 1
ATOM 3008 C CA . MET A 1 393 ? -22.491 -5.635 48.811 1.00 45.16 393 MET A CA 1
ATOM 3009 C C . MET A 1 393 ? -22.168 -6.464 50.053 1.00 45.16 393 MET A C 1
ATOM 3011 O O . MET A 1 393 ? -21.017 -6.822 50.281 1.00 45.16 393 MET A O 1
ATOM 3015 N N . ALA A 1 394 ? -23.178 -6.748 50.879 1.00 42.41 394 ALA A N 1
ATOM 3016 C CA . ALA A 1 394 ? -23.044 -7.559 52.093 1.00 42.41 394 ALA A CA 1
ATOM 3017 C C . ALA A 1 394 ? -21.869 -7.148 53.017 1.00 42.41 394 ALA A C 1
ATOM 3019 O O . ALA A 1 394 ? -21.108 -7.999 53.461 1.00 42.41 394 ALA A O 1
ATOM 3020 N N . SER A 1 395 ? -21.745 -5.849 53.331 1.00 41.62 395 SER A N 1
ATOM 3021 C CA . SER A 1 395 ? -20.698 -5.238 54.186 1.00 41.62 395 SER A CA 1
ATOM 3022 C C . SER A 1 395 ? -19.267 -5.184 53.621 1.00 41.62 395 SER A C 1
ATOM 3024 O O . SER A 1 395 ? -18.364 -4.719 54.311 1.00 41.62 395 SER A O 1
ATOM 3026 N N . THR A 1 396 ? -19.058 -5.551 52.351 1.00 43.28 396 THR A N 1
ATOM 3027 C CA . THR A 1 396 ? -17.765 -5.412 51.660 1.00 43.28 396 THR A CA 1
ATOM 3028 C C . THR A 1 396 ? -17.841 -4.449 50.471 1.00 43.28 396 THR A C 1
ATOM 3030 O O . THR A 1 396 ? -18.769 -4.522 49.664 1.00 43.28 396 THR A O 1
ATOM 3033 N N . SER A 1 397 ? -16.883 -3.518 50.367 1.00 45.91 397 SER A N 1
ATOM 3034 C CA . SER A 1 397 ? -16.847 -2.524 49.285 1.00 45.91 397 SER A CA 1
ATOM 3035 C C . SER A 1 397 ? -16.608 -3.196 47.924 1.00 45.91 397 SER A C 1
ATOM 3037 O O . SER A 1 397 ? -15.700 -4.006 47.755 1.00 45.91 397 SER A O 1
ATOM 3039 N N . ILE A 1 398 ? -17.408 -2.826 46.929 1.00 50.75 398 ILE A N 1
ATOM 3040 C CA . ILE A 1 398 ? -17.359 -3.255 45.528 1.00 50.75 398 ILE A CA 1
ATOM 3041 C C . ILE A 1 398 ? -16.038 -2.819 44.886 1.00 50.75 398 ILE A C 1
ATOM 3043 O O . ILE A 1 398 ? -15.509 -3.539 44.054 1.00 50.75 398 ILE A O 1
ATOM 3047 N N . ARG A 1 399 ? -15.444 -1.702 45.333 1.00 47.22 399 ARG A N 1
ATOM 3048 C CA . ARG A 1 399 ? -14.104 -1.267 44.894 1.00 47.22 399 ARG A CA 1
ATOM 3049 C C . ARG A 1 399 ? -13.002 -2.222 45.351 1.00 47.22 399 ARG A C 1
ATOM 3051 O O . ARG A 1 399 ? -11.974 -2.322 44.703 1.00 47.22 399 ARG A O 1
ATOM 3058 N N . SER A 1 400 ? -13.215 -2.891 46.484 1.00 40.19 400 SER A N 1
ATOM 3059 C CA . SER A 1 400 ? -12.305 -3.909 47.002 1.00 40.19 400 SER A CA 1
ATOM 3060 C C . SER A 1 400 ? -12.622 -5.310 46.493 1.00 40.19 400 SER A C 1
ATOM 3062 O O . SER A 1 400 ? -11.839 -6.202 46.777 1.00 40.19 400 SER A O 1
ATOM 3064 N N . ALA A 1 401 ? -13.720 -5.534 45.768 1.00 45.03 401 ALA A N 1
ATOM 3065 C CA . ALA A 1 401 ? -14.079 -6.839 45.222 1.00 45.03 40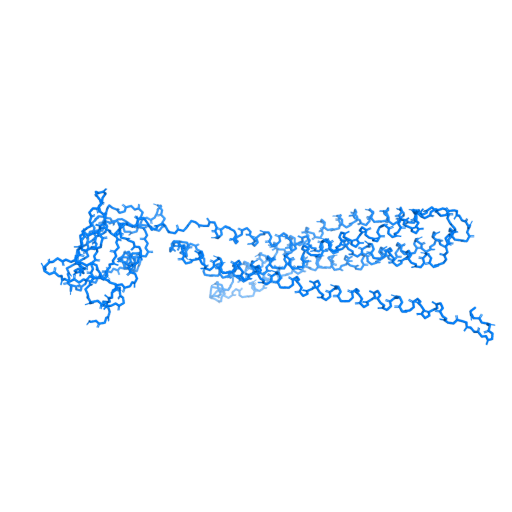1 ALA A CA 1
ATOM 3066 C C . ALA A 1 401 ? -13.508 -7.021 43.814 1.00 45.03 401 ALA A C 1
ATOM 3068 O O . ALA A 1 401 ? -13.694 -6.153 42.966 1.00 45.03 401 ALA A O 1
ATOM 3069 N N . ARG A 1 402 ? -12.843 -8.156 43.562 1.00 41.09 402 ARG A N 1
ATOM 3070 C CA . ARG A 1 402 ? -12.386 -8.514 42.216 1.00 41.09 402 ARG A CA 1
ATOM 3071 C C . ARG A 1 402 ? -13.555 -8.561 41.243 1.00 41.09 402 ARG A C 1
ATOM 3073 O O . ARG A 1 402 ? -14.622 -9.068 41.599 1.00 41.09 402 ARG A O 1
ATOM 3080 N N . GLN A 1 403 ? -13.331 -8.156 39.993 1.00 46.44 403 GLN A N 1
ATOM 3081 C CA . GLN A 1 403 ? -14.341 -8.084 38.918 1.00 46.44 403 GLN A CA 1
ATOM 3082 C C . GLN A 1 403 ? -14.987 -9.435 38.519 1.00 46.44 403 GLN A C 1
ATOM 3084 O O . GLN A 1 403 ? -15.808 -9.500 37.605 1.00 46.44 403 GLN A O 1
ATOM 3089 N N . ILE A 1 404 ? -14.726 -10.526 39.246 1.00 36.75 404 ILE A N 1
ATOM 3090 C CA . ILE A 1 404 ? -15.286 -11.878 39.049 1.00 36.75 404 ILE A CA 1
ATOM 3091 C C . ILE A 1 404 ? -16.786 -11.953 39.457 1.00 36.75 404 ILE A C 1
ATOM 3093 O O . ILE A 1 404 ? -17.352 -13.020 39.688 1.00 36.75 404 ILE A O 1
ATOM 3097 N N . CYS A 1 405 ? -17.499 -10.825 39.519 1.00 37.31 405 CYS A N 1
ATOM 3098 C CA . CYS A 1 405 ? -18.927 -10.764 39.861 1.00 37.31 405 CYS A CA 1
ATOM 3099 C C . CYS A 1 405 ? -19.860 -11.377 38.796 1.00 37.31 405 CYS A C 1
ATOM 3101 O O . CYS A 1 405 ? -21.042 -11.595 39.071 1.00 37.31 405 CYS A O 1
ATOM 3103 N N . ALA A 1 406 ? -19.359 -11.717 37.602 1.00 33.06 406 ALA A N 1
ATOM 3104 C CA . ALA A 1 406 ? -20.172 -12.292 36.527 1.00 33.06 406 ALA A CA 1
ATOM 3105 C C . ALA A 1 406 ? -20.738 -13.697 36.840 1.00 33.06 406 ALA A C 1
ATOM 3107 O O . ALA A 1 406 ? -21.734 -14.097 36.241 1.00 33.06 406 ALA A O 1
ATOM 3108 N N . ALA A 1 407 ? -20.161 -14.443 37.791 1.00 29.78 407 ALA A N 1
ATOM 3109 C CA . ALA A 1 407 ? -20.629 -15.796 38.116 1.00 29.78 407 ALA A CA 1
ATOM 3110 C C . ALA A 1 407 ? -21.851 -15.827 39.061 1.00 29.78 407 ALA A C 1
ATOM 3112 O O . ALA A 1 407 ? -22.636 -16.775 39.020 1.00 29.78 407 ALA A O 1
ATOM 3113 N N . ALA A 1 408 ? -22.056 -14.794 39.886 1.00 32.62 408 ALA A N 1
ATOM 3114 C CA . ALA A 1 408 ? -23.118 -14.781 40.900 1.00 32.62 408 ALA A CA 1
ATOM 3115 C C . ALA A 1 408 ? -24.476 -14.278 40.376 1.00 32.62 408 ALA A C 1
ATOM 3117 O O . ALA A 1 408 ? -25.521 -14.612 40.934 1.00 32.62 408 ALA A O 1
ATOM 3118 N N . SER A 1 409 ? -24.498 -13.509 39.281 1.00 31.45 409 SER A N 1
ATOM 3119 C CA . SER A 1 409 ? -25.756 -13.028 38.688 1.00 31.45 409 SER A CA 1
ATOM 3120 C C . SER A 1 409 ? -26.528 -14.139 37.961 1.00 31.45 409 SER A C 1
ATOM 3122 O O . SER A 1 409 ? -27.759 -14.118 37.930 1.00 31.45 409 SER A O 1
ATOM 3124 N N . ALA A 1 410 ? -25.833 -15.157 37.441 1.00 27.64 410 ALA A N 1
ATOM 3125 C CA . ALA A 1 410 ? -26.453 -16.272 36.728 1.00 27.64 410 ALA A CA 1
ATOM 3126 C C . ALA A 1 410 ? -27.260 -17.208 37.651 1.00 27.64 410 ALA A C 1
ATOM 3128 O O . ALA A 1 410 ? -28.295 -17.730 37.231 1.00 27.64 410 ALA A O 1
ATOM 3129 N N . SER A 1 411 ? -26.844 -17.390 38.911 1.00 30.19 411 SER A N 1
ATOM 3130 C CA . SER A 1 411 ? -27.558 -18.241 39.877 1.00 30.19 411 SER A CA 1
ATOM 3131 C C . SER A 1 411 ? -28.746 -17.535 40.535 1.00 30.19 411 SER A C 1
ATOM 3133 O O . SER A 1 411 ? -29.751 -18.185 40.811 1.00 30.19 411 SER A O 1
ATOM 3135 N N . CYS A 1 412 ? -28.693 -16.209 40.690 1.00 30.05 412 CYS A N 1
ATOM 3136 C CA . CYS A 1 412 ? -29.787 -15.418 41.267 1.00 30.05 412 CYS A CA 1
ATOM 3137 C C . CYS A 1 412 ? -31.020 -15.307 40.338 1.00 30.05 412 CYS A C 1
ATOM 3139 O O . CYS A 1 412 ? -32.096 -14.924 40.777 1.00 30.05 412 CYS A O 1
ATOM 3141 N N . SER A 1 413 ? -30.883 -15.666 39.052 1.00 26.27 413 SER A N 1
ATOM 3142 C CA . SER A 1 413 ? -31.993 -15.695 38.080 1.00 26.27 413 SER A CA 1
ATOM 3143 C C . SER A 1 413 ? -32.764 -17.026 38.019 1.00 26.27 413 SER A C 1
ATOM 3145 O O . SER A 1 413 ? -33.750 -17.121 37.289 1.00 26.27 413 SER A O 1
ATOM 3147 N N . ARG A 1 414 ? -32.321 -18.067 38.746 1.00 27.03 414 ARG A N 1
ATOM 3148 C CA . ARG A 1 414 ? -32.923 -19.419 38.720 1.00 27.03 414 ARG A CA 1
ATOM 3149 C C . ARG A 1 414 ? -33.712 -19.807 39.976 1.00 27.03 414 ARG A C 1
ATOM 3151 O O . ARG A 1 414 ? -34.018 -20.983 40.156 1.00 27.03 414 ARG A O 1
ATOM 3158 N N . THR A 1 415 ? -34.101 -18.840 40.792 1.00 27.98 415 THR A N 1
ATOM 3159 C CA . THR A 1 415 ? -35.073 -19.003 41.888 1.00 27.98 415 THR A CA 1
ATOM 3160 C C . THR A 1 415 ? -36.071 -17.872 41.826 1.00 27.98 415 THR A C 1
ATOM 3162 O O . THR A 1 415 ? -37.281 -18.152 41.957 1.00 27.98 415 THR A O 1
#

Foldseek 3Di:
DPPDPDDDCVVVVVVVVVVVVVVVVVVVVVVVLLVVLVCVLVVVLVVLLVLLVVLVVQAAVLVPVPDDPVRSVCLNPVLSVLLSCCRRPQVVLLVVLVVLLVVLLQVLLQLFPVLSVLLVVLVVVVVVVCVVLVVVLVVLVVQLVVLVVVLVVLVVCCVVCVVVCVVVVVPVVSVVVSVVSVVSNVVSCCVNVVSVVVSVVVLVVSLVVSLVVLCVVLVCQQVVQPQGDHPVGTGGRDPVSSVVSNVSSVSNSVSVVSNVVSVVSVVSNVVSVVSSVCSSPRDGDDFQAPKEKAAWDQDPNATDGDDDHPVWIWIWDQDPVRDTDTATQQQKWWAAQAWADSDPVDIQDGGDTDTDGRPDDDDDDDDVSNCRVVVVCVRQLSHDRPDGPATDGRNHGSSNYGNPSVVVVVVVVVD

Sequence (415 aa):
MLGTASPDYSGLIRALITIGCVYLVGTLATWLYNRRMVTIAQGTLKRIRDEMFEKMQSLPIRYFDTHTHGDIMSLYTNDTDTLRQMIAQSMAQLVSSVFTLAAVFFCMLYISIWLTLIVCAVMALILVFVRKLTGRIGGYFMAQQTALADLNGYVEEMVNGQKVVKVFCHEGQSKAELRRRNRVWAENAARASGMANSMMPMMNAVGYLQYVIIAVIGGTMAIAGTPNLGLTGMNTLTLGMIASFLTLSRGFTNPISQISNQFNSIVTALAGASRIFAFMDAEPETDDGYVTLVNAKEENGTLAETDHHTGLWAWKHPHGDGTVTYTKLAGRVVFDHVDFGYTPDKEVLHDITLYAEPGQKVAFVGATGAGKTRSQTSSTAFTTLPTARSATMASTSIRSARQICAAASASCSRT